Protein AF-A0ABD2GH93-F1 (afdb_monomer)

Radius of gyration: 67.15 Å; Cα contacts (8 Å, |Δi|>4): 1; chains: 1; bounding box: 152×45×199 Å

Secondary structure (DSSP, 8-state):
-HHHHHHHHHHHHHHHHHHHHHHHHHHHHHHHHHHHTSS-S--THHHHHHHHHHHHHHHHHHHHHHHHHHHHHHHHHHHHHHHHHHHHHHHHHHHHHHHHHHHHHHHHHHHHHHHHHHHHHHHHHHHHHHHHHHHHHHHHHHHHHHH----------S---HHHHHHHHHHHHHHHHHHHHHHHHHHHHHHHHHHHHHHHHHHHHHHHHHHHHHHHHHHHHHHHHHHHHHHHHHHHHHHHHHHHHHHHHHHHHHHHHHHHHHHHHHHHHHHHHHHHHHHHHHHHHHHHHHHHHHHHHHHHHHHHHTTT--------------------------------------------------------------SSSHHHHHHHHHHHHHTT--

InterPro domains:
  IPR002957 Keratin, type I [PR01248] (75-88)
  IPR002957 Keratin, type I [PR01248] (96-119)
  IPR002957 Keratin, type I [PR01248] (150-170)
  IPR002957 Keratin, type I [PR01248] (222-237)
  IPR002957 Keratin, type I [PR01248] (248-274)
  IPR002957 Keratin, type I [PTHR23239] (1-346)
  IPR039008 Intermediate filament, rod domain [PF00038] (1-305)
  IPR039008 Intermediate filament, rod domain [PS51842] (1-308)
  IPR039008 Intermediate filament, rod domain [SM01391] (1-307)

Mean predicted aligned error: 22.69 Å

Foldseek 3Di:
DVVVVVVVVVVVVVVVVVVVVVVVVVVVVVVVVVVVVPPPPPPCVVVVVVVVVVVVVVVVVVVVVVVVVVVVVVVVVVVVVVVVVVVVVVVVVVVVVVVVVVVVVVVVVVVVVVVVVVVVVVVVVVVVVVVVVVVVVVVVVVVVVVPDPPPPDPPCDDDDPVVVVVVVVVVVVVVVVVVVVVVVVVVVVVVVVVVVVVVVVVVVVVVVVVVVVVVVVVVVVVVVVVVVVVVVVVVVVVVVVVVVVVVVVVVVVVVVVVVVVVVVVVVVVVVVVVVVVVVVVVVVVVVVVVVVVVVVVVVVVVVVVVVPDDDDDDDDDDDDDDDDDDDDDDDDDDDDDDDDDDDDDDDDPDDDDDDDDDDDDDDDDDDDDDDDPPVVVVVVVVVVVVVVPD

Sequence (390 aa):
MNNLNDRLATYLAKVAALEKANGELELKIRQFVESKVGPSTRDYSLFYVTIAELQGKIQEAILVKATVLLSIDNAQLAQDDFRIKYENELVMRQSVEADIAGLRMVKVELSGAMTDLSMQLDTLKEELVSMKSNHEEDLLAMRGHMSGQVNVEVDAGPQEDLNKALEEMREQYEAITAKTKRDLESWYATKSEAIVKEEETTIMSMQTTSTEVKETKSSLQVQEIELQSQMSMKASLESQLADIQNRYSMQMSQFQSQVSGMEEQLMQLRADLERQGQEYQMLLDIKTRLEMEIAEYRRLLDGEAAGSSALSSSALSSSISSSALSSSSLSSSALSSSALSSSVLSSSISSSALSSSSALSSSLSSSSLDTSNTTTTTVITNVIEETIEN

Organism: Pagothenia borchgrevinki (NCBI:txid8213)

Solvent-accessible surface area (backbone atoms only — not comparable to full-atom values): 23013 Å² total; per-residue (Å²): 121,66,72,62,53,54,51,49,51,52,49,51,53,49,49,55,51,49,52,52,52,48,52,53,48,52,51,50,50,50,53,49,50,52,62,74,60,44,101,60,77,70,78,56,63,66,57,53,53,52,50,52,52,50,51,49,52,50,52,52,50,50,53,52,49,51,54,51,51,51,52,51,51,52,50,49,53,51,48,51,53,49,48,54,51,49,54,52,50,49,52,53,48,51,53,52,51,51,51,51,52,50,54,51,50,53,50,50,52,52,50,50,54,49,50,52,53,48,51,53,51,51,50,53,48,51,51,52,50,50,54,50,52,51,49,50,49,50,51,50,52,50,47,50,64,71,66,50,78,86,73,84,73,85,76,82,67,76,85,68,56,64,69,55,55,51,47,52,50,48,52,50,51,50,50,50,51,53,46,52,50,51,52,48,51,49,51,51,50,55,52,50,53,51,50,51,50,49,49,51,52,50,52,51,52,52,50,51,52,53,49,52,54,49,50,52,51,53,50,51,52,52,52,52,50,51,50,53,51,51,52,52,50,50,53,53,50,53,49,51,50,51,53,50,51,51,50,51,52,50,51,51,51,51,51,51,51,51,52,53,53,51,52,50,52,53,52,50,52,50,54,51,49,52,50,50,51,52,52,51,49,53,50,48,54,52,51,53,50,52,52,50,51,51,51,50,52,49,51,52,53,53,56,55,48,65,75,76,60,86,86,83,82,84,88,84,89,82,91,82,89,90,89,88,85,80,87,78,79,84,83,88,78,82,88,85,89,78,79,93,79,88,80,86,85,84,83,77,87,82,89,75,87,84,89,79,80,88,82,90,79,89,76,92,78,90,83,79,89,78,84,71,66,63,64,58,54,53,54,54,52,52,56,54,59,64,66,72,77,115

Structure (mmCIF, N/CA/C/O backbone):
data_AF-A0ABD2GH93-F1
#
_entry.id   AF-A0ABD2GH93-F1
#
loop_
_atom_site.group_PDB
_atom_site.id
_atom_site.type_symbol
_atom_site.label_atom_id
_atom_site.label_alt_id
_atom_site.label_comp_id
_atom_site.label_asym_id
_atom_site.label_entity_id
_atom_site.label_seq_id
_atom_site.pdbx_PDB_ins_code
_atom_site.Cartn_x
_atom_site.Cartn_y
_atom_site.Cartn_z
_atom_site.occupancy
_atom_site.B_iso_or_equiv
_atom_site.auth_seq_id
_atom_site.auth_comp_id
_atom_site.auth_asym_id
_atom_site.auth_ato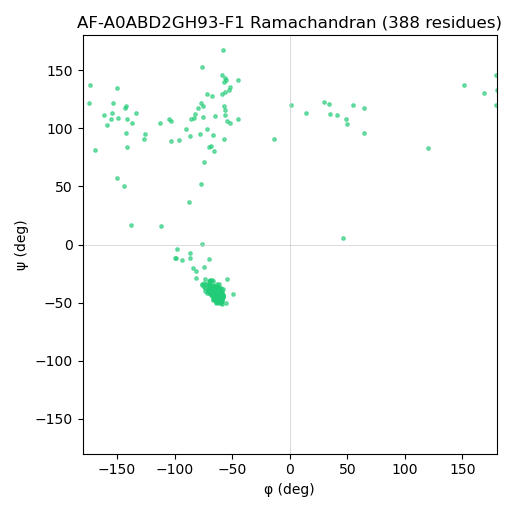m_id
_atom_site.pdbx_PDB_model_num
ATOM 1 N N . MET A 1 1 ? 85.685 8.197 -92.151 1.00 54.34 1 MET A N 1
ATOM 2 C CA . MET A 1 1 ? 85.603 7.407 -90.902 1.00 54.34 1 MET A CA 1
ATOM 3 C C . MET A 1 1 ? 85.823 8.225 -89.622 1.00 54.34 1 MET A C 1
ATOM 5 O O . MET A 1 1 ? 85.275 7.838 -88.602 1.00 54.34 1 MET A O 1
ATOM 9 N N . ASN A 1 2 ? 86.520 9.373 -89.647 1.00 61.12 2 ASN A N 1
ATOM 10 C CA . ASN A 1 2 ? 86.850 10.127 -88.418 1.00 61.12 2 ASN A CA 1
ATOM 11 C C . ASN A 1 2 ? 85.681 10.937 -87.811 1.00 61.12 2 ASN A C 1
ATOM 13 O O . ASN A 1 2 ? 85.553 10.978 -86.596 1.00 61.12 2 ASN A O 1
ATOM 17 N N . ASN A 1 3 ? 84.775 11.502 -88.622 1.00 68.81 3 ASN A N 1
ATOM 18 C CA . ASN A 1 3 ? 83.647 12.319 -88.125 1.00 68.81 3 ASN A CA 1
ATOM 19 C C . ASN A 1 3 ? 82.595 11.535 -87.313 1.00 68.81 3 ASN A C 1
ATOM 21 O O . ASN A 1 3 ? 81.971 12.083 -86.409 1.00 68.81 3 ASN A O 1
ATOM 25 N N . LEU A 1 4 ? 82.374 10.253 -87.628 1.00 70.38 4 LEU A N 1
ATOM 26 C CA . LEU A 1 4 ? 81.421 9.420 -86.884 1.00 70.38 4 LEU A CA 1
ATOM 27 C C . LEU A 1 4 ? 81.994 9.013 -85.523 1.00 70.38 4 LEU A C 1
ATOM 29 O O . LEU A 1 4 ? 81.271 8.979 -84.532 1.00 70.38 4 LEU A O 1
ATOM 33 N N . ASN A 1 5 ? 83.300 8.750 -85.490 1.00 74.94 5 ASN A N 1
ATOM 34 C CA . ASN A 1 5 ? 84.009 8.378 -84.276 1.00 74.94 5 ASN A CA 1
ATOM 35 C C . ASN A 1 5 ? 84.079 9.557 -83.290 1.00 74.94 5 ASN A C 1
ATOM 37 O O . ASN A 1 5 ? 83.849 9.381 -82.101 1.00 74.94 5 ASN A O 1
ATOM 41 N N . ASP A 1 6 ? 84.270 10.777 -83.797 1.00 76.81 6 ASP A N 1
ATOM 42 C CA . ASP A 1 6 ? 84.269 12.001 -82.983 1.00 76.81 6 ASP A CA 1
ATOM 43 C C . ASP A 1 6 ? 82.868 12.325 -82.421 1.00 76.81 6 ASP A C 1
ATOM 45 O O . ASP A 1 6 ? 82.687 12.724 -81.267 1.00 76.81 6 ASP A O 1
ATOM 49 N N . ARG A 1 7 ? 81.820 12.043 -83.207 1.00 77.56 7 ARG A N 1
ATOM 50 C CA . ARG A 1 7 ? 80.432 12.154 -82.746 1.00 77.56 7 ARG A CA 1
ATOM 51 C C . ARG A 1 7 ? 80.082 11.088 -81.699 1.00 77.56 7 ARG A C 1
ATOM 53 O O . ARG A 1 7 ? 79.399 11.392 -80.727 1.00 77.56 7 ARG A O 1
ATOM 60 N N . LEU A 1 8 ? 80.566 9.856 -81.854 1.00 82.38 8 LEU A N 1
ATOM 61 C CA . LEU A 1 8 ? 80.407 8.806 -80.843 1.00 82.38 8 LEU A CA 1
ATOM 62 C C . LEU A 1 8 ? 81.154 9.165 -79.547 1.00 82.38 8 LEU A C 1
ATOM 64 O O . LEU A 1 8 ? 80.590 9.023 -78.466 1.00 82.38 8 LEU A O 1
ATOM 68 N N . ALA A 1 9 ? 82.375 9.694 -79.646 1.00 82.19 9 ALA A N 1
ATOM 69 C CA . ALA A 1 9 ? 83.160 10.139 -78.497 1.00 82.19 9 ALA A CA 1
ATOM 70 C C . ALA A 1 9 ? 82.463 11.274 -77.725 1.00 82.19 9 ALA A C 1
ATOM 72 O O . ALA A 1 9 ? 82.393 11.237 -76.497 1.00 82.19 9 ALA A O 1
ATOM 73 N N . THR A 1 10 ? 81.867 12.242 -78.429 1.00 84.81 10 THR A N 1
ATOM 74 C CA . THR A 1 10 ? 81.073 13.312 -77.797 1.00 84.81 10 THR A CA 1
ATOM 75 C C . THR A 1 10 ? 79.765 12.801 -77.181 1.00 84.81 10 THR A C 1
ATOM 77 O O . THR A 1 10 ? 79.391 13.265 -76.103 1.00 84.81 10 THR A O 1
ATOM 80 N N . TYR A 1 11 ? 79.090 11.814 -77.787 1.00 87.25 11 TYR A N 1
ATOM 81 C CA . TYR A 1 11 ? 77.939 11.150 -77.160 1.00 87.25 11 TYR A CA 1
ATOM 82 C C . TYR A 1 11 ? 78.339 10.381 -75.896 1.00 87.25 11 TYR A C 1
ATOM 84 O O . TYR A 1 11 ? 77.674 10.542 -74.877 1.00 87.25 11 TYR A O 1
ATOM 92 N N . LEU A 1 12 ? 79.434 9.615 -75.919 1.00 87.62 12 LEU A N 1
ATOM 93 C CA . LEU A 1 12 ? 79.936 8.897 -74.742 1.00 87.62 12 LEU A CA 1
ATOM 94 C C . LEU A 1 12 ? 80.345 9.856 -73.618 1.00 87.62 12 LEU A C 1
ATOM 96 O O . LEU A 1 12 ? 79.989 9.630 -72.464 1.00 87.62 12 LEU A O 1
ATOM 100 N N . ALA A 1 13 ? 81.002 10.972 -73.946 1.00 88.38 13 ALA A N 1
ATOM 101 C CA . ALA A 1 13 ? 81.324 12.013 -72.971 1.00 88.38 13 ALA A CA 1
ATOM 102 C C . ALA A 1 13 ? 80.059 12.641 -72.356 1.00 88.38 13 ALA A C 1
ATOM 104 O O . ALA A 1 13 ? 80.017 12.915 -71.156 1.00 88.38 13 ALA A O 1
ATOM 105 N N . LYS A 1 14 ? 79.003 12.835 -73.157 1.00 90.31 14 LYS A N 1
ATOM 106 C CA . LYS A 1 14 ? 77.718 13.363 -72.681 1.00 90.31 14 LYS A CA 1
ATOM 107 C C . LYS A 1 14 ? 76.958 12.356 -71.817 1.00 90.31 14 LYS A C 1
ATOM 109 O O . LYS A 1 14 ? 76.363 12.765 -70.825 1.00 90.31 14 LYS A O 1
ATOM 114 N N . VAL A 1 15 ? 76.996 11.069 -72.160 1.00 91.25 15 VAL A N 1
ATOM 115 C CA . VAL A 1 15 ? 76.418 9.995 -71.338 1.00 91.25 15 VAL A CA 1
ATOM 116 C C . VAL A 1 15 ? 77.141 9.920 -69.996 1.00 91.25 15 VAL A C 1
ATOM 118 O O . VAL A 1 15 ? 76.478 9.999 -68.972 1.00 91.25 15 VAL A O 1
ATOM 121 N N . ALA A 1 16 ? 78.477 9.929 -69.978 1.00 88.81 16 ALA A N 1
ATOM 122 C CA . ALA A 1 16 ? 79.250 9.928 -68.735 1.00 88.81 16 ALA A CA 1
ATOM 123 C C . ALA A 1 16 ? 78.975 11.169 -67.857 1.00 88.81 16 ALA A C 1
ATOM 125 O O . ALA A 1 16 ? 78.884 11.070 -66.632 1.00 88.81 16 ALA A O 1
ATOM 126 N N . ALA A 1 17 ? 78.801 12.350 -68.464 1.00 92.44 17 ALA A N 1
ATOM 127 C CA . ALA A 1 17 ? 78.426 13.565 -67.738 1.00 92.44 17 ALA A CA 1
ATOM 128 C C . ALA A 1 17 ? 77.003 13.487 -67.156 1.00 92.44 17 ALA A C 1
ATOM 130 O O . ALA A 1 17 ? 76.778 13.928 -66.028 1.00 92.44 17 ALA A O 1
ATOM 131 N N . LEU A 1 18 ? 76.053 12.913 -67.903 1.00 91.31 18 LEU A N 1
ATOM 132 C CA . LEU A 1 18 ? 74.684 12.694 -67.435 1.00 91.31 18 LEU A CA 1
ATOM 133 C C . LEU A 1 18 ? 74.626 11.633 -66.338 1.00 91.31 18 LEU A C 1
ATOM 135 O O . LEU A 1 18 ? 73.947 11.861 -65.350 1.00 91.31 18 LEU A O 1
ATOM 139 N N . GLU A 1 19 ? 75.365 10.531 -66.453 1.00 90.88 19 GLU A N 1
ATOM 140 C CA . GLU A 1 19 ? 75.468 9.504 -65.409 1.00 90.88 19 GLU A CA 1
ATOM 141 C C . GLU A 1 19 ? 76.037 10.082 -64.113 1.00 90.88 19 GLU A C 1
ATOM 143 O O . GLU A 1 19 ? 75.490 9.841 -63.037 1.00 90.88 19 GLU A O 1
ATOM 148 N N . LYS A 1 20 ? 77.074 10.926 -64.204 1.00 92.75 20 LYS A N 1
ATOM 149 C CA . LYS A 1 20 ? 77.626 11.626 -63.039 1.00 92.75 20 LYS A CA 1
ATOM 150 C C . LYS A 1 20 ? 76.607 12.582 -62.409 1.00 92.75 20 LYS A C 1
ATOM 152 O O . LYS A 1 20 ? 76.428 12.561 -61.194 1.00 92.75 20 LYS A O 1
ATOM 157 N N . ALA A 1 21 ? 75.917 13.386 -63.219 1.00 91.81 21 ALA A N 1
ATOM 158 C CA . ALA A 1 21 ? 74.880 14.295 -62.732 1.00 91.81 21 ALA A CA 1
ATOM 159 C C . ALA A 1 21 ? 73.693 13.536 -62.114 1.00 91.81 21 ALA A C 1
ATOM 161 O O . ALA A 1 21 ? 73.150 13.967 -61.097 1.00 91.81 21 ALA A O 1
ATOM 162 N N . ASN A 1 22 ? 73.316 12.391 -62.687 1.00 91.06 22 ASN A N 1
ATOM 163 C CA . ASN A 1 22 ? 72.244 11.551 -62.167 1.00 91.06 22 ASN A CA 1
ATOM 164 C C . ASN A 1 22 ? 72.649 10.916 -60.832 1.00 91.06 22 ASN A C 1
ATOM 166 O O . ASN A 1 22 ? 71.879 10.970 -59.881 1.00 91.06 22 ASN A O 1
ATOM 170 N N . GLY A 1 23 ? 73.890 10.432 -60.710 1.00 94.50 23 GLY A N 1
ATOM 171 C CA . GLY A 1 23 ? 74.433 9.942 -59.442 1.00 94.50 23 GLY A CA 1
ATOM 172 C C . GLY A 1 23 ? 74.474 11.020 -58.350 1.00 94.50 23 GLY A C 1
ATOM 173 O O . GLY A 1 23 ? 74.123 10.756 -57.201 1.00 94.50 23 GLY A O 1
ATOM 174 N N . GLU A 1 24 ? 74.831 12.260 -58.696 1.00 94.38 24 GLU A N 1
ATOM 175 C CA . GLU A 1 24 ? 74.784 13.393 -57.760 1.00 94.38 24 GLU A CA 1
ATOM 176 C C . GLU A 1 24 ? 73.348 13.749 -57.335 1.00 94.38 24 GLU A C 1
ATOM 178 O O . GLU A 1 24 ? 73.113 14.084 -56.170 1.00 94.38 24 GLU A O 1
ATOM 183 N N . LEU A 1 25 ? 72.377 13.676 -58.252 1.00 92.69 25 LEU A N 1
ATOM 184 C CA . LEU A 1 25 ? 70.962 13.899 -57.945 1.00 92.69 25 LEU A CA 1
ATOM 185 C C . LEU A 1 25 ? 70.379 12.775 -57.087 1.00 92.69 25 LEU A C 1
ATOM 187 O O . LEU A 1 25 ? 69.678 13.068 -56.123 1.00 92.69 25 LEU A O 1
ATOM 191 N N . GLU A 1 26 ? 70.707 11.515 -57.365 1.00 90.56 26 GLU A N 1
ATOM 192 C CA . GLU A 1 26 ? 70.311 10.37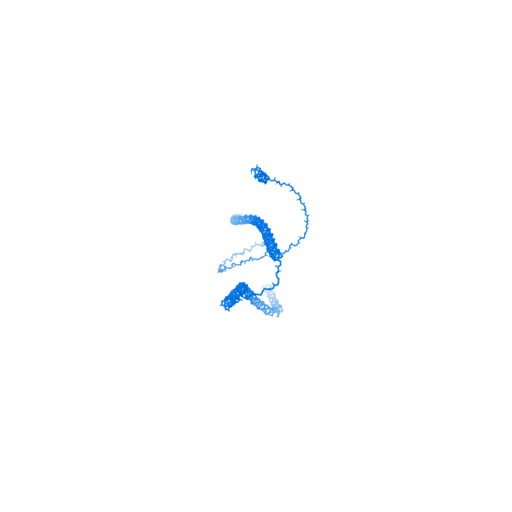5 -56.535 1.00 90.56 26 GLU A CA 1
ATOM 193 C C . GLU A 1 26 ? 70.856 10.499 -55.111 1.00 90.56 26 GLU A C 1
ATOM 195 O O . GLU A 1 26 ? 70.132 10.253 -54.145 1.00 90.56 26 GLU A O 1
ATOM 200 N N . LEU A 1 27 ? 72.108 10.942 -54.959 1.00 92.12 27 LEU A N 1
ATOM 201 C CA . LEU A 1 27 ? 72.712 11.168 -53.648 1.00 92.12 27 LEU A CA 1
ATOM 202 C C . LEU A 1 27 ? 72.003 12.310 -52.905 1.00 92.12 27 LEU A C 1
ATOM 204 O O . LEU A 1 27 ? 71.671 12.158 -51.728 1.00 92.12 27 LEU A O 1
ATOM 208 N N . LYS A 1 28 ? 71.679 13.412 -53.594 1.00 91.50 28 LYS A N 1
ATOM 209 C CA . LYS A 1 28 ? 70.888 14.517 -53.023 1.00 91.50 28 LYS A CA 1
ATOM 210 C C . LYS A 1 28 ? 69.469 14.090 -52.650 1.00 91.50 28 LYS A C 1
ATOM 212 O O . LYS A 1 28 ? 68.985 14.508 -51.604 1.00 91.50 28 LYS A O 1
ATOM 217 N N . ILE A 1 29 ? 68.810 13.251 -53.452 1.00 87.06 29 ILE A N 1
ATOM 218 C CA . ILE A 1 29 ? 67.484 12.698 -53.135 1.00 87.06 29 ILE A CA 1
ATOM 219 C C . ILE A 1 29 ? 67.576 11.807 -51.899 1.00 87.06 29 ILE A C 1
ATOM 221 O O . ILE A 1 29 ? 66.771 11.971 -50.989 1.00 87.06 29 ILE A O 1
ATOM 225 N N . ARG A 1 30 ? 68.575 10.919 -51.813 1.00 85.88 30 ARG A N 1
ATOM 226 C CA . ARG A 1 30 ? 68.789 10.084 -50.622 1.00 85.88 30 ARG A CA 1
ATOM 227 C C . ARG A 1 30 ? 69.046 10.929 -49.379 1.00 85.88 30 ARG A C 1
ATOM 229 O O . ARG A 1 30 ? 68.359 10.733 -48.389 1.00 85.88 30 ARG A O 1
ATOM 236 N N . GLN A 1 31 ? 69.935 11.921 -49.443 1.00 86.69 31 GLN A N 1
ATOM 237 C CA . GLN A 1 31 ? 70.171 12.844 -48.324 1.00 86.69 31 GLN A CA 1
ATOM 238 C C . GLN A 1 31 ? 68.934 13.675 -47.965 1.00 86.69 31 GLN A C 1
ATOM 240 O O . GLN A 1 31 ? 68.700 13.947 -46.791 1.00 86.69 31 GLN A O 1
ATOM 245 N N . PHE A 1 32 ? 68.117 14.075 -48.941 1.00 82.62 32 PHE A N 1
ATOM 246 C CA . PHE A 1 32 ? 66.875 14.799 -48.681 1.00 82.62 32 PHE A CA 1
ATOM 247 C C . PHE A 1 32 ? 65.827 13.898 -48.021 1.00 82.62 32 PHE A C 1
ATOM 249 O O . PHE A 1 32 ? 65.162 14.320 -47.083 1.00 82.62 32 PHE A O 1
ATOM 256 N N . VAL A 1 33 ? 65.707 12.647 -48.464 1.00 80.50 33 VAL A N 1
ATOM 257 C CA . VAL A 1 33 ? 64.838 11.652 -47.829 1.00 80.50 33 VAL A CA 1
ATOM 258 C C . VAL A 1 33 ? 65.330 11.361 -46.415 1.00 80.50 33 VAL A C 1
ATOM 260 O O . VAL A 1 33 ? 64.538 11.463 -45.498 1.00 80.50 33 VAL A O 1
ATOM 263 N N . GLU A 1 34 ? 66.621 11.121 -46.204 1.00 77.81 34 GLU A N 1
ATOM 264 C CA . GLU A 1 34 ? 67.206 10.867 -44.880 1.00 77.81 34 GLU A CA 1
ATOM 265 C C . GLU A 1 34 ? 67.061 12.070 -43.931 1.00 77.81 34 GLU A C 1
ATOM 267 O O . GLU A 1 34 ? 66.709 11.913 -42.769 1.00 77.81 34 GLU A O 1
ATOM 272 N N . SER A 1 35 ? 67.259 13.298 -44.422 1.00 73.62 35 SER A N 1
ATOM 273 C CA . SER A 1 35 ? 67.102 14.516 -43.608 1.00 73.62 35 SER A CA 1
ATOM 274 C C . SER A 1 35 ? 65.639 14.865 -43.316 1.00 73.62 35 SER A C 1
ATOM 276 O O . SER A 1 35 ? 65.340 15.433 -42.265 1.00 73.62 35 SER A O 1
ATOM 278 N N . LYS A 1 36 ? 64.709 14.508 -44.211 1.00 65.69 36 LYS A N 1
ATOM 279 C CA . LYS A 1 36 ? 63.259 14.637 -43.989 1.00 65.69 36 LYS A CA 1
ATOM 280 C C . LYS A 1 36 ? 62.698 13.477 -43.160 1.00 65.69 36 LYS A C 1
ATOM 282 O O . LYS A 1 36 ? 61.698 13.657 -42.471 1.00 65.69 36 LYS A O 1
ATOM 287 N N . VAL A 1 37 ? 63.392 12.341 -43.162 1.00 59.50 37 VAL A N 1
ATOM 288 C CA . VAL A 1 37 ? 63.294 11.228 -42.205 1.00 59.50 37 VAL A CA 1
ATOM 289 C C . VAL A 1 37 ? 64.232 11.508 -41.011 1.00 59.50 37 VAL A C 1
ATOM 291 O O . VAL A 1 37 ? 64.844 10.620 -40.431 1.00 59.50 37 VAL A O 1
ATOM 294 N N . GLY A 1 38 ? 64.342 12.780 -40.600 1.00 59.69 38 GLY A N 1
ATOM 295 C CA . GLY A 1 38 ? 64.819 13.128 -39.261 1.00 59.69 38 GLY A CA 1
ATOM 296 C C . GLY A 1 38 ? 63.936 12.477 -38.178 1.00 59.69 38 GLY A C 1
ATOM 297 O O . GLY A 1 38 ? 62.848 11.990 -38.495 1.00 59.69 38 GLY A O 1
ATOM 298 N N . PRO A 1 39 ? 64.366 12.471 -36.899 1.00 58.81 39 PRO A N 1
ATOM 299 C CA . PRO A 1 39 ? 63.906 11.560 -35.839 1.00 58.81 39 PRO A CA 1
ATOM 300 C C . PRO A 1 39 ? 62.525 11.942 -35.277 1.00 58.81 39 PRO A C 1
ATOM 302 O O . PRO A 1 39 ? 62.342 12.155 -34.084 1.00 58.81 39 PRO A O 1
ATOM 305 N N . SER A 1 40 ? 61.543 12.120 -36.152 1.00 57.75 40 SER A N 1
ATOM 306 C CA . SER A 1 40 ? 60.210 12.586 -35.805 1.00 57.75 40 SER A CA 1
ATOM 307 C C . SER A 1 40 ? 59.147 11.902 -36.660 1.00 57.75 40 SER A C 1
ATOM 309 O O . SER A 1 40 ? 58.203 12.518 -37.149 1.00 57.75 40 SER A O 1
ATOM 311 N N . THR A 1 41 ? 59.203 10.574 -36.724 1.00 60.12 41 THR A N 1
ATOM 312 C CA . THR A 1 41 ? 57.999 9.844 -36.318 1.00 60.12 41 THR A CA 1
ATOM 313 C C . THR A 1 41 ? 57.712 10.290 -34.892 1.00 60.12 41 THR A C 1
ATOM 315 O O . THR A 1 41 ? 58.332 9.812 -33.956 1.00 60.12 41 THR A O 1
ATOM 318 N N . ARG A 1 42 ? 56.904 11.340 -34.744 1.00 63.00 42 ARG A N 1
ATOM 319 C CA . ARG A 1 42 ? 56.527 11.950 -33.467 1.00 63.00 42 ARG A CA 1
ATOM 320 C C . ARG A 1 42 ? 56.168 10.818 -32.500 1.00 63.00 42 ARG A C 1
ATOM 322 O O . ARG A 1 42 ? 55.181 10.135 -32.737 1.00 63.00 42 ARG A O 1
ATOM 329 N N . ASP A 1 43 ? 57.004 10.542 -31.502 1.00 69.62 43 ASP A N 1
ATOM 330 C CA . ASP A 1 43 ? 56.855 9.342 -30.674 1.00 69.62 43 ASP A CA 1
ATOM 331 C C . ASP A 1 43 ? 55.567 9.432 -29.844 1.00 69.62 43 ASP A C 1
ATOM 333 O O . ASP A 1 43 ? 55.528 10.004 -28.756 1.00 69.62 43 ASP A O 1
ATOM 337 N N . TYR A 1 44 ? 54.478 8.863 -30.365 1.00 77.81 44 TYR A N 1
ATOM 338 C CA . TYR A 1 44 ? 53.168 8.851 -29.707 1.00 77.81 44 TYR A CA 1
ATOM 339 C C . TYR A 1 44 ? 53.085 7.842 -28.553 1.00 77.81 44 TYR A C 1
ATOM 341 O O . TYR A 1 44 ? 52.050 7.744 -27.898 1.00 77.81 44 TYR A O 1
ATOM 349 N N . SER A 1 45 ? 54.172 7.115 -28.279 1.00 85.12 45 SER A N 1
ATOM 350 C CA . SER A 1 45 ? 54.274 6.119 -27.207 1.00 85.12 45 SER A CA 1
ATOM 351 C C . SER A 1 45 ? 53.788 6.661 -25.856 1.00 85.12 45 SER A C 1
ATOM 353 O O . SER A 1 45 ? 52.991 6.012 -25.181 1.00 85.12 45 SER A O 1
ATOM 355 N N . LEU A 1 46 ? 54.150 7.904 -25.512 1.00 85.12 46 LEU A N 1
ATOM 356 C CA . LEU A 1 46 ? 53.710 8.544 -24.268 1.00 85.12 46 LEU A CA 1
ATOM 357 C C . LEU A 1 46 ? 52.180 8.707 -24.190 1.00 85.12 46 LEU A C 1
ATOM 359 O O . LEU A 1 46 ? 51.602 8.509 -23.126 1.00 85.12 46 LEU A O 1
ATOM 363 N N . PHE A 1 47 ? 51.516 9.030 -25.306 1.00 87.44 47 PHE A N 1
ATOM 364 C CA . PHE A 1 47 ? 50.055 9.151 -25.343 1.00 87.44 47 PHE A CA 1
ATOM 365 C C . PHE A 1 47 ? 49.365 7.794 -25.209 1.00 87.44 47 PHE A C 1
ATOM 367 O O . PHE A 1 47 ? 48.316 7.706 -24.584 1.00 87.44 47 PHE A O 1
ATOM 374 N N . TYR A 1 48 ? 49.946 6.720 -25.746 1.00 90.38 48 TYR A N 1
ATOM 375 C CA . TYR A 1 48 ? 49.392 5.380 -25.549 1.00 90.38 48 TYR A CA 1
ATOM 376 C C . TYR A 1 48 ? 49.483 4.928 -24.089 1.00 90.38 48 TYR A C 1
ATOM 378 O O . TYR A 1 48 ? 48.533 4.331 -23.588 1.00 90.38 48 TYR A O 1
ATOM 386 N N . VAL A 1 49 ? 50.571 5.268 -23.388 1.00 93.19 49 VAL A N 1
ATOM 387 C CA . VAL A 1 49 ? 50.705 4.997 -21.947 1.00 93.19 49 VAL A CA 1
ATOM 388 C C . VAL A 1 49 ? 49.640 5.752 -21.147 1.00 93.19 49 VAL A C 1
ATOM 390 O O . VAL A 1 49 ? 48.966 5.145 -20.317 1.00 93.19 49 VAL A O 1
ATOM 393 N N . THR A 1 50 ? 49.422 7.043 -21.421 1.00 94.50 50 THR A N 1
ATOM 394 C CA . THR A 1 50 ? 48.394 7.822 -20.708 1.00 94.50 50 THR A CA 1
ATOM 395 C C . THR A 1 50 ? 46.973 7.374 -21.051 1.00 94.50 50 THR A C 1
ATOM 397 O O . THR A 1 50 ? 46.125 7.323 -20.163 1.00 94.50 50 THR A O 1
ATOM 400 N N . ILE A 1 51 ? 46.696 6.995 -22.304 1.00 94.81 51 ILE A N 1
ATOM 401 C CA . ILE A 1 51 ? 45.402 6.421 -22.707 1.00 94.81 51 ILE A CA 1
ATOM 402 C C . ILE A 1 51 ? 45.155 5.095 -21.983 1.00 94.81 51 ILE A C 1
ATOM 404 O O . ILE A 1 51 ? 44.059 4.898 -21.461 1.00 94.81 51 ILE A O 1
ATOM 408 N N . ALA A 1 52 ? 46.154 4.212 -21.908 1.00 96.00 52 ALA A N 1
ATOM 409 C CA . ALA A 1 52 ? 46.038 2.948 -21.186 1.00 96.00 52 ALA A CA 1
ATOM 410 C C . ALA A 1 52 ? 45.796 3.173 -19.684 1.00 96.00 52 ALA A C 1
ATOM 412 O O . ALA A 1 52 ? 44.931 2.526 -19.096 1.00 96.00 52 ALA A O 1
ATOM 413 N N . GLU A 1 53 ? 46.490 4.138 -19.072 1.00 96.88 53 GLU A N 1
ATOM 414 C CA . GLU A 1 53 ? 46.271 4.515 -17.671 1.00 96.88 53 GLU A CA 1
ATOM 415 C C . GLU A 1 53 ? 44.848 5.056 -17.441 1.00 96.88 53 GLU A C 1
ATOM 417 O O . GLU A 1 53 ? 44.178 4.667 -16.484 1.00 96.88 53 GLU A O 1
ATOM 422 N N . LEU A 1 54 ? 44.349 5.921 -18.331 1.00 97.19 54 LEU A N 1
ATOM 423 C CA . LEU A 1 54 ? 42.984 6.451 -18.257 1.00 97.19 54 LEU A CA 1
ATOM 424 C C . LEU A 1 54 ? 41.931 5.356 -18.451 1.00 97.19 54 LEU A C 1
ATOM 426 O O . LEU A 1 54 ? 40.941 5.331 -17.723 1.00 97.19 54 LEU A O 1
ATOM 430 N N . GLN A 1 55 ? 42.144 4.433 -19.389 1.00 97.44 55 GLN A N 1
ATOM 431 C CA . GLN A 1 55 ? 41.271 3.273 -19.577 1.00 97.44 55 GLN A CA 1
ATOM 432 C C . GLN A 1 55 ? 41.247 2.387 -18.327 1.00 97.44 55 GLN A C 1
ATOM 434 O O . GLN A 1 55 ? 40.165 1.978 -17.906 1.00 97.44 55 GLN A O 1
ATOM 439 N N . GLY A 1 56 ? 42.401 2.162 -17.691 1.00 97.94 56 GLY A N 1
ATOM 440 C CA . GLY A 1 56 ? 42.494 1.452 -16.415 1.00 97.94 56 GLY A CA 1
ATOM 441 C C . GLY A 1 56 ? 41.691 2.138 -15.307 1.00 97.94 56 GLY A C 1
ATOM 442 O O . GLY A 1 56 ? 40.864 1.497 -14.664 1.00 97.94 56 GLY A O 1
ATOM 443 N N . LYS A 1 57 ? 41.838 3.461 -15.153 1.00 98.00 57 LYS A N 1
ATOM 444 C CA . LYS A 1 57 ? 41.062 4.252 -14.177 1.00 98.00 57 LYS A CA 1
ATOM 445 C C . LYS A 1 57 ? 39.558 4.196 -14.437 1.00 98.00 57 LYS A C 1
ATOM 447 O O . LYS A 1 57 ? 38.779 4.132 -13.491 1.00 98.00 57 LYS A O 1
ATOM 452 N N . ILE A 1 58 ? 39.132 4.212 -15.702 1.00 97.88 58 ILE A N 1
ATOM 453 C CA . ILE A 1 58 ? 37.714 4.077 -16.064 1.00 97.88 58 ILE A CA 1
ATOM 454 C C . ILE A 1 58 ? 37.194 2.691 -15.672 1.00 97.88 58 ILE A C 1
ATOM 456 O O . ILE A 1 58 ? 36.124 2.594 -15.077 1.00 97.88 58 ILE A O 1
ATOM 460 N N . GLN A 1 59 ? 37.942 1.626 -15.967 1.00 97.88 59 GLN A N 1
ATOM 461 C CA . GLN A 1 59 ? 37.557 0.263 -15.595 1.00 97.88 59 GLN A CA 1
ATOM 462 C C . GLN A 1 59 ? 37.476 0.095 -14.075 1.00 97.88 59 GLN A C 1
ATOM 464 O O . GLN A 1 59 ? 36.485 -0.430 -13.571 1.00 97.88 59 GLN A O 1
ATOM 469 N N . GLU A 1 60 ? 38.462 0.605 -13.339 1.00 98.19 60 GLU A N 1
ATOM 470 C CA . GLU A 1 60 ? 38.456 0.601 -11.876 1.00 98.19 60 GLU A CA 1
ATOM 471 C C . GLU A 1 60 ? 37.255 1.380 -11.320 1.00 98.19 60 GLU A C 1
ATOM 473 O O . GLU A 1 60 ? 36.519 0.865 -10.480 1.00 98.19 60 GLU A O 1
ATOM 478 N N . ALA A 1 61 ? 36.972 2.574 -11.852 1.00 97.75 61 ALA A N 1
ATOM 479 C CA . ALA A 1 61 ? 35.808 3.363 -11.456 1.00 97.75 61 ALA A CA 1
ATOM 480 C C . ALA A 1 61 ? 34.478 2.639 -11.737 1.00 97.75 61 ALA A C 1
ATOM 482 O O . ALA A 1 61 ? 33.549 2.732 -10.934 1.00 97.75 61 ALA A O 1
ATOM 483 N N . ILE A 1 62 ? 34.376 1.891 -12.842 1.00 97.81 62 ILE A N 1
ATOM 484 C CA . ILE A 1 62 ? 33.200 1.064 -13.156 1.00 97.81 62 ILE A CA 1
ATOM 485 C C . ILE A 1 62 ? 33.041 -0.064 -12.129 1.00 97.81 62 ILE A C 1
ATOM 487 O O . ILE A 1 62 ? 31.929 -0.281 -11.645 1.00 97.81 62 ILE A O 1
ATOM 491 N N . LEU A 1 63 ? 34.126 -0.748 -11.755 1.00 98.19 63 LEU A N 1
ATOM 492 C CA . LEU A 1 63 ? 34.092 -1.812 -10.746 1.00 98.19 63 LEU A CA 1
ATOM 493 C C . LEU A 1 63 ? 33.710 -1.277 -9.362 1.00 98.19 63 LEU A C 1
ATOM 495 O O . LEU A 1 63 ? 32.860 -1.862 -8.685 1.00 98.19 63 LEU A O 1
ATOM 499 N N . VAL A 1 64 ? 34.276 -0.137 -8.962 1.00 98.25 64 VAL A N 1
ATOM 500 C CA . VAL A 1 64 ? 33.924 0.533 -7.703 1.00 98.25 64 VAL A CA 1
ATOM 501 C C . VAL A 1 64 ? 32.455 0.947 -7.721 1.00 98.25 64 VAL A C 1
ATOM 503 O O . VAL A 1 64 ? 31.729 0.659 -6.772 1.00 98.25 64 VAL A O 1
ATOM 506 N N . LYS A 1 65 ? 31.971 1.541 -8.819 1.00 97.88 65 LYS A N 1
ATOM 507 C CA . LYS A 1 65 ? 30.554 1.896 -8.977 1.00 97.88 65 LYS A CA 1
ATOM 508 C C . LYS A 1 65 ? 29.645 0.671 -8.859 1.00 97.88 65 LYS A C 1
ATOM 510 O O . LYS A 1 65 ? 28.642 0.744 -8.157 1.00 97.88 65 LYS A O 1
ATOM 515 N N . ALA A 1 66 ? 29.980 -0.439 -9.517 1.00 98.00 66 ALA A N 1
ATOM 516 C CA . ALA A 1 66 ? 29.205 -1.676 -9.434 1.00 98.00 66 ALA A CA 1
ATOM 517 C C . ALA A 1 66 ? 29.165 -2.222 -7.998 1.00 98.00 66 ALA A C 1
ATOM 519 O O . ALA A 1 66 ? 28.101 -2.582 -7.505 1.00 98.00 66 ALA A O 1
ATOM 520 N N . THR A 1 67 ? 30.301 -2.199 -7.300 1.00 98.38 67 THR A N 1
ATOM 521 C CA . THR A 1 67 ? 30.400 -2.621 -5.895 1.00 98.38 67 THR A CA 1
ATOM 522 C C . THR A 1 67 ? 29.525 -1.760 -4.987 1.00 98.38 67 THR A C 1
ATOM 524 O O . THR A 1 67 ? 28.775 -2.285 -4.167 1.00 98.38 67 THR A O 1
ATOM 527 N N . VAL A 1 68 ? 29.570 -0.435 -5.160 1.00 97.81 68 VAL A N 1
ATOM 528 C CA . VAL A 1 68 ? 28.739 0.495 -4.387 1.00 97.81 68 VAL A CA 1
ATOM 529 C C . VAL A 1 68 ? 27.255 0.272 -4.681 1.00 97.81 68 VAL A C 1
ATOM 531 O O . VAL A 1 68 ? 26.466 0.201 -3.745 1.00 97.81 68 VAL A O 1
ATOM 534 N N . LEU A 1 69 ? 26.864 0.089 -5.945 1.00 97.81 69 LEU A N 1
ATOM 535 C CA . LEU A 1 69 ? 25.472 -0.201 -6.303 1.00 97.81 69 LEU A CA 1
ATOM 536 C C . LEU A 1 69 ? 24.965 -1.495 -5.659 1.00 97.81 69 LEU A C 1
ATOM 538 O O . LEU A 1 69 ? 23.877 -1.490 -5.095 1.00 97.81 69 LEU A O 1
ATOM 542 N N . LEU A 1 70 ? 25.767 -2.562 -5.664 1.00 98.12 70 LEU A N 1
ATOM 543 C CA . LEU A 1 70 ? 25.419 -3.805 -4.972 1.00 98.12 70 LEU A CA 1
ATOM 544 C C . LEU A 1 70 ? 25.295 -3.607 -3.457 1.00 98.12 70 LEU A C 1
ATOM 546 O O . LEU A 1 70 ? 24.409 -4.183 -2.835 1.00 98.12 70 LEU A O 1
ATOM 550 N N . SER A 1 71 ? 26.156 -2.784 -2.852 1.00 97.81 71 SER A N 1
ATOM 551 C CA . SER A 1 71 ? 26.051 -2.476 -1.421 1.00 97.81 71 SER A CA 1
ATOM 552 C C . SER A 1 71 ? 24.791 -1.673 -1.082 1.00 97.81 71 SER A C 1
ATOM 554 O O . SER A 1 71 ? 24.192 -1.906 -0.035 1.00 97.81 71 SER A O 1
ATOM 556 N N . ILE A 1 72 ? 24.362 -0.772 -1.975 1.00 98.00 72 ILE A N 1
ATOM 557 C CA . ILE A 1 72 ? 23.116 -0.008 -1.832 1.00 98.00 72 ILE A CA 1
ATOM 558 C C . ILE A 1 72 ? 21.916 -0.946 -1.936 1.00 98.00 72 ILE A C 1
ATOM 560 O O . ILE A 1 72 ? 21.048 -0.896 -1.074 1.00 98.00 72 ILE A O 1
ATOM 564 N N . ASP A 1 73 ? 21.894 -1.817 -2.943 1.00 98.19 73 ASP A N 1
ATOM 565 C CA . ASP A 1 73 ? 20.817 -2.791 -3.143 1.00 98.19 73 ASP A CA 1
ATOM 566 C C . ASP A 1 73 ? 20.706 -3.751 -1.947 1.00 98.19 73 ASP A C 1
ATOM 568 O O . ASP A 1 73 ? 19.634 -3.941 -1.383 1.00 98.19 73 ASP A O 1
ATOM 572 N N . ASN A 1 74 ? 21.838 -4.259 -1.451 1.00 97.44 74 ASN A N 1
ATOM 573 C CA . ASN A 1 74 ? 21.870 -5.086 -0.244 1.00 97.44 74 ASN A CA 1
ATOM 574 C C . ASN A 1 74 ? 21.347 -4.332 0.994 1.00 97.44 74 ASN A C 1
ATOM 576 O O . ASN A 1 74 ? 20.545 -4.873 1.752 1.00 97.44 74 ASN A O 1
ATOM 580 N N . ALA A 1 75 ? 21.752 -3.071 1.183 1.00 96.75 75 ALA A N 1
ATOM 581 C CA . ALA A 1 75 ? 21.260 -2.246 2.283 1.00 96.75 75 ALA A CA 1
ATOM 582 C C . ALA A 1 75 ? 19.751 -1.962 2.176 1.00 96.75 75 ALA A C 1
ATOM 584 O O . ALA A 1 75 ? 19.070 -1.957 3.200 1.00 96.75 75 ALA A O 1
ATOM 585 N N . GLN A 1 76 ? 19.225 -1.765 0.963 1.00 96.81 76 GLN A N 1
ATOM 586 C CA . GLN A 1 76 ? 17.791 -1.590 0.715 1.00 96.81 76 GLN A CA 1
ATOM 587 C C . GLN A 1 76 ? 17.007 -2.871 1.019 1.00 96.81 76 GLN A C 1
ATOM 589 O O . GLN A 1 76 ? 16.039 -2.819 1.773 1.00 96.81 76 GLN A O 1
ATOM 594 N N . LEU A 1 77 ? 17.475 -4.027 0.541 1.00 96.62 77 LEU A N 1
ATOM 595 C CA . LEU A 1 77 ? 16.862 -5.321 0.857 1.00 96.62 77 LEU A CA 1
ATOM 596 C C . LEU A 1 77 ? 16.870 -5.602 2.367 1.00 96.62 77 LEU A C 1
ATOM 598 O O . LEU A 1 77 ? 15.859 -6.016 2.927 1.00 96.62 77 LEU A O 1
ATOM 602 N N . ALA A 1 78 ? 17.980 -5.318 3.054 1.00 96.25 78 ALA A N 1
ATOM 603 C CA . ALA A 1 78 ? 18.062 -5.465 4.505 1.00 96.25 78 ALA A CA 1
ATOM 604 C C . ALA A 1 78 ? 17.111 -4.506 5.242 1.00 96.25 78 ALA A C 1
ATOM 606 O O . ALA A 1 78 ? 16.504 -4.884 6.245 1.00 96.25 78 ALA A O 1
ATOM 607 N N . GLN A 1 79 ? 16.965 -3.269 4.757 1.00 96.12 79 GLN A N 1
ATOM 608 C CA . GLN A 1 79 ? 16.012 -2.306 5.302 1.00 96.12 79 GLN A CA 1
ATOM 609 C C . GLN A 1 79 ? 14.570 -2.810 5.164 1.00 96.12 79 GLN A C 1
ATOM 611 O O . GLN A 1 79 ? 13.821 -2.747 6.141 1.00 96.12 79 GLN A O 1
ATOM 616 N N . ASP A 1 80 ? 14.191 -3.323 3.995 1.00 95.12 80 ASP A N 1
ATOM 617 C CA . ASP A 1 80 ? 12.849 -3.856 3.747 1.00 95.12 80 ASP A CA 1
ATOM 618 C C . ASP A 1 80 ? 12.574 -5.106 4.598 1.00 95.12 80 ASP A C 1
ATOM 620 O O . ASP A 1 80 ? 11.516 -5.210 5.223 1.00 95.12 80 ASP A O 1
ATOM 624 N N . ASP A 1 81 ? 13.561 -5.994 4.747 1.00 97.56 81 ASP A N 1
ATOM 625 C CA . ASP A 1 81 ? 13.485 -7.143 5.655 1.00 97.56 81 ASP A CA 1
ATOM 626 C C . ASP A 1 81 ? 13.238 -6.714 7.109 1.00 97.56 81 ASP A C 1
ATOM 628 O O . ASP A 1 81 ? 12.410 -7.302 7.813 1.00 97.56 81 ASP A O 1
ATOM 632 N N . PHE A 1 82 ? 13.956 -5.695 7.594 1.00 96.00 82 PHE A N 1
ATOM 633 C CA . PHE A 1 82 ? 13.755 -5.179 8.948 1.00 96.00 82 PHE A CA 1
ATOM 634 C C . PHE A 1 82 ? 12.420 -4.463 9.103 1.00 96.00 82 PHE A C 1
ATOM 636 O O . PHE A 1 82 ? 11.793 -4.586 10.155 1.00 96.00 82 PHE A O 1
ATOM 643 N N . ARG A 1 83 ? 11.960 -3.762 8.066 1.00 96.81 83 ARG A N 1
ATOM 644 C CA . ARG A 1 83 ? 10.649 -3.122 8.055 1.00 96.81 83 ARG A CA 1
ATOM 645 C C . ARG A 1 83 ? 9.537 -4.160 8.208 1.00 96.81 83 ARG A C 1
ATOM 647 O O . ARG A 1 83 ? 8.712 -4.011 9.103 1.00 96.81 83 ARG A O 1
ATOM 654 N N . ILE A 1 84 ? 9.549 -5.226 7.407 1.00 93.06 84 ILE A N 1
ATOM 655 C CA . ILE A 1 84 ? 8.541 -6.297 7.480 1.00 93.06 84 ILE A CA 1
ATOM 656 C C . ILE A 1 84 ? 8.586 -6.987 8.849 1.00 93.06 84 ILE A C 1
ATOM 658 O O . ILE A 1 84 ? 7.550 -7.222 9.468 1.00 93.06 84 ILE A O 1
ATOM 662 N N . LYS A 1 85 ? 9.787 -7.285 9.366 1.00 97.56 85 LYS A N 1
ATOM 663 C CA . LYS A 1 85 ? 9.945 -7.867 10.711 1.00 97.56 85 LYS A CA 1
ATOM 664 C C . LYS A 1 85 ? 9.384 -6.954 11.799 1.00 97.56 85 LYS A C 1
ATOM 666 O O . LYS A 1 85 ? 8.724 -7.446 12.708 1.00 97.56 85 LYS A O 1
ATOM 671 N N . TYR A 1 86 ? 9.623 -5.648 11.701 1.00 96.31 86 TYR A N 1
ATOM 672 C CA . TYR A 1 86 ? 9.088 -4.666 12.638 1.00 96.31 86 TYR A CA 1
ATOM 673 C C . TYR A 1 86 ? 7.562 -4.571 12.561 1.00 96.31 86 TYR A C 1
ATOM 675 O O . TYR A 1 86 ? 6.912 -4.583 13.600 1.00 96.31 86 TYR A O 1
ATOM 683 N N . GLU A 1 87 ? 6.986 -4.513 11.358 1.00 93.81 87 GLU A N 1
ATOM 684 C CA . GLU A 1 87 ? 5.532 -4.482 11.165 1.00 93.81 87 GLU A CA 1
ATOM 685 C C . GLU A 1 87 ? 4.871 -5.747 11.745 1.00 93.81 87 GLU A C 1
ATOM 687 O O . GLU A 1 87 ? 3.895 -5.643 12.487 1.00 93.81 87 GLU A O 1
ATOM 692 N N . ASN A 1 88 ? 5.450 -6.930 11.512 1.00 93.31 88 ASN A N 1
ATOM 693 C CA . ASN A 1 88 ? 4.964 -8.187 12.091 1.00 93.31 88 ASN A CA 1
ATOM 694 C C . ASN A 1 88 ? 5.047 -8.201 13.626 1.00 93.31 88 ASN A C 1
ATOM 696 O O . ASN A 1 88 ? 4.078 -8.561 14.295 1.00 93.31 88 ASN A O 1
ATOM 700 N N . GLU A 1 89 ? 6.185 -7.794 14.196 1.00 95.00 89 GLU A N 1
ATOM 701 C CA . GLU A 1 89 ? 6.369 -7.723 15.650 1.00 95.00 89 GLU A CA 1
ATOM 702 C C . GLU A 1 89 ? 5.418 -6.701 16.286 1.00 95.00 89 GLU A C 1
ATOM 704 O O . GLU A 1 89 ? 4.853 -6.954 17.348 1.00 95.00 89 GLU A O 1
ATOM 709 N N . LEU A 1 90 ? 5.189 -5.563 15.624 1.00 94.00 90 LEU A N 1
ATOM 710 C CA . LEU A 1 90 ? 4.248 -4.542 16.074 1.00 94.00 90 LEU A CA 1
ATOM 711 C C . LEU A 1 90 ? 2.820 -5.092 16.137 1.00 94.00 90 LEU A C 1
ATOM 713 O O . LEU A 1 90 ? 2.145 -4.890 17.144 1.00 94.00 90 LEU A O 1
ATOM 717 N N . VAL A 1 91 ? 2.376 -5.811 15.103 1.00 92.56 91 VAL A N 1
ATOM 718 C CA . VAL A 1 91 ? 1.045 -6.438 15.077 1.00 92.56 91 VAL A CA 1
ATOM 719 C C . VAL A 1 91 ? 0.914 -7.486 16.185 1.00 92.56 91 VAL A C 1
ATOM 721 O O . VAL A 1 91 ? -0.071 -7.476 16.925 1.00 92.56 91 VAL A O 1
ATOM 724 N N . MET A 1 92 ? 1.920 -8.352 16.363 1.00 92.56 92 MET A N 1
ATOM 725 C CA . MET A 1 92 ? 1.916 -9.327 17.459 1.00 92.56 92 MET A CA 1
ATOM 726 C C . MET A 1 92 ? 1.867 -8.634 18.822 1.00 92.56 92 MET A C 1
ATOM 728 O O . MET A 1 92 ? 1.041 -8.992 19.663 1.00 92.56 92 MET A O 1
ATOM 732 N N . ARG A 1 93 ? 2.679 -7.592 19.030 1.00 95.94 93 ARG A N 1
ATOM 733 C CA . ARG A 1 93 ? 2.675 -6.801 20.264 1.00 95.94 93 ARG A CA 1
ATOM 734 C C . ARG A 1 93 ? 1.304 -6.182 20.529 1.00 95.94 93 ARG A C 1
ATOM 736 O O . ARG A 1 93 ? 0.820 -6.295 21.649 1.00 95.94 93 ARG A O 1
ATOM 743 N N . GLN A 1 94 ? 0.677 -5.561 19.531 1.00 94.38 94 GLN A N 1
ATOM 744 C CA . GLN A 1 94 ? -0.656 -4.966 19.669 1.00 94.38 94 GLN A CA 1
ATOM 745 C C . GLN A 1 94 ? -1.710 -6.012 20.051 1.00 94.38 94 GLN A C 1
ATOM 747 O O . GLN A 1 94 ? -2.543 -5.738 20.912 1.00 94.38 94 GLN A O 1
ATOM 752 N N . SER A 1 95 ? -1.649 -7.218 19.473 1.00 93.94 95 SER A N 1
ATOM 753 C CA . SER A 1 95 ? -2.555 -8.312 19.855 1.00 93.94 95 SER A CA 1
ATOM 754 C C . SER A 1 95 ? -2.373 -8.723 21.320 1.00 93.94 95 SER A C 1
ATOM 756 O O . SER A 1 95 ? -3.341 -8.783 22.072 1.00 93.94 95 SER A O 1
ATOM 758 N N . VAL A 1 96 ? -1.124 -8.877 21.771 1.00 97.25 96 VAL A N 1
ATOM 759 C CA . VAL A 1 96 ? -0.810 -9.232 23.161 1.00 97.25 96 VAL A CA 1
ATOM 760 C C . VAL A 1 96 ? -1.190 -8.102 24.121 1.00 97.25 96 VAL A C 1
ATOM 762 O O . VAL A 1 96 ? -1.666 -8.357 25.224 1.00 97.25 96 VAL A O 1
ATOM 765 N N . GLU A 1 97 ? -1.006 -6.840 23.733 1.00 96.44 97 GLU A N 1
ATOM 766 C CA . GLU A 1 97 ? -1.446 -5.691 24.528 1.00 96.44 97 GLU A CA 1
ATOM 767 C C . GLU A 1 97 ? -2.971 -5.645 24.676 1.00 96.44 97 GLU A C 1
ATOM 769 O O . GLU A 1 97 ? -3.457 -5.373 25.778 1.00 96.44 97 GLU A O 1
ATOM 774 N N . ALA A 1 98 ? -3.717 -5.957 23.611 1.00 95.25 98 ALA A N 1
ATOM 775 C CA . ALA A 1 98 ? -5.171 -6.083 23.660 1.00 95.25 98 ALA A CA 1
ATOM 776 C C . ALA A 1 98 ? -5.605 -7.228 24.590 1.00 95.25 98 ALA A C 1
ATOM 778 O O . ALA A 1 98 ? -6.458 -7.017 25.454 1.00 95.25 98 ALA A O 1
ATOM 779 N N . ASP A 1 99 ? -4.957 -8.393 24.504 1.00 97.25 99 ASP A N 1
ATOM 780 C CA . ASP A 1 99 ? -5.217 -9.531 25.394 1.00 97.25 99 ASP A CA 1
ATOM 781 C C . ASP A 1 99 ? -4.929 -9.182 26.862 1.00 97.25 99 ASP A C 1
ATOM 783 O O . ASP A 1 99 ? -5.733 -9.467 27.751 1.00 97.25 99 ASP A O 1
ATOM 787 N N . ILE A 1 100 ? -3.809 -8.505 27.144 1.00 97.75 100 ILE A N 1
ATOM 788 C CA . ILE A 1 100 ? -3.462 -8.043 28.496 1.00 97.75 100 ILE A CA 1
ATOM 789 C C . ILE A 1 100 ? -4.501 -7.041 29.011 1.00 97.75 100 ILE A C 1
ATOM 791 O O . ILE A 1 100 ? -4.868 -7.092 30.189 1.00 97.75 100 ILE A O 1
ATOM 795 N N . ALA A 1 101 ? -4.966 -6.116 28.169 1.00 97.19 101 ALA A N 1
ATOM 796 C CA . ALA A 1 101 ? -6.016 -5.174 28.538 1.00 97.19 101 ALA A CA 1
ATOM 797 C C . ALA A 1 101 ? -7.331 -5.906 28.858 1.00 97.19 101 ALA A C 1
ATOM 799 O O . ALA A 1 101 ? -7.928 -5.637 29.903 1.00 97.19 101 ALA A O 1
ATOM 800 N N . GLY A 1 102 ? -7.721 -6.887 28.038 1.00 97.56 102 GLY A N 1
ATOM 801 C CA . GLY A 1 102 ? -8.878 -7.750 28.284 1.00 97.56 102 GLY A CA 1
ATOM 802 C C . GLY A 1 102 ? -8.763 -8.524 29.599 1.00 97.56 102 GLY A C 1
ATOM 803 O O . GLY A 1 102 ? -9.658 -8.458 30.439 1.00 97.56 102 GLY A O 1
ATOM 804 N N . LEU A 1 103 ? -7.621 -9.171 29.856 1.00 97.75 103 LEU A N 1
ATOM 805 C CA . LEU A 1 103 ? -7.367 -9.887 31.113 1.00 97.75 103 LEU A CA 1
ATOM 806 C C . LEU A 1 103 ? -7.403 -8.963 32.338 1.00 97.75 103 LEU A C 1
ATOM 808 O O . LEU A 1 103 ? -7.840 -9.376 33.413 1.00 97.75 103 LEU A O 1
ATOM 812 N N . ARG A 1 104 ? -6.965 -7.705 32.203 1.00 97.88 104 ARG A N 1
ATOM 813 C CA . ARG A 1 104 ? -7.091 -6.708 33.276 1.00 97.88 104 ARG A CA 1
ATOM 814 C C . ARG A 1 104 ? -8.549 -6.356 33.555 1.00 97.88 104 ARG A C 1
ATOM 816 O O . ARG A 1 104 ? -8.887 -6.235 34.728 1.00 97.88 104 ARG A O 1
ATOM 823 N N . MET A 1 105 ? -9.393 -6.226 32.531 1.00 97.81 105 MET A N 1
ATOM 824 C CA . MET A 1 105 ? -10.832 -5.991 32.714 1.00 97.81 105 MET A CA 1
ATOM 825 C C . MET A 1 105 ? -11.502 -7.175 33.407 1.00 97.81 105 MET A C 1
ATOM 827 O O . MET A 1 105 ? -12.109 -6.987 34.456 1.00 97.81 105 MET A O 1
ATOM 831 N N . VAL A 1 106 ? -11.260 -8.401 32.934 1.00 98.25 106 VAL A N 1
ATOM 832 C CA . VAL A 1 106 ? -11.780 -9.623 33.576 1.00 98.25 106 VAL A CA 1
ATOM 833 C C . VAL A 1 106 ? -11.325 -9.730 35.034 1.00 98.25 106 VAL A C 1
ATOM 835 O O . VAL A 1 106 ? -12.093 -10.124 35.907 1.00 98.25 106 VAL A O 1
ATOM 838 N N . LYS A 1 107 ? -10.082 -9.339 35.348 1.00 98.19 107 LYS A N 1
ATOM 839 C CA . LYS A 1 107 ? -9.602 -9.291 36.737 1.00 98.19 107 LYS A CA 1
ATOM 840 C C . LYS A 1 107 ? -10.381 -8.280 37.586 1.00 98.19 107 LYS A C 1
ATOM 842 O O . LYS A 1 107 ? -10.652 -8.569 38.750 1.00 98.19 107 LYS A O 1
ATOM 847 N N . VAL A 1 108 ? -10.696 -7.102 37.045 1.00 98.19 108 VAL A N 1
ATOM 848 C CA . VAL A 1 108 ? -11.501 -6.085 37.743 1.00 98.19 108 VAL A CA 1
ATOM 849 C C . VAL A 1 108 ? -12.919 -6.601 37.973 1.00 98.19 108 VAL A C 1
ATOM 851 O O . VAL A 1 108 ? -13.403 -6.518 39.097 1.00 98.19 108 VAL A O 1
ATOM 854 N N . GLU A 1 109 ? -13.541 -7.209 36.964 1.00 98.12 109 GLU A N 1
ATOM 855 C CA . GLU A 1 109 ? -14.868 -7.829 37.071 1.00 98.12 109 GLU A CA 1
ATOM 856 C C . GLU A 1 109 ? -14.897 -8.939 38.128 1.00 98.12 109 GLU A C 1
ATOM 858 O O . GLU A 1 109 ? -15.761 -8.941 39.002 1.00 98.12 109 GLU A O 1
ATOM 863 N N . LEU A 1 110 ? -13.911 -9.845 38.116 1.00 98.31 110 LEU A N 1
ATOM 864 C CA . LEU A 1 110 ? -13.784 -10.906 39.118 1.00 98.31 110 LEU A CA 1
ATOM 865 C C . LEU A 1 110 ? -13.585 -10.331 40.526 1.00 98.31 110 LEU A C 1
ATOM 867 O O . LEU A 1 110 ? -14.152 -10.840 41.490 1.00 98.31 110 LEU A O 1
ATOM 871 N N . SER A 1 111 ? -12.778 -9.275 40.654 1.00 98.19 111 SER A N 1
ATOM 872 C CA . SER A 1 111 ? -12.583 -8.589 41.931 1.00 98.19 111 SER A CA 1
ATOM 873 C C . SER A 1 111 ? -13.881 -7.953 42.427 1.00 98.19 111 SER A C 1
ATOM 875 O O . SER A 1 111 ? -14.143 -8.028 43.622 1.00 98.19 111 SER A O 1
ATOM 877 N N . GLY A 1 112 ? -14.685 -7.368 41.533 1.00 98.06 112 GLY A N 1
ATOM 878 C CA . GLY A 1 112 ? -16.013 -6.838 41.852 1.00 98.06 112 GLY A CA 1
ATOM 879 C C . GLY A 1 112 ? -16.964 -7.937 42.325 1.00 98.06 112 GLY A C 1
ATOM 880 O O . GLY A 1 112 ? -17.530 -7.846 43.409 1.00 98.06 112 GLY A O 1
ATOM 881 N N . ALA A 1 113 ? -17.039 -9.049 41.591 1.00 98.06 113 ALA A N 1
ATOM 882 C CA . ALA A 1 113 ? -17.844 -10.201 41.993 1.00 98.06 113 ALA A CA 1
ATOM 883 C C . ALA A 1 113 ? -17.400 -10.785 43.349 1.00 98.06 113 ALA A C 1
ATOM 885 O O . ALA A 1 113 ? -18.231 -11.193 44.158 1.00 98.06 113 ALA A O 1
ATOM 886 N N . MET A 1 114 ? -16.091 -10.806 43.630 1.00 98.31 114 MET A N 1
ATOM 887 C CA . MET A 1 114 ? -15.562 -11.236 44.926 1.00 98.31 114 MET A CA 1
ATOM 888 C C . MET A 1 114 ? -15.990 -10.292 46.056 1.00 98.31 114 MET A C 1
ATOM 890 O O . MET A 1 114 ? -16.378 -10.772 47.123 1.00 98.31 114 MET A O 1
ATOM 894 N N . THR A 1 115 ? -15.922 -8.971 45.850 1.00 98.12 115 THR A N 1
ATOM 895 C CA . THR A 1 115 ? -16.371 -8.000 46.858 1.00 98.12 115 THR A CA 1
ATOM 896 C C . THR A 1 115 ? -17.872 -8.086 47.092 1.00 98.12 115 THR A C 1
ATOM 898 O O . THR A 1 115 ? -18.287 -8.104 48.248 1.00 98.12 115 THR A O 1
ATOM 901 N N . ASP A 1 116 ? -18.668 -8.245 46.035 1.00 98.12 116 ASP A N 1
ATOM 902 C CA . ASP A 1 116 ? -20.122 -8.396 46.132 1.00 98.12 116 ASP A CA 1
ATOM 903 C C . ASP A 1 116 ? -20.492 -9.648 46.932 1.00 98.12 116 ASP A C 1
ATOM 905 O O . ASP A 1 116 ? -21.305 -9.594 47.857 1.00 98.12 116 ASP A O 1
ATOM 909 N N . LEU A 1 117 ? -19.837 -10.777 46.639 1.00 98.06 117 LEU A N 1
ATOM 910 C CA . LEU A 1 117 ? -20.056 -12.026 47.365 1.00 98.06 117 LEU A CA 1
ATOM 911 C C . LEU A 1 117 ? -19.600 -11.923 48.830 1.00 98.06 117 LEU A C 1
ATOM 913 O O . LEU A 1 117 ? -20.251 -12.476 49.715 1.00 98.06 117 LEU A O 1
ATOM 917 N N . SER A 1 118 ? -18.515 -11.192 49.108 1.00 97.81 118 SER A N 1
ATOM 918 C CA . SER A 1 118 ? -18.077 -10.911 50.481 1.00 97.81 118 SER A CA 1
ATOM 919 C C . SER A 1 118 ? -19.105 -10.066 51.233 1.00 97.81 118 SER A C 1
ATOM 921 O O . SER A 1 118 ? -19.422 -10.389 52.374 1.00 97.81 118 SER A O 1
ATOM 923 N N . MET A 1 119 ? -19.673 -9.034 50.599 1.00 97.62 119 MET A N 1
ATOM 924 C CA . MET A 1 119 ? -20.726 -8.210 51.201 1.00 97.62 119 MET A CA 1
ATOM 925 C C . MET A 1 119 ? -21.990 -9.026 51.488 1.00 97.62 119 MET A C 1
ATOM 927 O O . MET A 1 119 ? -22.561 -8.900 52.571 1.00 97.62 119 MET A O 1
ATOM 931 N N . GLN A 1 120 ? -22.412 -9.897 50.565 1.00 98.19 120 GLN A N 1
ATOM 932 C CA . GLN A 1 120 ? -23.540 -10.811 50.793 1.00 98.19 120 GLN A CA 1
ATOM 933 C C . GLN A 1 120 ? -23.272 -11.760 51.964 1.00 98.19 120 GLN A C 1
ATOM 935 O O . GLN A 1 120 ? -24.145 -11.983 52.800 1.00 98.19 120 GLN A O 1
ATOM 940 N N . LEU A 1 121 ? -22.055 -12.295 52.049 1.00 98.12 121 LEU A N 1
ATOM 941 C CA . LEU A 1 121 ? -21.642 -13.186 53.126 1.00 98.12 121 LEU A CA 1
ATOM 942 C C . LEU A 1 121 ? -21.636 -12.467 54.481 1.00 98.12 121 LEU A C 1
ATOM 944 O O . LEU A 1 121 ? -22.114 -13.029 55.466 1.00 98.12 121 LEU A O 1
ATOM 948 N N . ASP A 1 122 ? -21.130 -11.236 54.540 1.00 98.06 122 ASP A N 1
ATOM 949 C CA . ASP A 1 122 ? -21.133 -10.435 55.765 1.00 98.06 122 ASP A CA 1
ATOM 950 C C . ASP A 1 122 ? -22.556 -10.014 56.165 1.00 98.06 122 ASP A 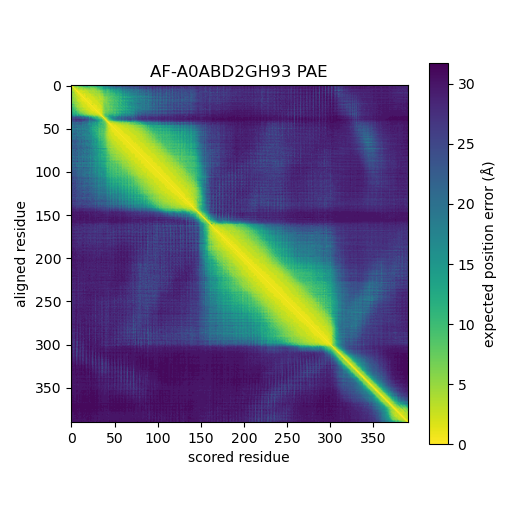C 1
ATOM 952 O O . ASP A 1 122 ? -22.904 -10.111 57.339 1.00 98.06 122 ASP A O 1
ATOM 956 N N . THR A 1 123 ? -23.419 -9.684 55.198 1.00 98.12 123 THR A N 1
ATOM 957 C CA . THR A 1 123 ? -24.852 -9.418 55.440 1.00 98.12 123 THR A CA 1
ATOM 958 C C . THR A 1 123 ? -25.550 -10.639 56.042 1.00 98.12 123 THR A C 1
ATOM 960 O O . THR A 1 123 ? -26.195 -10.534 57.081 1.00 98.12 123 THR A O 1
ATOM 963 N N . LEU A 1 124 ? -25.361 -11.826 55.454 1.00 97.56 124 LEU A N 1
ATOM 964 C CA . LEU A 1 124 ? -25.936 -13.077 55.967 1.00 97.56 124 LEU A CA 1
ATOM 965 C C . LEU A 1 124 ? -25.403 -13.444 57.361 1.00 97.56 124 LEU A C 1
ATOM 967 O O . LEU A 1 124 ? -26.127 -14.016 58.176 1.00 97.56 124 LEU A O 1
ATOM 971 N N . LYS A 1 125 ? -24.136 -13.132 57.661 1.00 97.56 125 LYS A N 1
ATOM 972 C CA . LYS A 1 125 ? -23.584 -13.306 59.012 1.00 97.56 125 LYS A CA 1
ATOM 973 C C . LYS A 1 125 ? -24.234 -12.358 60.015 1.00 97.56 125 LYS A C 1
ATOM 975 O O . LYS A 1 125 ? -24.551 -12.804 61.115 1.00 97.56 125 LYS A O 1
ATOM 980 N N . GLU A 1 126 ? -24.424 -11.092 59.651 1.00 97.44 126 GLU A N 1
ATOM 981 C CA . GLU A 1 126 ? -25.100 -10.097 60.490 1.00 97.44 126 GLU A CA 1
ATOM 982 C C . GLU A 1 126 ? -26.546 -10.531 60.781 1.00 97.44 126 GLU A C 1
ATOM 984 O O . GLU A 1 126 ? -26.970 -10.529 61.934 1.00 97.44 126 GLU A O 1
ATOM 989 N N . GLU A 1 127 ? -27.273 -11.013 59.765 1.00 97.19 127 GLU A N 1
ATOM 990 C CA . GLU A 1 127 ? -28.617 -11.590 59.915 1.00 97.19 127 GLU A CA 1
ATOM 991 C C . GLU A 1 127 ? -28.634 -12.813 60.844 1.00 97.19 127 GLU A C 1
ATOM 993 O O . GLU A 1 127 ? -29.523 -12.964 61.681 1.00 97.19 127 GLU A O 1
ATOM 998 N N . LEU A 1 128 ? -27.636 -13.695 60.747 1.00 96.62 128 LEU A N 1
ATOM 999 C CA . LEU A 1 128 ? -27.534 -14.855 61.632 1.00 96.62 128 LEU A CA 1
ATOM 1000 C C . LEU A 1 128 ? -27.279 -14.438 63.087 1.00 96.62 128 LEU A C 1
ATOM 1002 O O . LEU A 1 128 ? -27.858 -15.018 64.011 1.00 96.62 128 LEU A O 1
ATOM 1006 N N . VAL A 1 129 ? -26.416 -13.442 63.305 1.00 97.12 129 VAL A N 1
ATOM 1007 C CA . VAL A 1 129 ? -26.130 -12.898 64.639 1.00 97.12 129 VAL A CA 1
ATOM 1008 C C . VAL A 1 129 ? -27.359 -12.197 65.211 1.00 97.12 129 VAL A C 1
ATOM 1010 O O . VAL A 1 129 ? -27.698 -12.446 66.369 1.00 97.12 129 VAL A O 1
ATOM 1013 N N . SER A 1 130 ? -28.059 -11.386 64.415 1.00 96.38 130 SER A N 1
ATOM 1014 C CA . SER A 1 130 ? -29.267 -10.682 64.852 1.00 96.38 130 SER A CA 1
ATOM 1015 C C . SER A 1 130 ? -30.383 -11.660 65.216 1.00 96.38 130 SER A C 1
ATOM 1017 O O . SER A 1 130 ? -30.945 -11.550 66.302 1.00 96.38 130 SER A O 1
ATOM 1019 N N . MET A 1 131 ? -30.621 -12.697 64.405 1.00 95.75 131 MET A N 1
ATOM 1020 C CA . MET A 1 131 ? -31.587 -13.757 64.714 1.00 95.75 131 MET A CA 1
ATOM 1021 C C . MET A 1 131 ? -31.236 -14.513 65.999 1.00 95.75 131 MET A C 1
ATOM 1023 O O . MET A 1 131 ? -32.120 -14.833 66.793 1.00 95.75 131 MET A O 1
ATOM 1027 N N . LYS A 1 132 ? -29.947 -14.788 66.236 1.00 95.88 132 LYS A N 1
ATOM 1028 C CA . LYS A 1 132 ? -29.495 -15.450 67.466 1.00 95.88 132 LYS A CA 1
ATOM 1029 C C . LYS A 1 132 ? -29.694 -14.563 68.697 1.00 95.88 132 LYS A C 1
ATOM 1031 O O . LYS A 1 132 ? -30.176 -15.059 69.711 1.00 95.88 132 LYS A O 1
ATOM 1036 N N . SER A 1 133 ? -29.348 -13.279 68.600 1.00 96.00 133 SER A N 1
ATOM 1037 C CA . SER A 1 133 ? -29.560 -12.295 69.669 1.00 96.00 133 SER A CA 1
ATOM 1038 C C . SER A 1 133 ? -31.045 -12.124 69.977 1.00 96.00 133 SER A C 1
ATOM 1040 O O . SER A 1 133 ? -31.434 -12.166 71.138 1.00 96.00 133 SER A O 1
ATOM 1042 N N . ASN A 1 134 ? -31.882 -12.002 68.943 1.00 94.94 134 ASN A N 1
ATOM 1043 C CA . ASN A 1 134 ? -33.326 -11.858 69.094 1.00 94.94 134 ASN A CA 1
ATOM 1044 C C . ASN A 1 134 ? -33.940 -13.101 69.750 1.00 94.94 134 ASN A C 1
ATOM 1046 O O . ASN A 1 134 ? -34.760 -12.988 70.651 1.00 94.94 134 ASN A O 1
ATOM 1050 N N . HIS A 1 135 ? -33.487 -14.301 69.370 1.00 94.69 135 HIS A N 1
ATOM 1051 C CA . HIS A 1 135 ? -33.918 -15.535 70.024 1.00 94.69 135 HIS A CA 1
ATOM 1052 C C . HIS A 1 135 ? -33.491 -15.610 71.498 1.00 94.69 135 HIS A C 1
ATOM 1054 O O . HIS A 1 135 ? -34.253 -16.082 72.339 1.00 94.69 135 HIS A O 1
ATOM 1060 N N . GLU A 1 136 ? -32.279 -15.160 71.828 1.00 94.25 136 GLU A N 1
ATOM 1061 C CA . GLU A 1 136 ? -31.807 -15.095 73.213 1.00 94.25 136 GLU A CA 1
ATOM 1062 C C . GLU A 1 136 ? -32.633 -14.103 74.046 1.00 94.25 136 GLU A C 1
ATOM 1064 O O . GLU A 1 136 ? -33.024 -14.425 75.170 1.00 94.25 136 GLU A O 1
ATOM 1069 N N . GLU A 1 137 ? -32.964 -12.942 73.478 1.00 91.62 137 GLU A N 1
ATOM 1070 C CA . GLU A 1 137 ? -33.844 -11.945 74.090 1.00 91.62 137 GLU A CA 1
ATOM 1071 C C . GLU A 1 137 ? -35.273 -12.478 74.278 1.00 91.62 137 GLU A C 1
ATOM 1073 O O . GLU A 1 137 ? -35.818 -12.374 75.376 1.00 91.62 137 GLU A O 1
ATOM 1078 N N . ASP A 1 138 ? -35.846 -13.148 73.275 1.00 89.94 138 ASP A N 1
ATOM 1079 C CA . ASP A 1 138 ? -37.163 -13.791 73.364 1.00 89.94 138 ASP A CA 1
ATOM 1080 C C . ASP A 1 138 ? -37.188 -14.887 74.440 1.00 89.94 138 ASP A C 1
ATOM 1082 O O . ASP A 1 138 ? -38.143 -14.995 75.213 1.00 89.94 138 ASP A O 1
ATOM 1086 N N . LEU A 1 139 ? -36.129 -15.699 74.542 1.00 88.56 139 LEU A N 1
ATOM 1087 C CA . LEU A 1 139 ? -35.997 -16.705 75.598 1.00 88.56 139 LEU A CA 1
ATOM 1088 C C . LEU A 1 139 ? -35.857 -16.064 76.982 1.00 88.56 139 LEU A C 1
ATOM 1090 O O . LEU A 1 139 ? -36.430 -16.578 77.946 1.00 88.56 139 LEU A O 1
ATOM 1094 N N . LEU A 1 140 ? -35.124 -14.954 77.103 1.00 87.50 140 LEU A N 1
ATOM 1095 C CA . LEU A 1 140 ? -35.028 -14.172 78.337 1.00 87.50 140 LEU A CA 1
ATOM 1096 C C . LEU A 1 140 ? -36.380 -13.558 78.713 1.00 87.50 140 LEU A C 1
ATOM 1098 O O . LEU A 1 140 ? -36.772 -13.643 79.876 1.00 87.50 140 LEU A O 1
ATOM 1102 N N . ALA A 1 141 ? -37.122 -13.014 77.748 1.00 84.38 141 ALA A N 1
ATOM 1103 C CA . ALA A 1 141 ? -38.458 -12.465 77.943 1.00 84.38 141 ALA A CA 1
ATOM 1104 C C . ALA A 1 141 ? -39.460 -13.555 78.358 1.00 84.38 141 ALA A C 1
ATOM 1106 O O . ALA A 1 141 ? -40.185 -13.377 79.339 1.00 84.38 141 ALA A O 1
ATOM 1107 N N . MET A 1 142 ? -39.452 -14.714 77.691 1.00 79.75 142 MET A N 1
ATOM 1108 C CA . MET A 1 142 ? -40.253 -15.888 78.059 1.00 79.75 142 MET A CA 1
ATOM 1109 C C . MET A 1 142 ? -39.878 -16.426 79.441 1.00 79.75 142 MET A C 1
ATOM 1111 O O . MET A 1 142 ? -40.753 -16.750 80.240 1.00 79.75 142 MET A O 1
ATOM 1115 N N . ARG A 1 143 ? -38.583 -16.477 79.776 1.00 76.44 143 ARG A N 1
ATOM 1116 C CA . ARG A 1 143 ? -38.112 -16.857 81.114 1.00 76.44 143 ARG A CA 1
ATOM 1117 C C . ARG A 1 143 ? -38.521 -15.831 82.170 1.00 76.44 143 ARG A C 1
ATOM 1119 O O . ARG A 1 143 ? -38.854 -16.233 83.279 1.00 76.44 143 ARG A O 1
ATOM 1126 N N . GLY A 1 144 ? -38.539 -14.543 81.836 1.00 69.62 144 GLY A N 1
ATOM 1127 C CA . GLY A 1 144 ? -39.080 -13.477 82.679 1.00 69.62 144 GLY A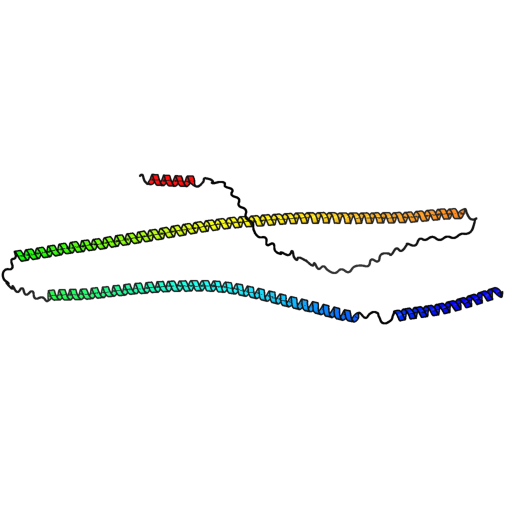 CA 1
ATOM 1128 C C . GLY A 1 144 ? -40.580 -13.648 82.925 1.00 69.62 144 GLY A C 1
ATOM 1129 O O . GLY A 1 144 ? -41.023 -13.557 84.066 1.00 69.62 144 GLY A O 1
ATOM 1130 N N . HIS A 1 145 ? -41.339 -14.019 81.892 1.00 62.53 145 HIS A N 1
ATOM 1131 C CA . HIS A 1 145 ? -42.765 -14.343 82.008 1.00 62.53 145 HIS A CA 1
ATOM 1132 C C . HIS A 1 145 ? -43.018 -15.648 82.784 1.00 62.53 145 HIS A C 1
ATOM 1134 O O . HIS A 1 145 ? -44.010 -15.750 83.497 1.00 62.53 145 HIS A O 1
ATOM 1140 N N . MET A 1 146 ? -42.113 -16.629 82.713 1.00 55.44 146 MET A N 1
ATOM 1141 C CA . MET A 1 146 ? -42.193 -17.888 83.472 1.00 55.44 146 MET A CA 1
ATOM 1142 C C . MET A 1 146 ? -41.638 -17.790 84.906 1.00 55.44 146 MET A C 1
ATOM 1144 O O . MET A 1 146 ? -41.973 -18.628 85.739 1.00 55.44 146 MET A O 1
ATOM 1148 N N . SER A 1 147 ? -40.802 -16.789 85.211 1.00 45.44 147 SER A N 1
ATOM 1149 C CA . SER A 1 147 ? -40.234 -16.520 86.546 1.00 45.44 147 SER A CA 1
ATOM 1150 C C . SER A 1 147 ? -40.997 -15.438 87.318 1.00 45.44 147 SER A C 1
ATOM 1152 O O . SER A 1 147 ? -40.676 -15.170 88.479 1.00 45.44 147 SER A O 1
ATOM 1154 N N . GLY A 1 148 ? -42.005 -14.824 86.702 1.00 48.38 148 GLY A N 1
ATOM 1155 C CA . GLY A 1 148 ? -42.965 -13.982 87.390 1.00 48.38 148 GLY A CA 1
ATOM 1156 C C . GLY A 1 148 ? -43.885 -14.850 88.235 1.00 48.38 148 GLY A C 1
ATOM 1157 O O . GLY A 1 148 ? -44.857 -15.415 87.742 1.00 48.38 148 GLY A O 1
ATOM 1158 N N . GLN A 1 149 ? -43.599 -14.938 89.531 1.00 42.69 149 GLN A N 1
ATOM 1159 C CA . GLN A 1 149 ? -44.640 -15.205 90.509 1.00 42.69 149 GLN A CA 1
ATOM 1160 C C . GLN A 1 149 ? -45.705 -14.123 90.285 1.00 42.69 149 GLN A C 1
ATOM 1162 O O . GLN A 1 149 ? -45.458 -12.950 90.559 1.00 42.69 149 GLN A O 1
ATOM 1167 N N . VAL A 1 150 ? -46.844 -14.506 89.696 1.00 43.31 150 VAL A N 1
ATOM 1168 C CA . VAL A 1 150 ? -48.027 -13.652 89.539 1.00 43.31 150 VAL A CA 1
ATOM 1169 C C . VAL A 1 150 ? -48.549 -13.373 90.945 1.00 43.31 150 VAL A C 1
ATOM 1171 O O . VAL A 1 150 ? -49.431 -14.056 91.459 1.00 43.31 150 VAL A O 1
ATOM 1174 N N . ASN A 1 151 ? -47.917 -12.415 91.612 1.00 34.59 151 ASN A N 1
ATOM 1175 C CA . ASN A 1 151 ? -48.381 -11.856 92.858 1.00 34.59 151 ASN A CA 1
ATOM 1176 C C . ASN A 1 151 ? -49.343 -10.736 92.476 1.00 34.59 151 ASN A C 1
ATOM 1178 O O . ASN A 1 151 ? -48.946 -9.614 92.168 1.00 34.59 151 ASN A O 1
ATOM 1182 N N . VAL A 1 152 ? -50.621 -11.104 92.415 1.00 45.66 152 VAL A N 1
ATOM 1183 C CA . VAL A 1 152 ? -51.738 -10.165 92.378 1.00 45.66 152 VAL A CA 1
ATOM 1184 C C . VAL A 1 152 ? -51.812 -9.530 93.763 1.00 45.66 152 VAL A C 1
ATOM 1186 O O . VAL A 1 152 ? -52.538 -10.001 94.635 1.00 45.66 152 VAL A O 1
ATOM 1189 N N . GLU A 1 153 ? -51.016 -8.491 93.998 1.00 38.34 153 GLU A N 1
ATOM 1190 C CA . GLU A 1 153 ? -51.268 -7.587 95.112 1.00 38.34 153 GLU A CA 1
ATOM 1191 C C . GLU A 1 153 ? -52.300 -6.564 94.662 1.00 38.34 153 GLU A C 1
ATOM 1193 O O . GLU A 1 153 ? -52.075 -5.718 93.799 1.00 38.34 153 GLU A O 1
ATOM 1198 N N . VAL A 1 154 ? -53.487 -6.738 95.232 1.00 42.97 154 VAL A N 1
ATOM 1199 C CA . VAL A 1 154 ? -54.614 -5.823 95.154 1.00 42.97 154 VAL A CA 1
ATOM 1200 C C . VAL A 1 154 ? -54.228 -4.572 95.943 1.00 42.97 154 VAL A C 1
ATOM 1202 O O . VAL A 1 154 ? -54.535 -4.465 97.129 1.00 42.97 154 VAL A O 1
ATOM 1205 N N . ASP A 1 155 ? -53.522 -3.641 95.303 1.00 38.44 155 ASP A N 1
ATOM 1206 C CA . ASP A 1 155 ? -53.434 -2.272 95.801 1.00 38.44 155 ASP A CA 1
ATOM 1207 C C . ASP A 1 155 ? -54.736 -1.561 95.423 1.00 38.44 155 ASP A C 1
ATOM 1209 O O . ASP A 1 155 ? -54.942 -1.114 94.294 1.00 38.44 155 ASP A O 1
ATOM 1213 N N . ALA A 1 156 ? -55.675 -1.546 96.369 1.00 41.84 156 ALA A N 1
ATOM 1214 C CA . ALA A 1 156 ? -56.890 -0.754 96.285 1.00 41.84 156 ALA A CA 1
ATOM 1215 C C . ALA A 1 156 ? -56.540 0.723 96.530 1.00 41.84 156 ALA A C 1
ATOM 1217 O O . ALA A 1 156 ? -56.880 1.301 97.565 1.00 41.84 156 ALA A O 1
ATOM 1218 N N . GLY A 1 157 ? -55.858 1.323 95.552 1.00 51.44 157 GLY A N 1
ATOM 1219 C CA . GLY A 1 157 ? -55.836 2.766 95.368 1.00 51.44 157 GLY A CA 1
ATOM 1220 C C . GLY A 1 157 ? -57.268 3.283 95.153 1.00 51.44 157 GLY A C 1
ATOM 1221 O O . GLY A 1 157 ? -58.118 2.564 94.622 1.00 51.44 157 GLY A O 1
ATOM 1222 N N . PRO A 1 158 ? -57.584 4.496 95.629 1.00 51.53 158 PRO A N 1
ATOM 1223 C CA . PRO A 1 158 ? -58.951 5.006 95.725 1.00 51.53 158 PRO A CA 1
ATOM 1224 C C . PRO A 1 158 ? -59.621 5.020 94.350 1.00 51.53 158 PRO A C 1
ATOM 1226 O O . PRO A 1 158 ? -59.017 5.544 93.424 1.00 51.53 158 PRO A O 1
ATOM 1229 N N . GLN A 1 159 ? -60.840 4.456 94.254 1.00 51.72 159 GLN A N 1
ATOM 1230 C CA . GLN A 1 159 ? -61.722 4.416 93.071 1.00 51.72 159 GLN A CA 1
ATOM 1231 C C . GLN A 1 159 ? -61.282 5.380 91.957 1.00 51.72 159 GLN A C 1
ATOM 1233 O O . GLN A 1 159 ? -61.701 6.537 91.928 1.00 51.72 159 GLN A O 1
ATOM 1238 N N . GLU A 1 160 ? -60.441 4.901 91.040 1.00 61.78 160 GLU A N 1
ATOM 1239 C CA . GLU A 1 160 ? -60.262 5.584 89.768 1.00 61.78 160 GLU A CA 1
ATOM 1240 C C . GLU A 1 160 ? -61.579 5.452 89.017 1.00 61.78 160 GLU A C 1
ATOM 1242 O O . GLU A 1 160 ? -62.142 4.358 88.907 1.00 61.78 160 GLU A O 1
ATOM 1247 N N . ASP A 1 161 ? -62.109 6.587 88.565 1.00 61.34 161 ASP A N 1
ATOM 1248 C CA . ASP A 1 161 ? -63.322 6.639 87.764 1.00 61.34 161 ASP A CA 1
ATOM 1249 C C . ASP A 1 161 ? -63.166 5.671 86.591 1.00 61.34 161 ASP A C 1
ATOM 1251 O O . ASP A 1 161 ? -62.460 5.949 85.624 1.00 61.34 161 ASP A O 1
ATOM 1255 N N . LEU A 1 162 ? -63.840 4.520 86.668 1.00 70.06 162 LEU A N 1
ATOM 1256 C CA . LEU A 1 162 ? -63.767 3.467 85.652 1.00 70.06 162 LEU A CA 1
ATOM 1257 C C . LEU A 1 162 ? -64.110 4.018 84.261 1.00 70.06 162 LEU A C 1
ATOM 1259 O O . LEU A 1 162 ? -63.606 3.549 83.248 1.00 70.06 162 LEU A O 1
ATOM 1263 N N . ASN A 1 163 ? -64.954 5.052 84.239 1.00 75.94 163 ASN A N 1
ATOM 1264 C CA . ASN A 1 163 ? -65.328 5.791 83.046 1.00 75.94 163 ASN A CA 1
ATOM 1265 C C . ASN A 1 163 ? -64.145 6.577 82.454 1.00 75.94 163 ASN A C 1
ATOM 1267 O O . ASN A 1 163 ? -63.987 6.604 81.243 1.00 75.94 163 ASN A O 1
ATOM 1271 N N . LYS A 1 164 ? -63.279 7.159 83.294 1.00 78.88 164 LYS A N 1
ATOM 1272 C CA . LYS A 1 164 ? -62.053 7.846 82.871 1.00 78.88 164 LYS A CA 1
ATOM 1273 C C . LYS A 1 164 ? -60.995 6.856 82.370 1.00 78.88 164 LYS A C 1
ATOM 1275 O O . LYS A 1 164 ? -60.394 7.112 81.340 1.00 78.88 164 LYS A O 1
ATOM 1280 N N . ALA A 1 165 ? -60.833 5.702 83.020 1.00 80.00 165 ALA A N 1
ATOM 1281 C CA . ALA A 1 165 ? -59.918 4.650 82.557 1.00 80.00 165 ALA A CA 1
ATOM 1282 C C . ALA A 1 165 ? -60.388 3.975 81.248 1.00 80.00 165 ALA A C 1
ATOM 1284 O O . ALA A 1 165 ? -59.576 3.659 80.380 1.00 80.00 165 ALA A O 1
ATOM 1285 N N . LEU A 1 166 ? -61.702 3.773 81.076 1.00 82.19 166 LEU A N 1
ATOM 1286 C CA . LEU A 1 166 ? -62.292 3.309 79.812 1.00 82.19 166 LEU A CA 1
ATOM 1287 C C . LEU A 1 166 ? -62.145 4.349 78.695 1.00 82.19 166 LEU A C 1
ATOM 1289 O O . LEU A 1 166 ? -61.877 3.965 77.558 1.00 82.19 166 LEU A O 1
ATOM 1293 N N . GLU A 1 167 ? -62.290 5.637 79.014 1.00 85.31 167 GLU A N 1
ATOM 1294 C CA . GLU A 1 167 ? -62.070 6.731 78.064 1.00 85.31 167 GLU A CA 1
ATOM 1295 C C . GLU A 1 167 ? -60.589 6.848 77.677 1.00 85.31 167 GLU A C 1
ATOM 1297 O O . GLU A 1 167 ? -60.286 6.914 76.493 1.00 85.31 167 GLU A O 1
ATOM 1302 N N . GLU A 1 168 ? -59.655 6.754 78.630 1.00 86.44 168 GLU A N 1
ATOM 1303 C CA . GLU A 1 168 ? -58.208 6.737 78.358 1.00 86.44 168 GLU A CA 1
ATOM 1304 C C . GLU A 1 168 ? -57.797 5.511 77.527 1.00 86.44 168 GLU A C 1
ATOM 1306 O O . GLU A 1 168 ? -57.021 5.635 76.582 1.00 86.44 168 GLU A O 1
ATOM 1311 N N . MET A 1 169 ? -58.351 4.326 77.807 1.00 85.88 169 MET A N 1
ATOM 1312 C CA . MET A 1 169 ? -58.156 3.140 76.964 1.00 85.88 169 MET A CA 1
ATOM 1313 C C . MET A 1 169 ? -58.689 3.367 75.548 1.00 85.88 169 MET A C 1
ATOM 1315 O O . MET A 1 169 ? -58.026 3.017 74.572 1.00 85.88 169 MET A O 1
ATOM 1319 N N . ARG A 1 170 ? -59.881 3.960 75.414 1.00 88.81 170 ARG A N 1
ATOM 1320 C CA . ARG A 1 170 ? -60.473 4.278 74.111 1.00 88.81 170 ARG A CA 1
ATOM 1321 C C . ARG A 1 170 ? -59.613 5.280 73.346 1.00 88.81 170 ARG A C 1
ATOM 1323 O O . ARG A 1 170 ? -59.329 5.036 72.177 1.00 88.81 170 ARG A O 1
ATOM 1330 N N . GLU A 1 171 ? -59.158 6.341 74.004 1.00 90.06 171 GLU A N 1
ATOM 1331 C CA . GLU A 1 171 ? -58.269 7.355 73.438 1.00 90.06 171 GLU A CA 1
ATOM 1332 C C . GLU A 1 171 ? -56.928 6.742 73.011 1.00 90.06 171 GLU A C 1
ATOM 1334 O O . GLU A 1 171 ? -56.443 7.029 71.920 1.00 90.06 171 GLU A O 1
ATOM 1339 N N . GLN A 1 172 ? -56.360 5.817 73.794 1.00 89.31 172 GLN A N 1
ATOM 1340 C CA . GLN A 1 172 ? -55.152 5.077 73.417 1.00 89.31 172 GLN A CA 1
ATOM 1341 C C . GLN A 1 172 ? -55.373 4.183 72.193 1.00 89.31 172 GLN A C 1
ATOM 1343 O O . GLN A 1 172 ? -54.555 4.200 71.272 1.00 89.31 172 GLN A O 1
ATOM 1348 N N . TYR A 1 173 ? -56.471 3.425 72.133 1.00 91.69 173 TYR A N 1
ATOM 1349 C CA . TYR A 1 173 ? -56.784 2.602 70.961 1.00 91.69 173 TYR A CA 1
ATOM 1350 C C . TYR A 1 173 ? -57.063 3.452 69.721 1.00 91.69 173 TYR A C 1
ATOM 1352 O O . TYR A 1 173 ? -56.618 3.102 68.626 1.00 91.69 173 TYR A O 1
ATOM 1360 N N . GLU A 1 174 ? -57.758 4.577 69.872 1.00 91.25 174 GLU A N 1
ATOM 1361 C CA . GLU A 1 174 ? -58.007 5.522 68.788 1.00 91.25 174 GLU A CA 1
ATOM 1362 C C . GLU A 1 174 ? -56.701 6.168 68.311 1.00 91.25 174 GLU A C 1
ATOM 1364 O O . GLU A 1 174 ? -56.446 6.201 67.108 1.00 91.25 174 GLU A O 1
ATOM 1369 N N . ALA A 1 175 ? -55.812 6.560 69.227 1.00 92.69 175 ALA A N 1
ATOM 1370 C CA . ALA A 1 175 ? -54.490 7.089 68.908 1.00 92.69 175 ALA A CA 1
ATOM 1371 C C . ALA A 1 175 ? -53.597 6.051 68.209 1.00 92.69 175 ALA A C 1
ATOM 1373 O O . ALA A 1 175 ? -52.939 6.378 67.222 1.00 92.69 175 ALA A O 1
ATOM 1374 N N . ILE A 1 176 ? -53.594 4.791 68.659 1.00 92.56 176 ILE A N 1
ATOM 1375 C CA . ILE A 1 176 ? -52.847 3.697 68.016 1.00 92.56 176 ILE A CA 1
ATOM 1376 C C . ILE A 1 176 ? -53.426 3.399 66.630 1.00 92.56 176 ILE A C 1
ATOM 1378 O O . ILE A 1 176 ? -52.673 3.237 65.671 1.00 92.56 176 ILE A O 1
ATOM 1382 N N . THR A 1 177 ? -54.750 3.373 66.481 1.00 91.69 177 THR A N 1
ATOM 1383 C CA . THR A 1 177 ? -55.407 3.129 65.185 1.00 91.69 177 THR A CA 1
ATOM 1384 C C . THR A 1 177 ? -55.156 4.284 64.212 1.00 91.69 177 THR A C 1
ATOM 1386 O O . THR A 1 177 ? -54.846 4.066 63.043 1.00 91.69 177 THR A O 1
ATOM 1389 N N . ALA A 1 178 ? -55.217 5.528 64.688 1.00 93.69 178 ALA A N 1
ATOM 1390 C CA . ALA A 1 178 ? -54.896 6.708 63.893 1.00 93.69 178 ALA A CA 1
ATOM 1391 C C . ALA A 1 178 ? -53.414 6.735 63.493 1.00 93.69 178 ALA A C 1
ATOM 1393 O O . ALA A 1 178 ? -53.095 7.032 62.341 1.00 93.69 178 ALA A O 1
ATOM 1394 N N . LYS A 1 179 ? -52.510 6.380 64.416 1.00 94.31 179 LYS A N 1
ATOM 1395 C CA . LYS A 1 179 ? -51.072 6.284 64.154 1.00 94.31 179 LYS A CA 1
ATOM 1396 C C . LYS A 1 179 ? -50.764 5.186 63.139 1.00 94.31 179 LYS A C 1
ATOM 1398 O O . LYS A 1 179 ? -50.134 5.472 62.134 1.00 94.31 179 LYS A O 1
ATOM 1403 N N . THR A 1 180 ? -51.275 3.972 63.334 1.00 92.88 180 THR A N 1
ATOM 1404 C CA . THR A 1 180 ? -51.079 2.852 62.394 1.00 92.88 180 THR A CA 1
ATOM 1405 C C . THR A 1 180 ? -51.652 3.149 61.013 1.00 92.88 180 THR A C 1
ATOM 1407 O O . THR A 1 180 ? -51.006 2.844 60.015 1.00 92.88 180 THR A O 1
ATOM 1410 N N . LYS A 1 181 ? -52.815 3.808 60.926 1.00 95.00 181 LYS A N 1
ATOM 1411 C CA . LYS A 1 181 ? -53.367 4.276 59.649 1.00 95.00 181 LYS A CA 1
ATOM 1412 C C . LYS A 1 181 ? -52.443 5.289 58.968 1.00 95.00 181 LYS A C 1
ATOM 1414 O O . LYS A 1 181 ? -52.176 5.148 57.780 1.00 95.00 181 LYS A O 1
ATOM 1419 N N . ARG A 1 182 ? -51.933 6.278 59.707 1.00 95.12 182 ARG A N 1
ATOM 1420 C CA . ARG A 1 182 ? -51.005 7.288 59.175 1.00 95.12 182 ARG A CA 1
ATOM 1421 C C . ARG A 1 182 ? -49.675 6.669 58.738 1.00 95.12 182 ARG A C 1
ATOM 1423 O O . ARG A 1 182 ? -49.159 7.020 57.681 1.00 95.12 182 ARG A O 1
ATOM 1430 N N . ASP A 1 183 ? -49.153 5.731 59.521 1.00 94.31 183 ASP A N 1
ATOM 1431 C CA . ASP A 1 183 ? -47.919 5.006 59.227 1.00 94.31 183 ASP A CA 1
ATOM 1432 C C . ASP A 1 183 ? -48.101 4.140 57.969 1.00 94.31 183 ASP A C 1
ATOM 1434 O O . ASP A 1 183 ? -47.266 4.202 57.070 1.00 94.31 183 ASP A O 1
ATOM 1438 N N . LEU A 1 184 ? -49.233 3.438 57.825 1.00 94.19 184 LEU A N 1
ATOM 1439 C CA . LEU A 1 184 ? -49.584 2.698 56.606 1.00 94.19 184 LEU A CA 1
ATOM 1440 C C . LEU A 1 184 ? -49.725 3.619 55.393 1.00 94.19 184 LEU A C 1
ATOM 1442 O O . LEU A 1 184 ? -49.136 3.338 54.355 1.00 94.19 184 LEU A O 1
ATOM 1446 N N . GLU A 1 185 ? -50.473 4.719 55.504 1.00 95.00 185 GLU A N 1
ATOM 1447 C CA . GLU A 1 185 ? -50.635 5.693 54.417 1.00 95.00 185 GLU A CA 1
ATOM 1448 C C . GLU A 1 185 ? -49.286 6.278 53.986 1.00 95.00 185 GLU A C 1
ATOM 1450 O O . GLU A 1 185 ? -49.010 6.351 52.790 1.00 95.00 185 GLU A O 1
ATOM 1455 N N . SER A 1 186 ? -48.418 6.635 54.938 1.00 93.81 186 SER A N 1
ATOM 1456 C CA . SER A 1 186 ? -47.070 7.120 54.627 1.00 93.81 186 SER A CA 1
ATOM 1457 C C . SER A 1 186 ? -46.202 6.041 53.978 1.00 93.81 186 SER A C 1
ATOM 1459 O O . SER A 1 186 ? -45.535 6.322 52.987 1.00 93.81 186 SER A O 1
ATOM 1461 N N . TRP A 1 187 ? -46.271 4.793 54.453 1.00 95.56 187 TRP A N 1
ATOM 1462 C CA . TRP A 1 187 ? -45.545 3.666 53.873 1.00 95.56 187 TRP A CA 1
ATOM 1463 C C . TRP A 1 187 ? -46.005 3.365 52.441 1.00 95.56 187 TRP A C 1
ATOM 1465 O O . TRP A 1 187 ? -45.172 3.225 51.544 1.00 95.56 187 TRP A O 1
ATOM 1475 N N . TYR A 1 188 ? -47.320 3.337 52.198 1.00 96.44 188 TYR A N 1
ATOM 1476 C CA . TYR A 1 188 ? -47.889 3.182 50.859 1.00 96.44 188 TYR A CA 1
ATOM 1477 C C . TYR A 1 188 ? -47.496 4.343 49.948 1.00 96.44 188 TYR A C 1
ATOM 1479 O O . TYR A 1 188 ? -47.084 4.101 48.814 1.00 96.44 188 TYR A O 1
ATOM 1487 N N . ALA A 1 189 ? -47.562 5.585 50.437 1.00 96.19 189 ALA A N 1
ATOM 1488 C CA . ALA A 1 189 ? -47.145 6.758 49.680 1.00 96.19 189 ALA A CA 1
ATOM 1489 C C . ALA A 1 189 ? -45.668 6.652 49.277 1.00 96.19 189 ALA A C 1
ATOM 1491 O O . ALA A 1 189 ? -45.365 6.714 48.087 1.00 96.19 189 ALA A O 1
ATOM 1492 N N . THR A 1 190 ? -44.766 6.368 50.222 1.00 95.75 190 THR A N 1
ATOM 1493 C CA . THR A 1 190 ? -43.334 6.180 49.941 1.00 95.75 190 THR A CA 1
ATOM 1494 C C . THR A 1 190 ? -43.088 5.036 48.960 1.00 95.75 190 THR A C 1
ATOM 1496 O O . THR A 1 190 ? -42.277 5.180 48.045 1.00 95.75 190 THR A O 1
ATOM 1499 N N . LYS A 1 191 ? -43.789 3.903 49.099 1.00 96.38 191 LYS A N 1
ATOM 1500 C CA . LYS A 1 191 ? -43.606 2.768 48.187 1.00 96.38 191 LYS A CA 1
ATOM 1501 C C . LYS A 1 191 ? -44.123 3.072 46.780 1.00 96.38 191 LYS A C 1
ATOM 1503 O O . LYS A 1 191 ? -43.458 2.708 45.815 1.00 96.38 191 LYS A O 1
ATOM 1508 N N . SER A 1 192 ? -45.261 3.755 46.661 1.00 94.44 192 SER A N 1
ATOM 1509 C CA . SER A 1 192 ? -45.811 4.181 45.369 1.00 94.44 192 SER A CA 1
ATOM 1510 C C . SER A 1 192 ? -44.914 5.210 44.680 1.00 94.44 192 SER A C 1
ATOM 1512 O O . SER A 1 192 ? -44.625 5.063 43.499 1.00 94.44 192 SER A O 1
ATOM 1514 N N . GLU A 1 193 ? -44.380 6.182 45.423 1.00 96.06 193 GLU A N 1
ATOM 1515 C CA . GLU A 1 193 ? -43.440 7.174 44.902 1.00 96.06 193 GLU A CA 1
ATOM 1516 C C . GLU A 1 193 ? -42.127 6.521 44.448 1.00 96.06 193 GLU A C 1
ATOM 1518 O O . GLU A 1 193 ? -41.579 6.894 43.414 1.00 96.06 193 GLU A O 1
ATOM 1523 N N . ALA A 1 194 ? -41.630 5.519 45.182 1.00 95.00 194 ALA A N 1
ATOM 1524 C CA . ALA A 1 194 ? -40.450 4.759 44.780 1.00 95.00 194 ALA A CA 1
ATOM 1525 C C . ALA A 1 194 ? -40.674 3.994 43.464 1.00 95.00 194 ALA A C 1
ATOM 1527 O O . ALA A 1 194 ? -39.801 4.027 42.602 1.00 95.00 194 ALA A O 1
ATOM 1528 N N . ILE A 1 195 ? -41.841 3.360 43.290 1.00 95.50 195 ILE A N 1
ATOM 1529 C CA . ILE A 1 195 ? -42.196 2.657 42.045 1.00 95.50 195 ILE A CA 1
ATOM 1530 C C . ILE A 1 195 ? -42.323 3.646 40.883 1.00 95.50 195 ILE A C 1
ATOM 1532 O O . ILE A 1 195 ? -41.780 3.383 39.819 1.00 95.50 195 ILE A O 1
ATOM 1536 N N . VAL A 1 196 ? -42.974 4.797 41.087 1.00 96.69 196 VAL A N 1
ATOM 1537 C CA . VAL A 1 196 ? -43.100 5.834 40.046 1.00 96.69 196 VAL A CA 1
ATOM 1538 C C . VAL A 1 196 ? -41.726 6.360 39.628 1.00 96.69 196 VAL A C 1
ATOM 1540 O O . VAL A 1 196 ? -41.456 6.477 38.439 1.00 96.69 196 VAL A O 1
ATOM 1543 N N . LYS A 1 197 ? -40.817 6.612 40.580 1.00 95.88 197 LYS A N 1
ATOM 1544 C CA . LYS A 1 197 ? -39.438 7.022 40.263 1.00 95.88 197 LYS A CA 1
ATOM 1545 C C . LYS A 1 197 ? -38.682 5.940 39.494 1.00 95.88 197 LYS A C 1
ATOM 1547 O O . LYS A 1 197 ? -37.976 6.252 38.539 1.00 95.88 197 LYS A O 1
ATOM 1552 N N . GLU A 1 198 ? -38.815 4.676 39.889 1.00 95.75 198 GLU A N 1
ATOM 1553 C CA . GLU A 1 198 ? -38.203 3.552 39.173 1.00 95.75 198 GLU A CA 1
ATOM 1554 C C . GLU A 1 198 ? -38.761 3.438 37.744 1.00 95.75 198 GLU A C 1
ATOM 1556 O O . GLU A 1 198 ? -37.993 3.344 36.786 1.00 95.75 198 GLU A O 1
ATOM 1561 N N . GLU A 1 199 ? -40.076 3.561 37.568 1.00 96.31 199 GLU A N 1
ATOM 1562 C CA . GLU A 1 199 ? -40.732 3.588 36.258 1.00 96.31 199 GLU A CA 1
ATOM 1563 C C . GLU A 1 199 ? -40.231 4.758 35.394 1.00 96.31 199 GLU A C 1
ATOM 1565 O O . GLU A 1 199 ? -39.842 4.559 34.247 1.00 96.31 199 GLU A O 1
ATOM 1570 N N . GLU A 1 200 ? -40.121 5.965 35.948 1.00 96.50 200 GLU A N 1
ATOM 1571 C CA . GLU A 1 200 ? -39.562 7.118 35.234 1.00 96.50 200 GLU A CA 1
ATOM 1572 C C . GLU A 1 200 ? -38.107 6.874 34.806 1.00 96.50 200 GLU A C 1
ATOM 1574 O O . GLU A 1 200 ? -37.752 7.105 33.648 1.00 96.50 200 GLU A O 1
ATOM 1579 N N . THR A 1 201 ? -37.257 6.349 35.696 1.00 95.44 201 THR A N 1
ATOM 1580 C CA . THR A 1 201 ? -35.857 6.041 35.348 1.00 95.44 201 THR A CA 1
ATOM 1581 C C . THR A 1 201 ? -35.726 4.933 34.300 1.00 95.44 201 THR A C 1
ATOM 1583 O O . THR A 1 201 ? -34.884 5.022 33.399 1.00 95.44 201 THR A O 1
ATOM 1586 N N . THR A 1 202 ? -36.575 3.905 34.360 1.00 95.50 202 THR A N 1
ATOM 1587 C CA . THR A 1 202 ? -36.594 2.825 33.364 1.00 95.50 202 THR A CA 1
ATOM 1588 C C . THR A 1 202 ? -37.101 3.330 32.013 1.00 95.50 202 THR A C 1
ATOM 1590 O O . THR A 1 202 ? -36.480 3.038 30.992 1.00 95.50 202 THR A O 1
ATOM 1593 N N . ILE A 1 203 ? -38.130 4.183 31.980 1.00 97.19 203 ILE A N 1
ATOM 1594 C CA . ILE A 1 203 ? -38.588 4.846 30.751 1.00 97.19 203 ILE A CA 1
ATOM 1595 C C . ILE A 1 203 ? -37.481 5.729 30.167 1.00 97.19 203 ILE A C 1
ATOM 1597 O O . ILE A 1 203 ? -37.203 5.637 28.971 1.00 97.19 203 ILE A O 1
ATOM 1601 N N . MET A 1 204 ? -36.812 6.549 30.984 1.00 96.62 204 MET A N 1
ATOM 1602 C CA . MET A 1 204 ? -35.723 7.413 30.516 1.00 96.62 204 MET A CA 1
ATOM 1603 C C . MET A 1 204 ? -34.547 6.606 29.955 1.00 96.62 204 MET A C 1
ATOM 1605 O O . MET A 1 204 ? -34.042 6.923 28.880 1.00 96.62 204 MET A O 1
ATOM 1609 N N . SER A 1 205 ? -34.118 5.541 30.635 1.00 95.19 205 SER A N 1
ATOM 1610 C CA . SER A 1 205 ? -33.044 4.667 30.134 1.00 95.19 205 SER A CA 1
ATOM 1611 C C . SER A 1 205 ? -33.446 3.922 28.854 1.00 95.19 205 SER A C 1
ATOM 1613 O O . SER A 1 205 ? -32.650 3.832 27.915 1.00 95.19 205 SER A O 1
ATOM 1615 N N . MET A 1 206 ? -34.698 3.469 28.746 1.00 96.19 206 MET A N 1
ATOM 1616 C CA . MET A 1 206 ? -35.235 2.867 27.523 1.00 96.19 206 MET A CA 1
ATOM 1617 C C . MET A 1 206 ? -35.292 3.875 26.363 1.00 96.19 206 MET A C 1
ATOM 1619 O O . MET A 1 206 ? -34.976 3.534 25.223 1.00 96.19 206 MET A O 1
ATOM 1623 N N . GLN A 1 207 ? -35.655 5.130 26.631 1.00 97.38 207 GLN A N 1
ATOM 1624 C CA . GLN A 1 207 ? -35.646 6.189 25.621 1.00 97.38 207 G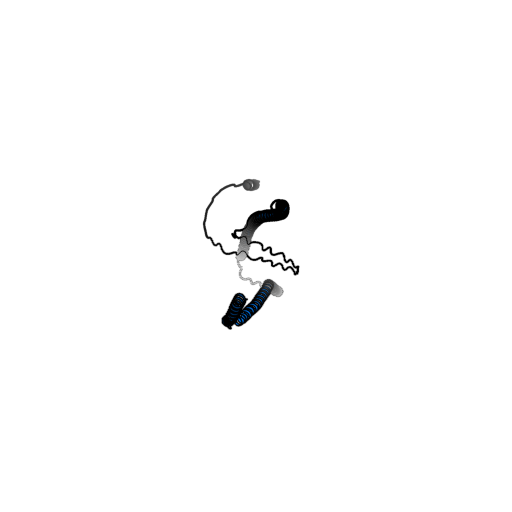LN A CA 1
ATOM 1625 C C . GLN A 1 207 ? -34.224 6.503 25.146 1.00 97.38 207 GLN A C 1
ATOM 1627 O O . GLN A 1 207 ? -33.994 6.528 23.937 1.00 97.38 207 GLN A O 1
ATOM 1632 N N . THR A 1 208 ? -33.269 6.661 26.067 1.00 96.69 208 THR A N 1
ATOM 1633 C CA . THR A 1 208 ? -31.856 6.921 25.743 1.00 96.69 208 THR A CA 1
ATOM 1634 C C . THR A 1 208 ? -31.264 5.797 24.894 1.00 96.69 208 THR A C 1
ATOM 1636 O O . THR A 1 208 ? -30.741 6.045 23.807 1.00 96.69 208 THR A O 1
ATOM 1639 N N . THR A 1 209 ? -31.440 4.541 25.311 1.00 95.69 209 THR A N 1
ATOM 1640 C CA . THR A 1 209 ? -30.975 3.382 24.530 1.00 95.69 209 THR A CA 1
ATOM 1641 C C . THR A 1 209 ? -31.673 3.297 23.170 1.00 95.69 209 THR A C 1
ATOM 1643 O O . THR A 1 209 ? -31.028 3.023 22.158 1.00 95.69 209 THR A O 1
ATOM 1646 N N . SER A 1 210 ? -32.971 3.614 23.084 1.00 97.69 210 SER A N 1
ATOM 1647 C CA . SER A 1 210 ? -33.664 3.689 21.794 1.00 97.69 210 SER A CA 1
ATOM 1648 C C . SER A 1 210 ? -33.092 4.776 20.879 1.00 97.69 210 SER A C 1
ATOM 1650 O O . SER A 1 210 ? -33.076 4.566 19.662 1.00 97.69 210 SER A O 1
ATOM 1652 N N . THR A 1 211 ? -32.667 5.926 21.409 1.00 97.50 211 THR A N 1
ATOM 1653 C CA . THR A 1 211 ? -32.040 6.986 20.607 1.00 97.50 211 THR A CA 1
ATOM 1654 C C . THR A 1 211 ? -30.639 6.601 20.145 1.00 97.50 211 THR A C 1
ATOM 1656 O O . THR A 1 211 ? -30.351 6.755 18.961 1.00 97.50 211 THR A O 1
ATOM 1659 N N . GLU A 1 212 ? -29.826 5.987 21.007 1.00 96.00 212 GLU A N 1
ATOM 1660 C CA . GLU A 1 212 ? -28.493 5.479 20.651 1.00 96.00 212 GLU A CA 1
ATOM 1661 C C . GLU A 1 212 ? -28.576 4.401 19.560 1.00 96.00 212 GLU A C 1
ATOM 1663 O O . GLU A 1 212 ? -27.825 4.415 18.582 1.00 96.00 212 GLU A O 1
ATOM 1668 N N . VAL A 1 213 ? -29.553 3.491 19.648 1.00 97.12 213 VAL A N 1
ATOM 1669 C CA . VAL A 1 213 ? -29.797 2.483 18.603 1.00 97.12 213 VAL A CA 1
ATOM 1670 C C . VAL A 1 213 ? -30.203 3.132 17.275 1.00 97.12 213 VAL A C 1
ATOM 1672 O O . VAL A 1 213 ? -29.814 2.654 16.209 1.00 97.12 213 VAL A O 1
ATOM 1675 N N . LYS A 1 214 ? -30.990 4.213 17.294 1.00 97.69 214 LYS A N 1
ATOM 1676 C CA . LYS A 1 214 ? -31.357 4.938 16.064 1.00 97.69 214 LYS A CA 1
ATOM 1677 C C . LYS A 1 214 ? -30.159 5.671 15.464 1.00 97.69 214 LYS A C 1
ATOM 1679 O O . LYS A 1 214 ? -29.969 5.608 14.252 1.00 97.69 214 LYS A O 1
ATOM 1684 N N . GLU A 1 215 ? -29.347 6.321 16.290 1.00 97.06 215 GLU A N 1
ATOM 1685 C CA . GLU A 1 215 ? -28.148 7.040 15.854 1.00 97.06 215 GLU A CA 1
ATOM 1686 C C . GLU A 1 215 ? -27.107 6.087 15.255 1.00 97.06 215 GLU A C 1
ATOM 1688 O O . GLU A 1 215 ? -26.635 6.310 14.140 1.00 97.06 215 GLU A O 1
ATOM 1693 N N . THR A 1 216 ? -26.825 4.967 15.925 1.00 95.00 216 THR A N 1
ATOM 1694 C CA . THR A 1 216 ? -25.913 3.934 15.405 1.00 95.00 216 THR A CA 1
ATOM 1695 C C . THR A 1 216 ? -26.414 3.322 14.097 1.00 95.00 216 THR A C 1
ATOM 1697 O O . THR A 1 216 ? -25.628 3.163 13.164 1.00 95.00 216 THR A O 1
ATOM 1700 N N . LYS A 1 217 ? -27.720 3.048 13.967 1.00 97.00 217 LYS A N 1
ATOM 1701 C CA . LYS A 1 217 ? -28.317 2.592 12.699 1.00 97.00 217 LYS A CA 1
ATOM 1702 C C . LYS A 1 217 ? -28.193 3.631 11.586 1.00 97.00 217 LYS A C 1
ATOM 1704 O O . LYS A 1 217 ? -27.864 3.267 10.460 1.00 97.00 217 LYS A O 1
ATOM 1709 N N . SER A 1 218 ? -28.430 4.908 11.888 1.00 96.19 218 SER A N 1
ATOM 1710 C CA . SER A 1 218 ? -28.265 5.992 10.913 1.00 96.19 218 SER A CA 1
ATOM 1711 C C . SER A 1 218 ? -26.805 6.134 10.478 1.00 96.19 218 SER A C 1
ATOM 1713 O O . SER A 1 218 ? -26.541 6.306 9.292 1.00 96.19 218 SER A O 1
ATOM 1715 N N . SER A 1 219 ? -25.858 6.031 11.413 1.00 95.12 219 SER A N 1
ATOM 1716 C CA . SER A 1 219 ? -24.420 6.064 11.124 1.00 95.12 219 SER A CA 1
ATOM 1717 C C . SER A 1 219 ? -23.998 4.895 10.227 1.00 95.12 219 SER A C 1
ATOM 1719 O O . SER A 1 219 ? -23.353 5.108 9.201 1.00 95.12 219 SER A O 1
ATOM 1721 N N . LEU A 1 220 ? -24.459 3.676 10.537 1.00 96.56 220 LEU A N 1
ATOM 1722 C CA . LEU A 1 220 ? -24.219 2.489 9.712 1.00 96.56 220 LEU A CA 1
ATOM 1723 C C . LEU A 1 220 ? -24.753 2.681 8.289 1.00 96.56 220 LEU A C 1
ATOM 1725 O O . LEU A 1 220 ? -24.051 2.390 7.326 1.00 96.56 220 LEU A O 1
ATOM 1729 N N . GLN A 1 221 ? -25.967 3.216 8.139 1.00 96.38 221 GLN A N 1
ATOM 1730 C CA . GLN A 1 221 ? -26.544 3.474 6.820 1.00 96.38 221 GLN A CA 1
ATOM 1731 C C . GLN A 1 221 ? -25.723 4.492 6.014 1.00 96.38 221 GLN A C 1
ATOM 1733 O O . GLN A 1 221 ? -25.531 4.305 4.814 1.00 96.38 221 GLN A O 1
ATOM 1738 N N . VAL A 1 222 ? -25.223 5.556 6.650 1.00 96.06 222 VAL A N 1
ATOM 1739 C CA . VAL A 1 222 ? -24.356 6.545 5.988 1.00 96.06 222 VAL A CA 1
ATOM 1740 C C . VAL A 1 222 ? -23.043 5.901 5.538 1.00 96.06 222 VAL A C 1
ATOM 1742 O O . VAL A 1 222 ? -22.641 6.106 4.394 1.00 96.06 222 VAL A O 1
ATOM 1745 N N . GLN A 1 223 ? -22.417 5.080 6.387 1.00 91.94 223 GLN A N 1
ATOM 1746 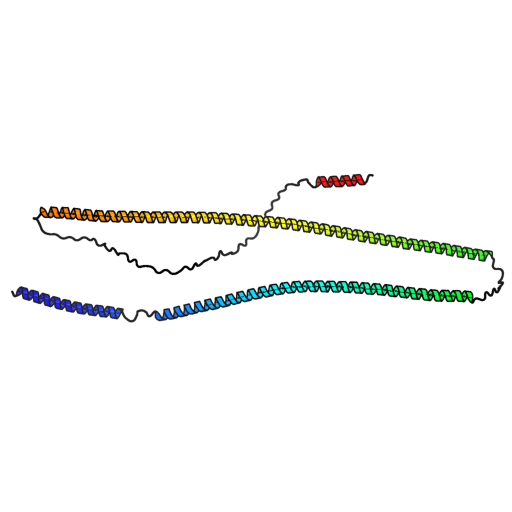C CA . GLN A 1 223 ? -21.193 4.353 6.035 1.00 91.94 223 GLN A CA 1
ATOM 1747 C C . GLN A 1 223 ? -21.413 3.351 4.894 1.00 91.94 223 GLN A C 1
ATOM 1749 O O . GLN A 1 223 ? -20.569 3.242 4.009 1.00 91.94 223 GLN A O 1
ATOM 1754 N N . GLU A 1 224 ? -22.553 2.658 4.863 1.00 94.50 224 GLU A N 1
ATOM 1755 C CA . GLU A 1 224 ? -22.910 1.741 3.772 1.00 94.50 224 GLU A CA 1
ATOM 1756 C C . GLU A 1 224 ? -23.084 2.493 2.441 1.00 94.50 224 GLU A C 1
ATOM 1758 O O . GLU A 1 224 ? -22.600 2.049 1.399 1.00 94.50 224 GLU A O 1
ATOM 1763 N N . ILE A 1 225 ? -23.726 3.667 2.465 1.00 95.62 225 ILE A N 1
ATOM 1764 C CA . ILE A 1 225 ? -23.867 4.527 1.280 1.00 95.62 225 ILE A CA 1
ATOM 1765 C C . ILE A 1 225 ? -22.500 5.047 0.825 1.00 95.62 225 ILE A C 1
ATOM 1767 O O . ILE A 1 225 ? -22.212 5.048 -0.373 1.00 95.62 225 ILE A O 1
ATOM 1771 N N . GLU A 1 226 ? -21.642 5.464 1.758 1.00 95.62 226 GLU A N 1
ATOM 1772 C CA . GLU A 1 226 ? -20.280 5.888 1.438 1.00 95.62 226 GLU A CA 1
ATOM 1773 C C . GLU A 1 226 ? -19.494 4.740 0.795 1.00 95.62 226 GLU A C 1
ATOM 1775 O O . GLU A 1 226 ? -18.916 4.927 -0.276 1.00 95.62 226 GLU A O 1
ATOM 1780 N N . LEU A 1 227 ? -19.564 3.530 1.354 1.00 94.19 227 LEU A N 1
ATOM 1781 C CA . LEU A 1 227 ? -18.939 2.333 0.792 1.00 94.19 227 LEU A CA 1
ATOM 1782 C C . LEU A 1 227 ? -19.449 2.035 -0.625 1.00 94.19 227 LEU A C 1
ATOM 1784 O O . LEU A 1 227 ? -18.644 1.838 -1.536 1.00 94.19 227 LEU A O 1
ATOM 1788 N N . GLN A 1 228 ? -20.766 2.055 -0.841 1.00 94.56 228 GLN A N 1
ATOM 1789 C CA . GLN A 1 228 ? -21.379 1.882 -2.164 1.00 94.56 228 GLN A CA 1
ATOM 1790 C C . GLN A 1 228 ? -20.885 2.946 -3.158 1.00 94.56 228 GLN A C 1
ATOM 1792 O O . GLN A 1 228 ? -20.526 2.628 -4.295 1.00 94.56 228 GLN A O 1
ATOM 1797 N N . SER A 1 229 ? -20.803 4.206 -2.726 1.00 92.75 229 SER A N 1
ATOM 1798 C CA . SER A 1 229 ? -20.316 5.307 -3.560 1.00 92.75 229 SER A CA 1
ATOM 1799 C C . SER A 1 229 ? -18.843 5.126 -3.944 1.00 92.75 229 SER A C 1
ATOM 1801 O O . SER A 1 229 ? -18.501 5.253 -5.121 1.00 92.75 229 SER A O 1
ATOM 1803 N N . GLN A 1 230 ? -17.987 4.716 -3.002 1.00 91.56 230 GLN A N 1
ATOM 1804 C CA . GLN A 1 230 ? -16.569 4.440 -3.244 1.00 91.56 230 GLN A CA 1
ATOM 1805 C C . GLN A 1 230 ? -16.386 3.246 -4.183 1.00 91.56 230 GLN A C 1
ATOM 1807 O O . GLN A 1 230 ? -15.560 3.295 -5.095 1.00 91.56 230 GLN A O 1
ATOM 1812 N N . MET A 1 231 ? -17.198 2.198 -4.029 1.00 90.44 231 MET A N 1
ATOM 1813 C CA . MET A 1 231 ? -17.211 1.059 -4.949 1.00 90.44 231 MET A CA 1
ATOM 1814 C C . MET A 1 231 ? -17.599 1.482 -6.370 1.00 90.44 231 MET A C 1
ATOM 1816 O O . MET A 1 231 ? -16.940 1.079 -7.329 1.00 90.44 231 MET A O 1
ATOM 1820 N N . SER A 1 232 ? -18.612 2.343 -6.518 1.00 93.50 232 SER A N 1
ATOM 1821 C CA . SER A 1 232 ? -19.004 2.884 -7.826 1.00 93.50 232 SER A CA 1
ATOM 1822 C C . SER A 1 232 ? -17.907 3.760 -8.448 1.00 93.50 232 SER A C 1
ATOM 1824 O O . SER A 1 232 ? -17.610 3.637 -9.639 1.00 93.50 232 SER A O 1
ATOM 1826 N N . MET A 1 233 ? -17.231 4.580 -7.635 1.00 91.75 233 MET A N 1
ATOM 1827 C CA . MET A 1 233 ? -16.119 5.421 -8.070 1.00 91.75 233 MET A CA 1
ATOM 1828 C C . MET A 1 233 ? -14.940 4.565 -8.532 1.00 91.75 233 MET A C 1
ATOM 1830 O O . MET A 1 233 ? -14.427 4.781 -9.631 1.00 91.75 233 MET A O 1
ATOM 1834 N N . LYS A 1 234 ? -14.560 3.551 -7.749 1.00 93.00 234 LYS A N 1
ATOM 1835 C CA . LYS A 1 234 ? -13.518 2.584 -8.108 1.00 93.00 234 LYS A CA 1
ATOM 1836 C C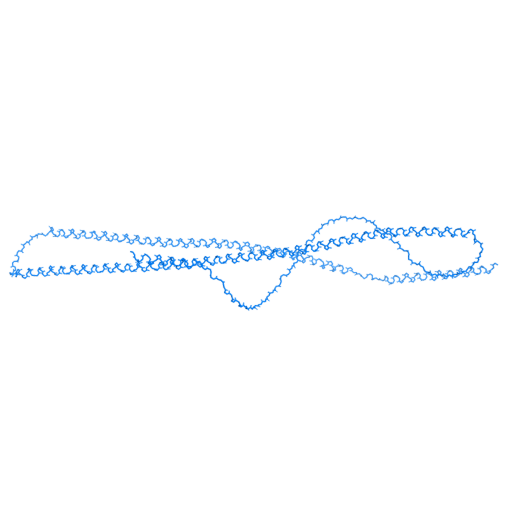 . LYS A 1 234 ? -13.827 1.907 -9.443 1.00 93.00 234 LYS A C 1
ATOM 1838 O O . LYS A 1 234 ? -12.980 1.934 -10.330 1.00 93.00 234 LYS A O 1
ATOM 1843 N N . ALA A 1 235 ? -15.037 1.372 -9.613 1.00 91.44 235 ALA A N 1
ATOM 1844 C CA . ALA A 1 235 ? -15.441 0.724 -10.860 1.00 91.44 235 ALA A CA 1
ATOM 1845 C C . ALA A 1 235 ? -15.357 1.684 -12.063 1.00 91.44 235 ALA A C 1
ATOM 1847 O O . ALA A 1 235 ? -14.890 1.304 -13.136 1.00 91.44 235 ALA A O 1
ATOM 1848 N N . SER A 1 236 ? -15.745 2.954 -11.881 1.00 94.19 236 SER A N 1
ATOM 1849 C CA . SER A 1 236 ? -15.634 3.968 -12.937 1.00 94.19 236 SER A CA 1
ATOM 1850 C C . SER A 1 236 ? -14.178 4.273 -13.317 1.00 94.19 236 SER A C 1
ATOM 1852 O O . SER A 1 236 ? -13.873 4.416 -14.500 1.00 94.19 236 SER A O 1
ATOM 1854 N N . LEU A 1 237 ? -13.268 4.326 -12.337 1.00 91.44 237 LEU A N 1
ATOM 1855 C CA . LEU A 1 237 ? -11.842 4.566 -12.568 1.00 91.44 237 LEU A CA 1
ATOM 1856 C C . LEU A 1 237 ? -11.168 3.363 -13.234 1.00 91.44 237 LEU A C 1
ATOM 1858 O O . LEU A 1 237 ? -10.367 3.545 -14.147 1.00 91.44 237 LEU A O 1
ATOM 1862 N N . GLU A 1 238 ? -11.515 2.143 -12.825 1.00 92.31 238 GLU A N 1
ATOM 1863 C CA . GLU A 1 238 ? -11.043 0.912 -13.466 1.00 92.31 23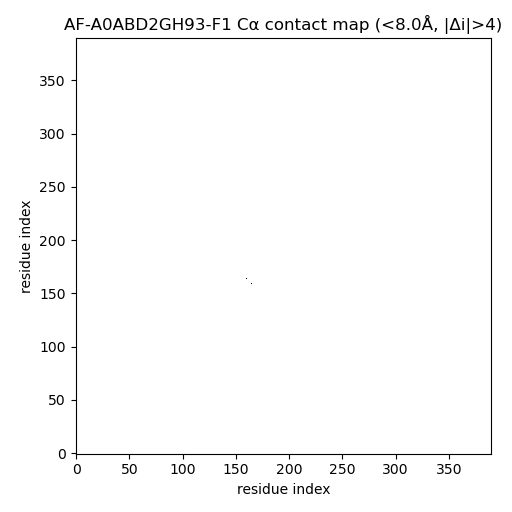8 GLU A CA 1
ATOM 1864 C C . GLU A 1 238 ? -11.508 0.832 -14.927 1.00 92.31 238 GLU A C 1
ATOM 1866 O O . GLU A 1 238 ? -10.705 0.518 -15.805 1.00 92.31 238 GLU A O 1
ATOM 1871 N N . SER A 1 239 ? -12.764 1.203 -15.211 1.00 93.31 239 SER A N 1
ATOM 1872 C CA . SER A 1 239 ? -13.278 1.298 -16.584 1.00 93.31 239 SER A CA 1
ATOM 1873 C C . SER A 1 239 ? -12.510 2.332 -17.409 1.00 93.31 239 SER A C 1
ATOM 1875 O O . SER A 1 239 ? -12.074 2.026 -18.516 1.00 93.31 239 SER A O 1
ATOM 1877 N N . GLN A 1 240 ? -12.282 3.536 -16.870 1.00 94.44 240 GLN A N 1
ATOM 1878 C CA . GLN A 1 240 ? -11.513 4.575 -17.566 1.00 94.44 240 GLN A CA 1
ATOM 1879 C C . GLN A 1 240 ? -10.071 4.136 -17.836 1.00 94.44 240 GLN A C 1
ATOM 1881 O O . GLN A 1 240 ? -9.534 4.390 -18.914 1.00 94.44 240 GLN A O 1
ATOM 1886 N N . LEU A 1 241 ? -9.436 3.459 -16.878 1.00 92.50 241 LEU A N 1
ATOM 1887 C CA . LEU A 1 241 ? -8.089 2.925 -17.041 1.00 92.50 241 LEU A CA 1
ATOM 1888 C C . LEU A 1 241 ? -8.046 1.866 -18.149 1.00 92.50 241 LEU A C 1
ATOM 1890 O O . LEU A 1 241 ? -7.161 1.930 -19.004 1.00 92.50 241 LEU A O 1
ATOM 1894 N N . ALA A 1 242 ? -9.016 0.949 -18.182 1.00 92.44 242 ALA A N 1
ATOM 1895 C CA . ALA A 1 242 ? -9.136 -0.051 -19.239 1.00 92.44 242 ALA A CA 1
ATOM 1896 C C . ALA A 1 242 ? -9.363 0.595 -20.619 1.00 92.44 242 ALA A C 1
ATOM 1898 O O . ALA A 1 242 ? -8.701 0.222 -21.589 1.00 92.44 242 ALA A O 1
ATOM 1899 N N . ASP A 1 243 ? -10.226 1.610 -20.715 1.00 96.06 243 ASP A N 1
ATOM 1900 C CA . ASP A 1 243 ? -10.480 2.348 -21.959 1.00 96.06 243 ASP A CA 1
ATOM 1901 C C . ASP A 1 243 ? -9.222 3.055 -22.475 1.00 96.06 243 ASP A C 1
ATOM 1903 O O . ASP A 1 243 ? -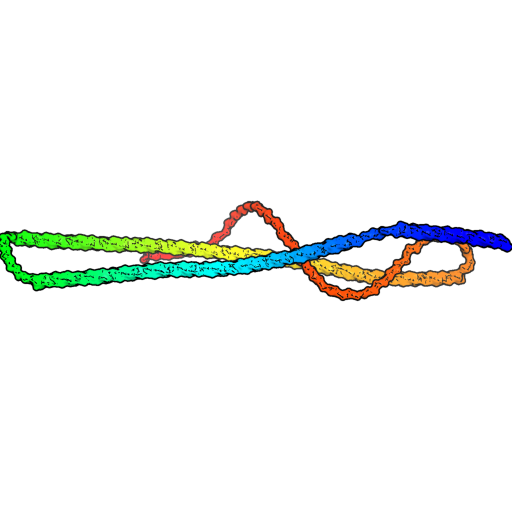8.900 2.996 -23.666 1.00 96.06 243 ASP A O 1
ATOM 1907 N N . ILE A 1 244 ? -8.468 3.692 -21.574 1.00 93.62 244 ILE A N 1
ATOM 1908 C CA . ILE A 1 244 ? -7.205 4.354 -21.903 1.00 93.62 244 ILE A CA 1
ATOM 1909 C C . ILE A 1 244 ? -6.174 3.326 -22.382 1.00 93.62 244 ILE A C 1
ATOM 1911 O O . ILE A 1 244 ? -5.550 3.527 -23.427 1.00 93.62 244 ILE A O 1
ATOM 1915 N N . GLN A 1 245 ? -6.010 2.211 -21.666 1.00 94.12 245 GLN A N 1
ATOM 1916 C CA . GLN A 1 245 ? -5.102 1.133 -22.061 1.00 94.12 245 GLN A CA 1
ATOM 1917 C C . GLN A 1 245 ? -5.463 0.558 -23.434 1.00 94.12 245 GLN A C 1
ATOM 1919 O O . GLN A 1 245 ? -4.585 0.416 -24.287 1.00 94.12 245 GLN A O 1
ATOM 1924 N N . ASN A 1 246 ? -6.747 0.301 -23.688 1.00 94.88 246 ASN A N 1
ATOM 1925 C CA . ASN A 1 246 ? -7.235 -0.184 -24.978 1.00 94.88 246 ASN A CA 1
ATOM 1926 C C . ASN A 1 246 ? -6.965 0.822 -26.101 1.00 94.88 246 ASN A C 1
ATOM 1928 O O . ASN A 1 246 ? -6.491 0.444 -27.175 1.00 94.88 246 ASN A O 1
ATOM 1932 N N . ARG A 1 247 ? -7.193 2.116 -25.853 1.00 97.31 247 ARG A N 1
ATOM 1933 C CA . ARG A 1 247 ? -6.899 3.179 -26.820 1.00 97.31 247 ARG A CA 1
ATOM 1934 C C . ARG A 1 247 ? -5.411 3.235 -27.165 1.00 97.31 247 ARG A C 1
ATOM 1936 O O . ARG A 1 247 ? -5.076 3.312 -28.346 1.00 97.31 247 ARG A O 1
ATOM 1943 N N . TYR A 1 248 ? -4.526 3.183 -26.170 1.00 94.81 248 TYR A N 1
ATOM 1944 C CA . TYR A 1 248 ? -3.081 3.184 -26.410 1.00 94.81 248 TYR A CA 1
ATOM 1945 C C . TYR A 1 248 ? -2.607 1.903 -27.098 1.00 94.81 248 TYR A C 1
ATOM 1947 O O . TYR A 1 248 ? -1.796 1.980 -28.016 1.00 94.81 248 TYR A O 1
ATOM 1955 N N . SER A 1 249 ? -3.153 0.743 -26.727 1.00 95.44 249 SER A N 1
ATOM 1956 C CA . SER A 1 249 ? -2.886 -0.530 -27.407 1.00 95.44 249 SER A CA 1
ATOM 1957 C C . SER A 1 249 ? -3.265 -0.461 -28.891 1.00 95.44 249 SER A C 1
ATOM 1959 O O . SER A 1 249 ? -2.471 -0.818 -29.762 1.00 95.44 249 SER A O 1
ATOM 1961 N N . MET A 1 250 ? -4.434 0.109 -29.203 1.00 96.25 250 MET A N 1
ATOM 1962 C CA . MET A 1 250 ? -4.872 0.320 -30.582 1.00 96.25 250 MET A CA 1
ATOM 1963 C C . MET A 1 250 ? -3.955 1.290 -31.339 1.00 96.25 250 MET A C 1
ATOM 1965 O O . MET A 1 250 ? -3.577 1.001 -32.471 1.00 96.25 250 MET A O 1
ATOM 1969 N N . GLN A 1 251 ? -3.556 2.411 -30.728 1.00 97.25 251 GLN A N 1
ATOM 1970 C CA . GLN A 1 251 ? -2.605 3.347 -31.344 1.00 97.25 251 GLN A CA 1
ATOM 1971 C C . GLN A 1 251 ? -1.248 2.687 -31.613 1.00 97.25 251 GLN A C 1
ATOM 1973 O O . GLN A 1 251 ? -0.680 2.856 -32.689 1.00 97.25 251 GLN A O 1
ATOM 1978 N N . MET A 1 252 ? -0.751 1.887 -30.670 1.00 95.50 252 MET A N 1
ATOM 1979 C CA . MET A 1 252 ? 0.498 1.148 -30.831 1.00 95.50 252 MET A CA 1
ATOM 1980 C C . MET A 1 252 ? 0.402 0.131 -31.972 1.00 95.50 252 MET A C 1
ATOM 1982 O O . MET A 1 252 ? 1.301 0.051 -32.803 1.00 95.50 252 MET A O 1
ATOM 1986 N N . SER A 1 253 ? -0.714 -0.597 -32.066 1.00 96.88 253 SER A N 1
ATOM 1987 C CA . SER A 1 253 ? -0.979 -1.519 -33.174 1.00 96.88 253 SER A CA 1
ATOM 1988 C C . SER A 1 253 ? -1.049 -0.796 -34.526 1.00 96.88 253 SER A C 1
ATOM 1990 O O . SER A 1 253 ? -0.488 -1.285 -35.507 1.00 96.88 253 SER A O 1
ATOM 1992 N N . GLN A 1 254 ? -1.659 0.393 -34.580 1.00 98.19 254 GLN A N 1
ATOM 1993 C CA . GLN A 1 254 ? -1.685 1.224 -35.787 1.00 98.19 254 GLN A CA 1
ATOM 1994 C C . GLN A 1 254 ? -0.277 1.659 -36.211 1.00 98.19 254 GLN A C 1
ATOM 1996 O O . GLN A 1 254 ? 0.075 1.507 -37.381 1.00 98.19 254 GLN A O 1
ATOM 2001 N N . PHE A 1 255 ? 0.549 2.143 -35.278 1.00 96.81 255 PHE A N 1
ATOM 2002 C CA . PHE A 1 255 ? 1.938 2.496 -35.579 1.00 96.81 255 PHE A CA 1
ATOM 2003 C C . PHE A 1 255 ? 2.755 1.280 -36.013 1.00 96.81 255 PHE A C 1
ATOM 2005 O O . PHE A 1 255 ? 3.486 1.369 -36.995 1.00 96.81 255 PHE A O 1
ATOM 2012 N N . GLN A 1 256 ? 2.583 0.132 -35.356 1.00 96.81 256 GLN A N 1
ATOM 2013 C CA . GLN A 1 256 ? 3.237 -1.112 -35.754 1.00 96.81 256 GLN A CA 1
ATOM 2014 C C . GLN A 1 256 ? 2.848 -1.514 -37.183 1.00 96.81 256 GLN A C 1
ATOM 2016 O O . GLN A 1 256 ? 3.718 -1.854 -37.979 1.00 96.81 256 GLN A O 1
ATOM 2021 N N . SER A 1 257 ? 1.564 -1.411 -37.541 1.00 97.75 257 SER A N 1
ATOM 2022 C CA . SER A 1 257 ? 1.094 -1.676 -38.904 1.00 97.75 257 SER A CA 1
ATOM 2023 C C . SER A 1 257 ? 1.695 -0.705 -39.922 1.00 97.75 257 SER A C 1
ATOM 2025 O O . SER A 1 257 ? 2.024 -1.123 -41.032 1.00 97.75 257 SER A O 1
ATOM 2027 N N . GLN A 1 258 ? 1.846 0.575 -39.570 1.00 98.06 258 GLN A N 1
ATOM 2028 C CA . GLN A 1 258 ? 2.478 1.565 -40.441 1.00 98.06 258 GLN A CA 1
ATOM 2029 C C . GLN A 1 258 ? 3.966 1.261 -40.645 1.00 98.06 258 GLN A C 1
ATOM 2031 O O . GLN A 1 258 ? 4.445 1.312 -41.776 1.00 98.06 258 GLN A O 1
ATOM 2036 N N . VAL A 1 259 ? 4.687 0.922 -39.573 1.00 97.62 259 VAL A N 1
ATOM 2037 C CA . VAL A 1 259 ? 6.102 0.532 -39.638 1.00 97.62 259 VAL A CA 1
ATOM 2038 C C . VAL A 1 259 ? 6.267 -0.696 -40.525 1.00 97.62 259 VAL A C 1
ATOM 2040 O O . VAL A 1 259 ? 7.046 -0.643 -41.470 1.00 97.62 259 VAL A O 1
ATOM 2043 N N . SER A 1 260 ? 5.478 -1.750 -40.304 1.00 98.00 260 SER A N 1
ATOM 2044 C CA . SER A 1 260 ? 5.541 -2.963 -41.123 1.00 98.00 260 SER A CA 1
ATOM 2045 C C . SER A 1 260 ? 5.221 -2.698 -42.599 1.00 98.00 260 SER A C 1
ATOM 2047 O O . SER A 1 260 ? 5.910 -3.221 -43.469 1.00 98.00 260 SER A O 1
ATOM 2049 N N . GLY A 1 261 ? 4.251 -1.828 -42.905 1.00 98.25 261 GLY A N 1
ATOM 2050 C CA . GLY A 1 261 ? 3.972 -1.428 -44.290 1.00 98.25 261 GLY A CA 1
ATOM 2051 C C . GLY A 1 261 ? 5.133 -0.671 -44.950 1.00 98.25 261 GLY A C 1
ATOM 2052 O O . GLY A 1 261 ? 5.440 -0.897 -46.118 1.00 98.25 261 GLY A O 1
ATOM 2053 N N . MET A 1 262 ? 5.823 0.200 -44.207 1.00 97.69 262 MET A N 1
ATOM 2054 C CA . MET A 1 262 ? 7.011 0.909 -44.705 1.00 97.69 262 MET A CA 1
ATOM 2055 C C . MET A 1 262 ? 8.213 -0.032 -44.882 1.00 97.69 262 MET A C 1
ATOM 2057 O O . MET A 1 262 ? 8.963 0.102 -45.848 1.00 97.69 262 MET A O 1
ATOM 2061 N N . GLU A 1 263 ? 8.402 -0.992 -43.974 1.00 96.94 263 GLU A N 1
ATOM 2062 C CA . GLU A 1 263 ? 9.433 -2.031 -44.084 1.00 96.94 263 GLU A CA 1
ATOM 2063 C C . GLU A 1 263 ? 9.217 -2.907 -45.323 1.00 96.94 263 GLU A C 1
ATOM 2065 O O . GLU A 1 263 ? 10.171 -3.176 -46.056 1.00 96.94 263 GLU A O 1
ATOM 2070 N N . GLU A 1 264 ? 7.969 -3.287 -45.602 1.00 97.94 264 GLU A N 1
ATOM 2071 C CA . GLU A 1 264 ? 7.600 -4.038 -46.803 1.00 97.94 264 GLU A CA 1
ATOM 2072 C C . GLU A 1 264 ? 7.881 -3.233 -48.080 1.00 97.94 264 GLU A C 1
ATOM 2074 O O . GLU A 1 264 ? 8.524 -3.740 -49.000 1.00 97.94 264 GLU A O 1
ATOM 2079 N N . GLN A 1 265 ? 7.508 -1.949 -48.117 1.00 98.19 265 GLN A N 1
ATOM 2080 C CA . GLN A 1 265 ? 7.829 -1.064 -49.244 1.00 98.19 265 GLN A CA 1
ATOM 2081 C C . GLN A 1 265 ? 9.343 -0.919 -49.463 1.00 98.19 265 GLN A C 1
ATOM 2083 O O . GLN A 1 265 ? 9.813 -0.953 -50.602 1.00 98.19 265 GLN A O 1
ATOM 2088 N N . LEU A 1 266 ? 10.129 -0.783 -48.389 1.00 97.69 266 LEU A N 1
ATOM 2089 C CA . LEU A 1 266 ? 11.592 -0.738 -48.475 1.00 97.69 266 LEU A CA 1
ATOM 2090 C C . LEU A 1 266 ? 12.174 -2.056 -48.990 1.00 97.69 266 LEU A C 1
ATOM 2092 O O . LEU A 1 266 ? 13.121 -2.038 -49.780 1.00 97.69 266 LEU A O 1
ATOM 2096 N N . MET A 1 267 ? 11.627 -3.192 -48.556 1.00 97.62 267 MET A N 1
ATOM 2097 C CA . MET A 1 267 ? 12.032 -4.509 -49.041 1.00 97.62 267 MET A CA 1
ATOM 2098 C C . MET A 1 267 ? 11.727 -4.661 -50.534 1.00 97.62 267 MET A C 1
ATOM 2100 O O . MET A 1 267 ? 12.598 -5.097 -51.287 1.00 97.62 267 MET A O 1
ATOM 2104 N N . GLN A 1 268 ? 10.542 -4.235 -50.975 1.00 97.94 268 GLN A N 1
ATOM 2105 C CA . GLN A 1 268 ? 10.151 -4.261 -52.381 1.00 97.94 268 GLN A CA 1
ATOM 2106 C C . GLN A 1 268 ? 11.065 -3.380 -53.242 1.00 97.94 268 GLN A C 1
ATOM 2108 O O . GLN A 1 268 ? 11.596 -3.852 -54.244 1.00 97.94 268 GLN A O 1
ATOM 2113 N N . LEU A 1 269 ? 11.338 -2.139 -52.822 1.00 97.69 269 LEU A N 1
ATOM 2114 C CA . LEU A 1 269 ? 12.252 -1.241 -53.540 1.00 97.69 269 LEU A CA 1
ATOM 2115 C C . LEU A 1 269 ? 13.678 -1.795 -53.626 1.00 97.69 269 LEU A C 1
ATOM 2117 O O . LEU A 1 269 ? 14.335 -1.639 -54.653 1.00 97.69 269 LEU A O 1
ATOM 2121 N N . ARG A 1 270 ? 14.172 -2.451 -52.567 1.00 97.75 270 ARG A N 1
ATOM 2122 C CA . ARG A 1 270 ? 15.481 -3.122 -52.598 1.00 97.75 270 ARG A CA 1
ATOM 2123 C C . ARG A 1 270 ? 15.504 -4.260 -53.612 1.00 97.75 270 ARG A C 1
ATOM 2125 O O . ARG A 1 270 ? 16.455 -4.335 -54.384 1.00 97.75 270 ARG A O 1
ATOM 2132 N N . ALA A 1 271 ? 14.467 -5.096 -53.634 1.00 97.88 271 ALA A N 1
ATOM 2133 C CA . ALA A 1 271 ? 14.347 -6.178 -54.607 1.00 97.88 271 ALA A CA 1
ATOM 2134 C C . ALA A 1 271 ? 14.263 -5.642 -56.048 1.00 97.88 271 ALA A C 1
ATOM 2136 O O . ALA A 1 271 ? 14.923 -6.169 -56.942 1.00 97.88 271 ALA A O 1
ATOM 2137 N N . ASP A 1 272 ? 13.519 -4.556 -56.273 1.00 98.06 272 ASP A N 1
ATOM 2138 C CA . ASP A 1 272 ? 13.427 -3.904 -57.582 1.00 98.06 272 ASP A CA 1
ATOM 2139 C C . ASP A 1 272 ? 14.763 -3.297 -58.029 1.00 98.06 272 ASP A C 1
ATOM 2141 O O . ASP A 1 272 ? 15.144 -3.451 -59.190 1.00 98.06 272 ASP A O 1
ATOM 2145 N N . LEU A 1 273 ? 15.501 -2.646 -57.125 1.00 97.44 273 LEU A N 1
ATOM 2146 C CA . LEU A 1 273 ? 16.840 -2.122 -57.413 1.00 97.44 273 LEU A CA 1
ATOM 2147 C C . LEU A 1 273 ? 17.837 -3.239 -57.721 1.00 97.44 273 LEU A C 1
ATOM 2149 O O . LEU A 1 273 ? 18.639 -3.101 -58.642 1.00 97.44 273 LEU A O 1
ATOM 2153 N N . GLU A 1 274 ? 17.787 -4.343 -56.978 1.00 97.44 274 GLU A N 1
ATOM 2154 C CA . GLU A 1 274 ? 18.628 -5.509 -57.240 1.00 97.44 274 GLU A CA 1
ATOM 2155 C C . GLU A 1 274 ? 18.313 -6.113 -58.614 1.00 97.44 274 GLU A C 1
ATOM 2157 O O . GLU A 1 274 ? 19.229 -6.354 -59.403 1.00 97.44 274 GLU A O 1
ATOM 2162 N N . ARG A 1 275 ? 17.024 -6.259 -58.953 1.00 97.88 275 ARG A N 1
ATOM 2163 C CA . ARG A 1 275 ? 16.583 -6.716 -60.277 1.00 97.88 275 ARG A CA 1
ATOM 2164 C C . ARG A 1 275 ? 17.060 -5.782 -61.388 1.00 97.88 275 ARG A C 1
ATOM 2166 O O . ARG A 1 275 ? 17.637 -6.252 -62.366 1.00 97.88 275 ARG A O 1
ATOM 2173 N N . GLN A 1 276 ? 16.870 -4.470 -61.240 1.00 97.81 276 GLN A N 1
ATOM 2174 C CA . GLN A 1 276 ? 17.365 -3.489 -62.210 1.00 97.81 276 GLN A CA 1
ATOM 2175 C C . GLN A 1 276 ? 18.888 -3.559 -62.343 1.00 97.81 276 GLN A C 1
ATOM 2177 O O . GLN A 1 276 ? 19.403 -3.515 -63.456 1.00 97.81 276 GLN A O 1
ATOM 2182 N N . GLY A 1 277 ? 19.620 -3.712 -61.237 1.00 97.44 277 GLY A N 1
ATOM 2183 C CA . GLY A 1 277 ? 21.071 -3.888 -61.247 1.00 97.44 277 GLY A CA 1
ATOM 2184 C C . GLY A 1 277 ? 21.509 -5.109 -62.059 1.00 97.44 277 GLY A C 1
ATOM 2185 O O . GLY A 1 277 ? 22.426 -5.006 -62.874 1.00 97.44 277 GLY A O 1
ATOM 2186 N N . GLN A 1 278 ? 20.816 -6.240 -61.902 1.00 97.44 278 GLN A N 1
ATOM 2187 C CA . GLN A 1 278 ? 21.057 -7.445 -62.702 1.00 97.44 278 GLN A CA 1
ATOM 2188 C C . GLN A 1 278 ? 20.751 -7.214 -64.191 1.00 97.44 278 GLN A C 1
ATOM 2190 O O . GLN A 1 278 ? 21.549 -7.592 -65.047 1.00 97.44 278 GLN A O 1
ATOM 2195 N N . GLU A 1 279 ? 19.642 -6.545 -64.517 1.00 97.44 279 GLU A N 1
ATOM 2196 C CA . GLU A 1 279 ? 19.282 -6.190 -65.898 1.00 97.44 279 GLU A CA 1
ATOM 2197 C C . GLU A 1 279 ? 20.312 -5.257 -66.550 1.00 97.44 279 GLU A C 1
ATOM 2199 O O . GLU A 1 279 ? 20.720 -5.487 -67.691 1.00 97.44 279 GLU A O 1
ATOM 2204 N N . TYR A 1 280 ? 20.796 -4.248 -65.819 1.00 97.88 280 TYR A N 1
ATOM 2205 C CA . TYR A 1 280 ? 21.862 -3.361 -66.283 1.00 97.88 280 TYR A CA 1
ATOM 2206 C C . TYR A 1 280 ? 23.170 -4.111 -66.527 1.00 97.88 280 TYR A C 1
ATOM 2208 O O . TYR A 1 280 ? 23.830 -3.852 -67.534 1.00 97.88 280 TYR A O 1
ATOM 2216 N N . GLN A 1 281 ? 23.536 -5.051 -65.653 1.00 97.19 281 GLN A N 1
ATOM 2217 C CA . GLN A 1 281 ? 24.735 -5.863 -65.843 1.00 97.19 281 GLN A CA 1
ATOM 2218 C C . GLN A 1 281 ? 24.626 -6.734 -67.101 1.00 97.19 281 GLN A C 1
ATOM 2220 O O . GLN A 1 281 ? 25.545 -6.748 -67.915 1.00 97.19 281 GLN A O 1
ATOM 2225 N N . MET A 1 282 ? 23.482 -7.390 -67.317 1.00 97.12 282 MET A N 1
ATOM 2226 C CA . MET A 1 282 ? 23.245 -8.164 -68.542 1.00 97.12 282 MET A CA 1
ATOM 2227 C C . MET A 1 282 ? 23.326 -7.288 -69.798 1.00 97.12 282 MET A C 1
ATOM 2229 O O . MET A 1 282 ? 23.910 -7.689 -70.805 1.00 97.12 282 MET A O 1
ATOM 2233 N N . LEU A 1 283 ? 22.767 -6.075 -69.751 1.00 97.56 283 LEU A N 1
ATOM 2234 C CA . LEU A 1 283 ? 22.828 -5.141 -70.874 1.00 97.56 283 LEU A CA 1
ATOM 2235 C C . LEU A 1 283 ? 24.260 -4.661 -71.144 1.00 97.56 283 LEU A C 1
ATOM 2237 O O . LEU A 1 283 ? 24.653 -4.539 -72.304 1.00 97.56 283 LEU A O 1
ATOM 2241 N N . LEU A 1 284 ? 25.050 -4.418 -70.094 1.00 97.25 284 LEU A N 1
ATOM 2242 C CA . LEU A 1 284 ? 26.471 -4.090 -70.204 1.00 97.25 284 LEU A CA 1
ATOM 2243 C C . LEU A 1 284 ? 27.250 -5.238 -70.864 1.00 97.25 284 LEU A C 1
ATOM 2245 O O . LEU A 1 284 ? 28.041 -4.992 -71.774 1.00 97.25 284 LEU A O 1
ATOM 2249 N N . ASP A 1 285 ? 26.999 -6.483 -70.462 1.00 97.56 285 ASP A N 1
ATOM 2250 C CA . ASP A 1 285 ? 27.641 -7.668 -71.039 1.00 97.56 285 ASP A CA 1
ATOM 2251 C C . ASP A 1 285 ? 27.294 -7.823 -72.533 1.00 97.56 285 ASP A C 1
ATOM 2253 O O . ASP A 1 285 ? 28.171 -8.057 -73.366 1.00 97.56 285 ASP A O 1
ATOM 2257 N N . ILE A 1 286 ? 26.032 -7.602 -72.920 1.00 97.50 286 ILE A N 1
ATOM 2258 C CA . ILE A 1 286 ? 25.622 -7.588 -74.335 1.00 97.50 286 ILE A CA 1
ATOM 2259 C C . ILE A 1 286 ? 26.306 -6.443 -75.091 1.00 97.50 286 ILE A C 1
ATOM 2261 O O . ILE A 1 286 ? 26.820 -6.643 -76.191 1.00 97.50 286 ILE A O 1
ATOM 2265 N N . LYS A 1 287 ? 26.338 -5.239 -74.512 1.00 97.31 287 LYS A N 1
ATOM 2266 C CA . LYS A 1 287 ? 26.959 -4.057 -75.120 1.00 97.31 287 LYS A CA 1
ATOM 2267 C C . LYS A 1 287 ? 28.455 -4.267 -75.345 1.00 97.31 287 LYS A C 1
ATOM 2269 O O . LYS A 1 287 ? 28.938 -3.994 -76.438 1.00 97.31 287 LYS A O 1
ATOM 2274 N N . THR A 1 288 ? 29.176 -4.793 -74.356 1.00 96.50 288 THR A N 1
ATOM 2275 C CA . THR A 1 288 ? 30.607 -5.116 -74.495 1.00 96.50 288 THR A CA 1
ATOM 2276 C C . THR A 1 288 ? 30.844 -6.198 -75.547 1.00 96.50 288 THR A C 1
ATOM 2278 O O . THR A 1 288 ? 31.761 -6.064 -76.355 1.00 96.50 288 THR A O 1
ATOM 2281 N N . ARG A 1 289 ? 29.981 -7.221 -75.627 1.00 97.38 289 ARG A N 1
ATOM 2282 C CA . ARG A 1 289 ? 30.027 -8.224 -76.701 1.00 97.38 289 ARG A CA 1
ATOM 2283 C C . ARG A 1 289 ? 29.839 -7.610 -78.088 1.00 97.38 289 ARG A C 1
ATOM 2285 O O . ARG A 1 289 ? 30.638 -7.887 -78.978 1.00 97.38 289 ARG A O 1
ATOM 2292 N N . LEU A 1 290 ? 28.832 -6.760 -78.268 1.00 97.06 290 LEU A N 1
ATOM 2293 C CA . LEU A 1 290 ? 28.593 -6.072 -79.540 1.00 97.06 290 LEU A CA 1
ATOM 2294 C C . LEU A 1 290 ? 29.754 -5.140 -79.914 1.00 97.06 290 LEU A C 1
ATOM 2296 O O . LEU A 1 290 ? 30.124 -5.061 -81.082 1.00 97.06 290 LEU A O 1
ATOM 2300 N N . GLU A 1 291 ? 30.365 -4.456 -78.945 1.00 95.94 291 GLU A N 1
ATOM 2301 C CA . GLU A 1 291 ? 31.558 -3.636 -79.185 1.00 95.94 291 GLU A CA 1
ATOM 2302 C C . GLU A 1 291 ? 32.747 -4.469 -79.682 1.00 95.94 291 GLU A C 1
ATOM 2304 O O . GLU A 1 291 ? 33.452 -4.027 -80.592 1.00 95.94 291 GLU A O 1
ATOM 2309 N N . MET A 1 292 ? 32.943 -5.683 -79.149 1.00 94.38 292 MET A N 1
ATOM 2310 C CA . MET A 1 292 ? 33.946 -6.621 -79.668 1.00 94.38 292 MET A CA 1
ATOM 2311 C C . MET A 1 292 ? 33.623 -7.060 -81.100 1.00 94.38 292 MET A C 1
ATOM 2313 O O . MET A 1 292 ? 34.502 -7.011 -81.957 1.00 94.38 292 MET A O 1
ATOM 2317 N N . GLU A 1 293 ? 32.371 -7.431 -81.384 1.00 96.31 293 GLU A N 1
ATOM 2318 C CA . GLU A 1 293 ? 31.939 -7.823 -82.733 1.00 96.31 293 GLU A CA 1
ATOM 2319 C C . GLU A 1 293 ? 32.159 -6.677 -83.739 1.00 96.31 293 GLU A C 1
ATOM 2321 O O . GLU A 1 293 ? 32.723 -6.892 -84.808 1.00 96.31 293 GLU A O 1
ATOM 2326 N N . ILE A 1 294 ? 31.819 -5.429 -83.386 1.00 93.69 294 ILE A N 1
ATOM 2327 C CA . ILE A 1 294 ? 32.088 -4.240 -84.219 1.00 93.69 294 ILE A CA 1
ATOM 2328 C C . ILE A 1 294 ? 33.591 -4.034 -84.442 1.00 93.69 294 ILE A C 1
ATOM 2330 O O . ILE A 1 294 ? 34.000 -3.684 -85.551 1.00 93.69 294 ILE A O 1
ATOM 2334 N N . ALA A 1 295 ? 34.422 -4.226 -83.415 1.00 93.31 295 ALA A N 1
ATOM 2335 C CA . ALA A 1 295 ? 35.872 -4.121 -83.550 1.00 93.31 295 ALA A CA 1
ATOM 2336 C C . ALA A 1 295 ? 36.433 -5.192 -84.500 1.00 93.31 295 ALA A C 1
ATOM 2338 O O . ALA A 1 295 ? 37.288 -4.886 -85.335 1.00 93.31 295 ALA A O 1
ATOM 2339 N N . GLU A 1 296 ? 35.916 -6.422 -84.436 1.00 91.56 296 GLU A N 1
ATOM 2340 C CA . GLU A 1 296 ? 36.262 -7.475 -85.389 1.00 91.56 296 GLU A CA 1
ATOM 2341 C C . GLU A 1 296 ? 35.782 -7.155 -86.807 1.00 91.56 296 GLU A C 1
ATOM 2343 O O . GLU A 1 296 ? 36.569 -7.284 -87.746 1.00 91.56 296 GLU A O 1
ATOM 2348 N N . TYR A 1 297 ? 34.546 -6.671 -86.978 1.00 94.56 297 TYR A N 1
ATOM 2349 C CA . TYR A 1 297 ? 34.040 -6.239 -88.283 1.00 94.56 297 TYR A CA 1
ATOM 2350 C C . TYR A 1 297 ? 34.899 -5.118 -88.882 1.00 94.56 297 TYR A C 1
ATOM 2352 O O . TYR A 1 297 ? 35.233 -5.181 -90.063 1.00 94.56 297 TYR A O 1
ATOM 2360 N N . ARG A 1 298 ? 35.332 -4.131 -88.082 1.00 91.12 298 ARG A N 1
ATOM 2361 C CA . ARG A 1 298 ? 36.276 -3.087 -88.524 1.00 91.12 298 ARG A CA 1
ATOM 2362 C C . ARG A 1 298 ? 37.623 -3.672 -88.938 1.00 91.12 298 ARG A C 1
ATOM 2364 O O . ARG A 1 298 ? 38.128 -3.311 -89.990 1.00 91.12 298 ARG A O 1
ATOM 2371 N N . ARG A 1 299 ? 38.172 -4.618 -88.168 1.00 90.44 299 ARG A N 1
ATOM 2372 C CA . ARG A 1 299 ? 39.431 -5.306 -88.502 1.00 90.44 299 ARG A CA 1
ATOM 2373 C C . ARG A 1 299 ? 39.334 -6.086 -89.814 1.00 90.44 299 ARG A C 1
ATOM 2375 O O . ARG A 1 299 ? 40.300 -6.104 -90.570 1.00 90.44 299 ARG A O 1
ATOM 2382 N N . LEU A 1 300 ? 38.209 -6.755 -90.071 1.00 88.94 300 LEU A N 1
ATOM 2383 C CA . LEU A 1 300 ? 37.975 -7.471 -91.328 1.00 88.94 300 LEU A CA 1
ATOM 2384 C C . LEU A 1 300 ? 37.853 -6.497 -92.507 1.00 88.94 300 LEU A C 1
ATOM 2386 O O . LEU A 1 300 ? 38.494 -6.730 -93.526 1.00 88.94 300 LEU A O 1
ATOM 2390 N N . LEU A 1 301 ? 37.127 -5.384 -92.344 1.00 84.75 301 LEU A N 1
ATOM 2391 C CA . LEU A 1 301 ? 37.048 -4.323 -93.356 1.00 84.75 301 LEU A CA 1
ATOM 2392 C C . LEU A 1 301 ? 38.416 -3.677 -93.638 1.00 84.75 301 LEU A C 1
ATOM 2394 O O . LEU A 1 301 ? 38.776 -3.492 -94.796 1.00 84.75 301 LEU A O 1
ATOM 2398 N N . ASP A 1 302 ? 39.202 -3.375 -92.602 1.00 75.88 302 ASP A N 1
ATOM 2399 C CA . ASP A 1 302 ? 40.554 -2.816 -92.745 1.00 75.88 302 ASP A CA 1
ATOM 2400 C C . ASP A 1 302 ? 41.541 -3.848 -93.328 1.00 75.88 302 ASP A C 1
ATOM 2402 O O . ASP A 1 302 ? 42.459 -3.496 -94.069 1.00 75.88 302 ASP A O 1
ATOM 2406 N N . GLY A 1 303 ? 41.345 -5.138 -93.037 1.00 61.78 303 GLY A N 1
ATOM 2407 C CA . GLY A 1 303 ? 42.098 -6.245 -93.631 1.00 61.78 303 GLY A CA 1
ATOM 2408 C C . GLY A 1 303 ? 41.766 -6.484 -95.108 1.00 61.78 303 GLY A C 1
ATOM 2409 O O . GLY A 1 303 ? 42.651 -6.855 -95.877 1.00 61.78 303 GLY A O 1
ATOM 2410 N N . GLU A 1 304 ? 40.527 -6.219 -95.524 1.00 53.09 304 GLU A N 1
ATOM 2411 C CA . GLU A 1 304 ? 40.112 -6.222 -96.930 1.00 53.09 304 GLU A CA 1
ATOM 2412 C C . GLU A 1 304 ? 40.588 -4.950 -97.659 1.00 53.09 304 GLU A C 1
ATOM 2414 O O . GLU A 1 304 ? 41.046 -5.028 -98.800 1.00 53.09 304 GLU A O 1
ATOM 2419 N N . ALA A 1 305 ? 40.636 -3.799 -96.977 1.00 48.91 305 ALA A N 1
ATOM 2420 C CA . ALA A 1 305 ? 41.243 -2.570 -97.500 1.00 48.91 305 ALA A CA 1
ATOM 2421 C C . ALA A 1 305 ? 42.775 -2.682 -97.671 1.00 48.91 305 ALA A C 1
ATOM 2423 O O . ALA A 1 305 ? 43.347 -2.109 -98.601 1.00 48.91 305 ALA A O 1
ATOM 2424 N N . ALA A 1 306 ? 43.455 -3.486 -96.847 1.00 48.91 306 ALA A N 1
ATOM 2425 C CA . ALA A 1 306 ? 44.886 -3.770 -96.996 1.00 48.91 306 ALA A CA 1
ATOM 2426 C C . ALA A 1 306 ? 45.225 -4.651 -98.222 1.00 48.91 306 ALA A C 1
ATOM 2428 O O . ALA A 1 306 ? 46.392 -4.733 -98.608 1.00 48.91 306 ALA A O 1
ATOM 2429 N N . GLY A 1 307 ? 44.225 -5.265 -98.870 1.00 48.62 307 GLY A N 1
ATOM 2430 C CA . GLY A 1 307 ? 44.375 -5.992 -100.135 1.00 48.62 307 GLY A CA 1
ATOM 2431 C C . GLY A 1 307 ? 44.263 -5.124 -101.397 1.00 48.62 307 GLY A C 1
ATOM 2432 O O . GLY A 1 307 ? 44.612 -5.594 -102.479 1.00 48.62 307 GLY A O 1
ATOM 2433 N N . SER A 1 308 ? 43.817 -3.864 -101.291 1.00 47.38 308 SER A N 1
ATOM 2434 C CA . SER A 1 308 ? 43.558 -3.002 -102.459 1.00 47.38 308 SER A CA 1
ATOM 2435 C C . SER A 1 308 ? 44.032 -1.550 -102.330 1.00 47.38 308 SER A C 1
ATOM 2437 O O . SER A 1 308 ? 43.610 -0.703 -103.116 1.00 47.38 308 SER A O 1
ATOM 2439 N N . SER A 1 309 ? 44.915 -1.228 -101.385 1.00 42.47 309 SER A N 1
ATOM 2440 C CA . SER A 1 309 ? 45.540 0.102 -101.329 1.00 42.47 309 SER A CA 1
ATOM 2441 C C . SER A 1 309 ? 46.949 0.069 -100.737 1.00 42.47 309 SER A C 1
ATOM 2443 O O . SER A 1 309 ? 47.265 0.763 -99.772 1.00 42.47 309 SER A O 1
ATOM 2445 N N . ALA A 1 310 ? 47.838 -0.717 -101.345 1.00 45.09 310 ALA A N 1
ATOM 2446 C CA . ALA A 1 310 ? 49.241 -0.330 -101.367 1.00 45.09 310 ALA A CA 1
ATOM 2447 C C . ALA A 1 310 ? 49.385 0.764 -102.432 1.00 45.09 310 ALA A C 1
ATOM 2449 O O . ALA A 1 310 ? 49.048 0.510 -103.585 1.00 45.09 310 ALA A O 1
ATOM 2450 N N . LEU A 1 311 ? 49.881 1.936 -102.011 1.00 46.84 311 LEU A N 1
ATOM 2451 C CA . LEU A 1 311 ? 50.329 3.122 -102.769 1.00 46.84 311 LEU A CA 1
ATOM 2452 C C . LEU A 1 311 ? 49.531 4.385 -102.394 1.00 46.84 311 LEU A C 1
ATOM 2454 O O . LEU A 1 311 ? 48.627 4.786 -103.122 1.00 46.84 311 LEU A O 1
ATOM 2458 N N . SER A 1 312 ? 49.912 5.059 -101.300 1.00 36.12 312 SER A N 1
ATOM 2459 C CA . SER A 1 312 ? 50.351 6.473 -101.327 1.00 36.12 312 SER A CA 1
ATOM 2460 C C . SER A 1 312 ? 50.475 7.104 -99.928 1.00 36.12 312 SER A C 1
ATOM 2462 O O . SER A 1 312 ? 49.551 7.081 -99.126 1.00 36.12 312 SER A O 1
ATOM 2464 N N . SER A 1 313 ? 51.638 7.734 -99.721 1.00 37.34 313 SER A N 1
ATOM 2465 C CA . SER A 1 313 ? 51.921 8.919 -98.885 1.00 37.34 313 SER A CA 1
ATOM 2466 C C . SER A 1 313 ? 51.751 8.880 -97.354 1.00 37.34 313 SER A C 1
ATOM 2468 O O . SER A 1 313 ? 50.704 9.188 -96.804 1.00 37.34 313 SER A O 1
ATOM 2470 N N . SER A 1 314 ? 52.884 8.636 -96.683 1.00 38.94 314 SER A N 1
ATOM 2471 C CA . SER A 1 314 ? 53.616 9.581 -95.812 1.00 38.94 314 SER A CA 1
ATOM 2472 C C . SER A 1 314 ? 52.852 10.683 -95.050 1.00 38.94 314 SER A C 1
ATOM 2474 O O . SER A 1 314 ? 52.386 11.642 -95.652 1.00 38.94 314 SER A O 1
ATOM 2476 N N . ALA A 1 315 ? 53.032 10.626 -93.722 1.00 38.62 315 ALA A N 1
ATOM 2477 C CA . ALA A 1 315 ? 53.163 11.717 -92.745 1.00 38.62 315 ALA A CA 1
ATOM 2478 C C . ALA A 1 315 ? 51.965 12.660 -92.517 1.00 38.62 315 ALA A C 1
ATOM 2480 O O . ALA A 1 315 ? 51.643 13.490 -93.356 1.00 38.62 315 ALA A O 1
ATOM 2481 N N . LEU A 1 316 ? 51.436 12.664 -91.286 1.00 42.19 316 LEU A N 1
ATOM 2482 C CA . LEU A 1 316 ? 51.699 13.712 -90.285 1.00 42.19 316 LEU A CA 1
ATOM 2483 C C . LEU A 1 316 ? 50.932 13.438 -88.977 1.00 42.19 316 LEU A C 1
ATOM 2485 O O . LEU A 1 316 ? 49.836 12.893 -88.942 1.00 42.19 316 LEU A O 1
ATOM 2489 N N . SER A 1 317 ? 51.600 13.824 -87.903 1.00 39.62 317 SER A N 1
ATOM 2490 C CA . SER A 1 317 ? 51.273 13.806 -86.482 1.00 39.62 317 SER A CA 1
ATOM 2491 C C . SER A 1 317 ? 49.984 14.548 -86.106 1.00 39.62 317 SER A C 1
ATOM 2493 O O . SER A 1 317 ? 49.805 15.678 -86.542 1.00 39.62 317 SER A O 1
ATOM 2495 N N . SER A 1 318 ? 49.228 14.016 -85.137 1.00 35.09 318 SER A N 1
ATOM 2496 C CA . SER A 1 318 ? 48.765 14.786 -83.965 1.00 35.09 318 SER A CA 1
ATOM 2497 C C . SER A 1 318 ? 48.037 13.906 -82.943 1.00 35.09 318 SER A C 1
ATOM 2499 O O . SER A 1 318 ? 47.019 13.284 -83.228 1.00 35.09 318 SER A O 1
ATOM 2501 N N . SER A 1 319 ? 48.586 13.918 -81.733 1.00 38.59 319 SER A N 1
ATOM 2502 C CA . SER A 1 319 ? 47.992 13.561 -80.444 1.00 38.59 319 SER A CA 1
ATOM 2503 C C . SER A 1 319 ? 46.592 14.138 -80.211 1.00 38.59 319 SER A C 1
ATOM 2505 O O . SER A 1 319 ? 46.426 15.322 -80.477 1.00 38.59 319 SER A O 1
ATOM 2507 N N . ILE A 1 320 ? 45.687 13.367 -79.586 1.00 41.38 320 ILE A N 1
ATOM 2508 C CA . ILE A 1 320 ? 44.802 13.773 -78.468 1.00 41.38 320 ILE A CA 1
ATOM 2509 C C . ILE A 1 320 ? 44.287 12.499 -77.747 1.00 41.38 320 ILE A C 1
ATOM 2511 O O . ILE A 1 320 ? 43.549 11.693 -78.301 1.00 41.38 320 ILE A O 1
ATOM 2515 N N . SER A 1 321 ? 44.761 12.334 -76.511 1.00 40.34 321 SER A N 1
ATOM 2516 C CA . SER A 1 321 ? 44.069 11.933 -75.273 1.00 40.34 321 SER A CA 1
ATOM 2517 C C . SER A 1 321 ? 42.905 10.923 -75.294 1.00 40.34 321 SER A C 1
ATOM 2519 O O . SER A 1 321 ? 41.775 11.273 -75.618 1.00 40.34 321 SER A O 1
ATOM 2521 N N . SER A 1 322 ? 43.124 9.736 -74.715 1.00 34.69 322 SER A N 1
ATOM 2522 C CA . SER A 1 322 ? 42.118 9.062 -73.869 1.00 34.69 322 SER A CA 1
ATOM 2523 C C . SER A 1 322 ? 42.774 8.041 -72.930 1.00 34.69 322 SER A C 1
ATOM 2525 O O . SER A 1 322 ? 43.171 6.947 -73.315 1.00 34.69 322 SER A O 1
ATOM 2527 N N . SER A 1 323 ? 42.905 8.428 -71.664 1.00 37.00 323 SER A N 1
ATOM 2528 C CA . SER A 1 323 ? 43.309 7.570 -70.552 1.00 37.00 323 SER A CA 1
ATOM 2529 C C . SER A 1 323 ? 42.123 7.411 -69.605 1.00 37.00 323 SER A C 1
ATOM 2531 O O . SER A 1 323 ? 41.818 8.348 -68.871 1.00 37.00 323 SER A O 1
ATOM 2533 N N . ALA A 1 324 ? 41.465 6.251 -69.626 1.00 35.81 324 ALA A N 1
ATOM 2534 C CA . ALA A 1 324 ? 40.670 5.729 -68.510 1.00 35.81 324 ALA A CA 1
ATOM 2535 C C . ALA A 1 324 ? 40.278 4.264 -68.777 1.00 35.81 324 ALA A C 1
ATOM 2537 O O . ALA A 1 324 ? 39.166 3.973 -69.204 1.00 35.81 324 ALA A O 1
ATOM 2538 N N . LEU A 1 325 ? 41.201 3.340 -68.508 1.00 37.12 325 LEU A N 1
ATOM 2539 C CA . LEU A 1 325 ? 40.882 1.947 -68.205 1.00 37.12 325 LEU A CA 1
ATOM 2540 C C . LEU A 1 325 ? 41.761 1.521 -67.031 1.00 37.12 325 LEU A C 1
ATOM 2542 O O . LEU A 1 325 ? 42.948 1.275 -67.208 1.00 37.12 325 LEU A O 1
ATOM 2546 N N . SER A 1 326 ? 41.152 1.441 -65.850 1.00 34.59 326 SER A N 1
ATOM 2547 C CA . SER A 1 326 ? 41.625 0.597 -64.753 1.00 34.59 326 SER A CA 1
ATOM 2548 C C . SER A 1 326 ? 40.409 -0.008 -64.070 1.00 34.59 326 SER A C 1
ATOM 2550 O O . SER A 1 326 ? 39.889 0.494 -63.079 1.00 34.59 326 SER A O 1
ATOM 2552 N N . SER A 1 327 ? 39.953 -1.102 -64.666 1.00 31.78 327 SER A N 1
ATOM 2553 C CA . SER A 1 327 ? 39.285 -2.202 -63.990 1.00 31.78 327 SER A CA 1
ATOM 2554 C C . SER A 1 327 ? 40.186 -2.736 -62.871 1.00 31.78 327 SER A C 1
ATOM 2556 O O . SER A 1 327 ? 41.252 -3.284 -63.152 1.00 31.78 327 SER A O 1
ATOM 2558 N N . SER A 1 328 ? 39.762 -2.611 -61.616 1.00 35.97 328 SER A N 1
ATOM 2559 C CA . SER A 1 328 ? 40.288 -3.418 -60.513 1.00 35.97 328 SER A CA 1
ATOM 2560 C C . SER A 1 328 ? 39.256 -4.476 -60.144 1.00 35.97 328 SER A C 1
ATOM 2562 O O . SER A 1 328 ? 38.195 -4.187 -59.594 1.00 35.97 328 SER A O 1
ATOM 2564 N N . SER A 1 329 ? 39.603 -5.703 -60.500 1.00 32.94 329 SER A N 1
ATOM 2565 C CA . SER A 1 329 ? 38.988 -6.958 -60.105 1.00 32.94 329 SER A CA 1
ATOM 2566 C C . SER A 1 329 ? 38.864 -7.120 -58.588 1.00 32.94 329 SER A C 1
ATOM 2568 O O . SER A 1 329 ? 39.830 -6.941 -57.849 1.00 32.94 329 SER A O 1
ATOM 2570 N N . LEU A 1 330 ? 37.663 -7.526 -58.185 1.00 34.81 330 LEU A N 1
ATOM 2571 C CA . LEU A 1 330 ? 37.316 -8.531 -57.177 1.00 34.81 330 LEU A CA 1
ATOM 2572 C C . LEU A 1 330 ? 38.499 -9.217 -56.458 1.00 34.81 330 LEU A C 1
ATOM 2574 O O . LEU A 1 330 ? 39.249 -9.981 -57.064 1.00 34.81 330 LEU A O 1
ATOM 2578 N N . SER A 1 331 ? 38.549 -9.068 -55.134 1.00 32.34 331 SER A N 1
ATOM 2579 C CA . SER A 1 331 ? 39.116 -10.069 -54.227 1.00 32.34 331 SER A CA 1
ATOM 2580 C C . SER A 1 331 ? 38.093 -10.408 -53.144 1.00 32.34 331 SER A C 1
ATOM 2582 O O . SER A 1 331 ? 37.984 -9.791 -52.089 1.00 32.34 331 SER A O 1
ATOM 2584 N N . SER A 1 332 ? 37.300 -11.428 -53.446 1.00 33.41 332 SER A N 1
ATOM 2585 C CA . SER A 1 332 ? 36.547 -12.207 -52.476 1.00 33.41 332 SER A CA 1
ATOM 2586 C C . SER A 1 332 ? 37.482 -13.218 -51.807 1.00 33.41 332 SER A C 1
ATOM 2588 O O . SER A 1 332 ? 37.974 -14.131 -52.470 1.00 33.41 332 SER A O 1
ATOM 2590 N N . SER A 1 333 ? 37.672 -13.110 -50.493 1.00 34.28 333 SER A N 1
ATOM 2591 C CA . SER A 1 333 ? 38.149 -14.215 -49.656 1.00 34.28 333 SER A CA 1
ATOM 2592 C C . SER A 1 333 ? 37.442 -14.198 -48.297 1.00 34.28 333 SER A C 1
ATOM 2594 O O . SER A 1 333 ? 37.794 -13.439 -47.402 1.00 34.28 333 SER A O 1
ATOM 2596 N N . ALA A 1 334 ? 36.392 -15.019 -48.245 1.00 32.66 334 ALA A N 1
ATOM 2597 C CA . ALA A 1 334 ? 35.896 -15.874 -47.165 1.00 32.66 334 ALA A CA 1
ATOM 2598 C C . ALA A 1 334 ? 36.012 -15.456 -45.677 1.00 32.66 334 ALA A C 1
ATOM 2600 O O . ALA A 1 334 ? 37.089 -15.388 -45.100 1.00 32.66 334 ALA A O 1
ATOM 2601 N N . LEU A 1 335 ? 34.826 -15.378 -45.056 1.00 32.53 335 LEU A N 1
ATOM 2602 C CA . LEU A 1 335 ? 34.379 -16.163 -43.892 1.00 32.53 335 LEU A CA 1
ATOM 2603 C C . LEU A 1 335 ? 35.319 -16.266 -42.673 1.00 32.53 335 LEU A C 1
ATOM 2605 O O . LEU A 1 335 ? 36.210 -17.108 -42.624 1.00 32.53 335 LEU A O 1
ATOM 2609 N N . SER A 1 336 ? 34.938 -15.580 -41.593 1.00 32.16 336 SER A N 1
ATOM 2610 C CA . SER A 1 336 ? 34.892 -16.237 -40.286 1.00 32.16 336 SER A CA 1
ATOM 2611 C C . SER A 1 336 ? 33.700 -15.736 -39.476 1.00 32.16 336 SER A C 1
ATOM 2613 O O . SER A 1 336 ? 33.545 -14.554 -39.180 1.00 32.16 336 SER A O 1
ATOM 2615 N N . SER A 1 337 ? 32.821 -16.683 -39.193 1.00 36.00 337 SER A N 1
ATOM 2616 C CA . SER A 1 337 ? 31.666 -16.620 -38.316 1.00 36.00 337 SER A CA 1
ATOM 2617 C C . SER A 1 337 ? 32.087 -16.572 -36.846 1.00 36.00 337 SER A C 1
ATOM 2619 O O . SER A 1 337 ? 32.773 -17.485 -36.390 1.00 36.00 337 SER A O 1
ATOM 2621 N N . SER A 1 338 ? 31.564 -15.620 -36.069 1.00 34.25 338 SER A N 1
ATOM 2622 C CA . SER A 1 338 ? 31.316 -15.845 -34.640 1.00 34.25 338 SER A CA 1
ATOM 2623 C C . SER A 1 338 ? 30.205 -14.941 -34.095 1.00 34.25 338 SER A C 1
ATOM 2625 O O . SER A 1 338 ? 30.364 -13.729 -34.010 1.00 34.25 338 SER A O 1
ATOM 2627 N N . ALA A 1 339 ? 29.102 -15.595 -33.724 1.00 32.97 339 ALA A N 1
ATOM 2628 C CA . ALA A 1 339 ? 28.244 -15.343 -32.566 1.00 32.97 339 ALA A CA 1
ATOM 2629 C C . ALA A 1 339 ? 27.730 -13.914 -32.280 1.00 32.97 339 ALA A C 1
ATOM 2631 O O . ALA A 1 339 ? 28.390 -13.081 -31.672 1.00 32.97 339 ALA A O 1
ATOM 2632 N N . LEU A 1 340 ? 26.452 -13.722 -32.620 1.00 36.91 340 LEU A N 1
ATOM 2633 C CA . LEU A 1 340 ? 25.359 -13.364 -31.703 1.00 36.91 340 LEU A CA 1
ATOM 2634 C C . LEU A 1 340 ? 25.774 -12.868 -30.301 1.00 36.91 340 LEU A C 1
ATOM 2636 O O . LEU A 1 340 ? 26.170 -13.651 -29.439 1.00 36.91 340 LEU A O 1
ATOM 2640 N N . SER A 1 341 ? 25.506 -11.594 -30.027 1.00 31.62 341 SER A N 1
ATOM 2641 C CA . SER A 1 341 ? 24.962 -11.171 -28.734 1.00 31.62 341 SER A CA 1
ATOM 2642 C C . SER A 1 341 ? 24.085 -9.942 -28.930 1.00 31.62 341 SER A C 1
ATOM 2644 O O . SER A 1 341 ? 24.538 -8.848 -29.250 1.00 31.62 341 SER A O 1
ATOM 2646 N N . SER A 1 342 ? 22.793 -10.194 -28.776 1.00 33.00 342 SER A N 1
ATOM 2647 C CA . SER A 1 342 ? 21.698 -9.248 -28.650 1.00 33.00 342 SER A CA 1
ATOM 2648 C C . SER A 1 342 ? 21.932 -8.288 -27.482 1.00 33.00 342 SER A C 1
ATOM 2650 O O . SER A 1 342 ? 21.838 -8.691 -26.323 1.00 33.00 342 SER A O 1
ATOM 2652 N N . SER A 1 343 ? 22.180 -7.014 -27.772 1.00 31.66 343 SER A N 1
ATOM 2653 C CA . SER A 1 343 ? 22.004 -5.929 -26.810 1.00 31.66 343 SER A CA 1
ATOM 2654 C C . SER A 1 343 ? 20.580 -5.389 -26.929 1.00 31.66 343 SER A C 1
ATOM 2656 O O . SER A 1 343 ? 20.240 -4.604 -27.812 1.00 31.66 343 SER A O 1
ATOM 2658 N N . VAL A 1 344 ? 19.729 -5.836 -26.011 1.00 37.44 344 VAL A N 1
ATOM 2659 C CA . VAL A 1 344 ? 18.481 -5.155 -25.675 1.00 37.44 344 VAL A CA 1
ATOM 2660 C C . VAL A 1 344 ? 18.826 -3.796 -25.060 1.00 37.44 344 VAL A C 1
ATOM 2662 O O . VAL A 1 344 ? 19.358 -3.718 -23.957 1.00 37.44 344 VAL A O 1
ATOM 2665 N N . LEU A 1 345 ? 18.539 -2.711 -25.775 1.00 31.89 345 LEU A N 1
ATOM 2666 C CA . LEU A 1 345 ? 18.465 -1.370 -25.198 1.00 31.89 345 LEU A CA 1
ATOM 2667 C C . LEU A 1 345 ? 16.989 -1.013 -25.048 1.00 31.89 345 LEU A C 1
ATOM 2669 O O . LEU A 1 345 ? 16.357 -0.467 -25.946 1.00 31.89 345 LEU A O 1
ATOM 2673 N N . SER A 1 346 ? 16.448 -1.378 -23.888 1.00 34.38 346 SER A N 1
ATOM 2674 C CA . SER A 1 346 ? 15.245 -0.779 -23.319 1.00 34.38 346 SER A CA 1
ATOM 2675 C C . SER A 1 346 ? 15.678 0.168 -22.207 1.00 34.38 346 SER A C 1
ATOM 2677 O O . SER A 1 346 ? 16.102 -0.276 -21.147 1.00 34.38 346 SER A O 1
ATOM 2679 N N . SER A 1 347 ? 15.595 1.465 -22.474 1.00 33.75 347 SER A N 1
ATOM 2680 C CA . SER A 1 347 ? 15.573 2.571 -21.505 1.00 33.75 347 SER A CA 1
ATOM 2681 C C . SER A 1 347 ? 15.468 3.843 -22.347 1.00 33.75 347 SER A C 1
ATOM 2683 O O . SER A 1 347 ? 16.208 3.981 -23.313 1.00 33.75 347 SER A O 1
ATOM 2685 N N . SER A 1 348 ? 14.627 4.832 -22.103 1.00 32.72 348 SER A N 1
ATOM 2686 C CA . SER A 1 348 ? 13.813 5.180 -20.946 1.00 32.72 348 SER A CA 1
ATOM 2687 C C . SER A 1 348 ? 13.113 6.468 -21.380 1.00 32.72 348 SER A C 1
ATOM 2689 O O . SER A 1 348 ? 13.800 7.434 -21.718 1.00 32.72 348 SER A O 1
ATOM 2691 N N . ILE A 1 349 ? 11.781 6.496 -21.423 1.00 33.31 349 ILE A N 1
ATOM 2692 C CA . ILE A 1 349 ? 11.056 7.755 -21.611 1.00 33.31 349 ILE A CA 1
ATOM 2693 C C . ILE A 1 349 ? 10.977 8.416 -20.240 1.00 33.31 349 ILE A C 1
ATOM 2695 O O . ILE A 1 349 ? 10.344 7.910 -19.318 1.00 33.31 349 ILE A O 1
ATOM 2699 N N . SER A 1 350 ? 11.691 9.529 -20.125 1.00 33.00 350 SER A N 1
ATOM 2700 C CA . SER A 1 350 ? 11.707 10.417 -18.975 1.00 33.00 350 SER A CA 1
ATOM 2701 C C . SER A 1 350 ? 10.303 10.929 -18.657 1.00 33.00 350 SER A C 1
ATOM 2703 O O . SER A 1 350 ? 9.690 11.641 -19.448 1.00 33.00 350 SER A O 1
ATOM 2705 N N . SER A 1 351 ? 9.821 10.611 -17.462 1.00 32.28 351 SER A N 1
ATOM 2706 C CA . SER A 1 351 ? 8.716 11.300 -16.810 1.00 32.28 351 SER A CA 1
ATOM 2707 C C . SER A 1 351 ? 9.262 12.516 -16.060 1.00 32.28 351 SER A C 1
ATOM 2709 O O . SER A 1 351 ? 9.905 12.373 -15.020 1.00 32.28 351 SER A O 1
ATOM 2711 N N . SER A 1 352 ? 8.992 13.716 -16.570 1.00 33.59 352 SER A N 1
ATOM 2712 C CA . SER A 1 352 ? 9.186 14.964 -15.832 1.00 33.59 352 SER A CA 1
ATOM 2713 C C . SER A 1 352 ? 7.958 15.861 -15.972 1.00 33.59 352 SER A C 1
ATOM 2715 O O . SER A 1 352 ? 7.666 16.351 -17.058 1.00 33.59 352 SER A O 1
ATOM 2717 N N . ALA A 1 353 ? 7.284 16.035 -14.833 1.00 31.55 353 ALA A N 1
ATOM 2718 C CA . ALA A 1 353 ? 6.562 17.211 -14.354 1.00 31.55 353 ALA A CA 1
ATOM 2719 C C . ALA A 1 353 ? 5.709 18.026 -15.347 1.00 31.55 353 ALA A C 1
ATOM 2721 O O . ALA A 1 353 ? 6.220 18.834 -16.116 1.00 31.55 353 ALA A O 1
ATOM 2722 N N . LEU A 1 354 ? 4.389 17.966 -15.153 1.00 29.88 354 LEU A N 1
ATOM 2723 C CA . LEU A 1 354 ? 3.483 19.074 -15.452 1.00 29.88 354 LEU A CA 1
ATOM 2724 C C . LEU A 1 354 ? 2.660 19.382 -14.199 1.00 29.88 354 LEU A C 1
ATOM 2726 O O . LEU A 1 354 ? 1.634 18.766 -13.927 1.00 29.88 354 LEU A O 1
ATOM 2730 N N . SER A 1 355 ? 3.156 20.353 -13.433 1.00 31.62 355 SER A N 1
ATOM 2731 C CA . SER A 1 355 ? 2.326 21.187 -12.571 1.00 31.62 355 SER A CA 1
ATOM 2732 C C . SER A 1 355 ? 1.597 22.195 -13.451 1.00 31.62 355 SER A C 1
ATOM 2734 O O . SER A 1 355 ? 2.234 23.043 -14.074 1.00 31.62 355 SER A O 1
ATOM 2736 N N . SER A 1 356 ? 0.270 22.163 -13.445 1.00 32.50 356 SER A N 1
ATOM 2737 C CA . SER A 1 356 ? -0.545 23.315 -13.828 1.00 32.50 356 SER A CA 1
ATOM 2738 C C . SER A 1 356 ? -1.767 23.390 -12.925 1.00 32.50 356 SER A C 1
ATOM 2740 O O . SER A 1 356 ? -2.567 22.462 -12.838 1.00 32.50 356 SER A O 1
ATOM 2742 N N . SER A 1 357 ? -1.832 24.515 -12.224 1.00 33.19 357 SER A N 1
ATOM 2743 C CA . SER A 1 357 ? -2.857 24.916 -11.273 1.00 33.19 357 SER A CA 1
ATOM 2744 C C . SER A 1 357 ? -4.139 25.379 -11.977 1.00 33.19 357 SER A C 1
ATOM 2746 O O . SER A 1 357 ? -4.073 25.939 -13.067 1.00 33.19 357 SER A O 1
ATOM 2748 N N . SER A 1 358 ? -5.261 25.227 -11.264 1.00 32.91 358 SER A N 1
ATOM 2749 C CA . SER A 1 358 ? -6.462 26.086 -11.242 1.00 32.91 358 SER A CA 1
ATOM 2750 C C . SER A 1 358 ? -7.212 26.415 -12.546 1.00 32.91 358 SER A C 1
ATOM 2752 O O . SER A 1 358 ? -6.719 27.185 -13.362 1.00 32.91 358 SER A O 1
ATOM 2754 N N . ALA A 1 359 ? -8.496 26.036 -12.617 1.00 30.20 359 ALA A N 1
ATOM 2755 C CA . ALA A 1 359 ? -9.607 27.001 -12.672 1.00 30.20 359 ALA A CA 1
ATOM 2756 C C . ALA A 1 359 ? -10.982 26.312 -12.592 1.00 30.20 359 ALA A C 1
ATOM 2758 O O . ALA A 1 359 ? -11.250 25.303 -13.237 1.00 30.20 359 ALA A O 1
ATOM 2759 N N . LEU A 1 360 ? -11.847 26.928 -11.790 1.00 34.09 360 LEU A N 1
ATOM 2760 C CA . LEU A 1 360 ? -13.276 26.683 -11.642 1.00 34.09 360 LEU A CA 1
ATOM 2761 C C . LEU A 1 360 ? -14.029 26.778 -12.977 1.00 34.09 360 LEU A C 1
ATOM 2763 O O . LEU A 1 360 ? -13.826 27.727 -13.730 1.00 34.09 360 LEU A O 1
ATOM 2767 N N . SER A 1 361 ? -15.019 25.909 -13.185 1.00 29.31 361 SER A N 1
ATOM 2768 C CA . SER A 1 361 ? -16.288 26.346 -13.778 1.00 29.31 361 SER A CA 1
ATOM 2769 C C . SER A 1 361 ? -17.448 25.449 -13.347 1.00 29.31 361 SER A C 1
ATOM 2771 O O . SER A 1 361 ? -17.471 24.236 -13.523 1.00 29.31 361 SER A O 1
ATOM 2773 N N . SER A 1 362 ? -18.408 26.121 -12.730 1.00 36.12 362 SER A N 1
ATOM 2774 C CA . SER A 1 362 ? -19.780 25.720 -12.480 1.00 36.12 362 SER A CA 1
ATOM 2775 C C . SER A 1 362 ? -20.491 25.243 -13.746 1.00 36.12 362 SER A C 1
ATOM 2777 O O . SER A 1 362 ? -20.503 25.958 -14.748 1.00 36.12 362 SER A O 1
ATOM 2779 N N . SER A 1 363 ? -21.224 24.136 -13.650 1.00 30.94 363 SER A N 1
ATOM 2780 C CA . SER A 1 363 ? -22.454 23.968 -14.424 1.00 30.94 363 SER A CA 1
ATOM 2781 C C . SER A 1 363 ? -23.510 23.259 -13.577 1.00 30.94 363 SER A C 1
ATOM 2783 O O . SER A 1 363 ? -23.423 22.079 -13.256 1.00 30.94 363 SER A O 1
ATOM 2785 N N . LEU A 1 364 ? -24.506 24.051 -13.178 1.00 35.84 364 LEU A N 1
ATOM 2786 C CA . LEU A 1 364 ? -25.852 23.588 -12.877 1.00 35.84 364 LEU A CA 1
ATOM 2787 C C . LEU A 1 364 ? -26.385 22.853 -14.109 1.00 35.84 364 LEU A C 1
ATOM 2789 O O . LEU A 1 364 ? -26.375 23.419 -15.202 1.00 35.84 364 LEU A O 1
ATOM 2793 N N . SER A 1 365 ? -26.928 21.655 -13.923 1.00 33.19 365 SER A N 1
ATOM 2794 C CA . SER A 1 365 ? -28.010 21.134 -14.760 1.00 33.19 365 SER A CA 1
ATOM 2795 C C . SER A 1 365 ? -28.809 20.101 -13.977 1.00 33.19 365 SER A C 1
ATOM 2797 O O . SER A 1 365 ? -28.363 19.001 -13.677 1.00 33.19 365 SER A O 1
ATOM 2799 N N . SER A 1 366 ? -30.003 20.548 -13.620 1.00 38.44 366 SER A N 1
ATOM 2800 C CA . SER A 1 366 ? -31.172 19.818 -13.152 1.00 38.44 366 SER A CA 1
ATOM 2801 C C . SER A 1 366 ? -31.649 18.743 -14.133 1.00 38.44 366 SER A C 1
ATOM 2803 O O . SER A 1 366 ? -31.728 19.019 -15.329 1.00 38.44 366 SER A O 1
ATOM 2805 N N . SER A 1 367 ? -32.049 17.580 -13.609 1.00 34.69 367 SER A N 1
ATOM 2806 C CA . SER A 1 367 ? -33.041 16.590 -14.108 1.00 34.69 367 SER A CA 1
ATOM 2807 C C . SER A 1 367 ? -32.614 15.210 -13.578 1.00 34.69 367 SER A C 1
ATOM 2809 O O . SER A 1 367 ? -31.427 14.931 -13.537 1.00 34.69 367 SER A O 1
ATOM 2811 N N . SER A 1 368 ? -33.436 14.292 -13.079 1.00 37.12 368 SER A N 1
ATOM 2812 C CA . SER A 1 368 ? -34.882 14.120 -12.999 1.00 37.12 368 SER A CA 1
ATOM 2813 C C . SER A 1 368 ? -35.151 13.309 -11.723 1.00 37.12 368 SER A C 1
ATOM 2815 O O . SER A 1 368 ? -34.440 12.342 -11.450 1.00 37.12 368 SER A O 1
ATOM 2817 N N . LEU A 1 369 ? -36.140 13.719 -10.926 1.00 42.97 369 LEU A N 1
ATOM 2818 C CA . LEU A 1 369 ? -36.688 12.903 -9.845 1.00 42.97 369 LEU A CA 1
ATOM 2819 C C . LEU A 1 369 ? -37.584 11.819 -10.455 1.00 42.97 369 LEU A C 1
ATOM 2821 O O . LEU A 1 369 ? -38.694 12.129 -10.884 1.00 42.97 369 LEU A O 1
ATOM 2825 N N . ASP A 1 370 ? -37.155 10.560 -10.410 1.00 36.31 370 ASP A N 1
ATOM 2826 C CA . ASP A 1 370 ? -38.015 9.417 -10.727 1.00 36.31 370 ASP A CA 1
ATOM 2827 C C . ASP A 1 370 ? -38.610 8.799 -9.446 1.00 36.31 370 ASP A C 1
ATOM 2829 O O . ASP A 1 370 ? -38.025 7.958 -8.770 1.00 36.31 370 ASP A O 1
ATOM 2833 N N . THR A 1 371 ? -39.778 9.334 -9.074 1.00 50.28 371 THR A N 1
ATOM 2834 C CA . THR A 1 371 ? -41.070 8.640 -8.832 1.00 50.28 371 THR A CA 1
ATOM 2835 C C . THR A 1 371 ? -41.205 7.343 -8.006 1.00 50.28 371 THR A C 1
ATOM 2837 O O . THR A 1 371 ? -42.329 6.863 -7.884 1.00 50.28 371 THR A O 1
ATOM 2840 N N . SER A 1 372 ? -40.189 6.792 -7.340 1.00 47.06 372 SER A N 1
ATOM 2841 C CA . SER A 1 372 ? -40.370 5.543 -6.561 1.00 47.06 372 SER A CA 1
ATOM 2842 C C . SER A 1 372 ? -40.701 5.715 -5.068 1.00 47.06 372 SER A C 1
ATOM 2844 O O . SER A 1 372 ? -41.153 4.759 -4.442 1.00 47.06 372 SER A O 1
ATOM 2846 N N . ASN A 1 373 ? -40.554 6.916 -4.491 1.00 46.16 373 ASN A N 1
ATOM 2847 C CA . ASN A 1 373 ? -40.712 7.124 -3.037 1.00 46.16 373 ASN A CA 1
ATOM 2848 C C . ASN A 1 373 ? -42.071 7.701 -2.592 1.00 46.16 373 ASN A C 1
ATOM 2850 O O . ASN A 1 373 ? -42.389 7.691 -1.400 1.00 46.16 373 ASN A O 1
ATOM 2854 N N . THR A 1 374 ? -42.908 8.194 -3.506 1.00 49.22 374 THR A N 1
ATOM 2855 C CA . THR A 1 374 ? -44.210 8.788 -3.144 1.00 49.22 374 THR A CA 1
ATOM 2856 C C . THR A 1 374 ? -45.306 7.747 -2.916 1.00 49.22 374 THR A C 1
ATOM 2858 O O . THR A 1 374 ? -46.177 7.969 -2.074 1.00 49.22 374 THR A O 1
ATOM 2861 N N . THR A 1 375 ? -45.244 6.590 -3.579 1.00 53.44 375 THR A N 1
ATOM 2862 C CA . THR A 1 375 ? -46.231 5.505 -3.426 1.00 53.44 375 THR A CA 1
ATOM 2863 C C . THR A 1 375 ? -46.081 4.772 -2.094 1.00 53.44 375 THR A C 1
ATOM 2865 O O . THR A 1 375 ? -47.068 4.432 -1.454 1.00 53.44 375 THR A O 1
ATOM 2868 N N . THR A 1 376 ? -44.853 4.573 -1.616 1.00 52.62 376 THR A N 1
ATOM 2869 C CA . THR A 1 376 ? -44.588 3.910 -0.329 1.00 52.62 376 THR A CA 1
ATOM 2870 C C . THR A 1 376 ? -44.964 4.796 0.854 1.00 52.62 376 THR A C 1
ATOM 2872 O O . THR A 1 376 ? -45.481 4.304 1.852 1.00 52.62 376 THR A O 1
ATOM 2875 N N . THR A 1 377 ? -44.780 6.113 0.727 1.00 51.03 377 THR A N 1
ATOM 2876 C CA . THR A 1 377 ? -45.109 7.059 1.802 1.00 51.03 377 THR A CA 1
ATOM 2877 C C . THR A 1 377 ? -46.625 7.236 1.967 1.00 51.03 377 THR A C 1
ATOM 2879 O O . THR A 1 377 ? -47.095 7.336 3.094 1.00 51.03 377 THR A O 1
ATOM 2882 N N . THR A 1 378 ? -47.407 7.177 0.879 1.00 55.00 378 THR A N 1
ATOM 2883 C CA . THR A 1 378 ? -48.884 7.241 0.941 1.00 55.00 378 THR A CA 1
ATOM 2884 C C . THR A 1 378 ? -49.529 5.951 1.456 1.00 55.00 378 THR A C 1
ATOM 2886 O O . THR A 1 378 ? -50.536 6.006 2.159 1.00 55.00 378 THR A O 1
ATOM 2889 N N . VAL A 1 379 ? -48.937 4.785 1.173 1.00 58.50 379 VAL A N 1
ATOM 2890 C CA . VAL A 1 379 ? -49.412 3.506 1.731 1.00 58.50 379 VAL A CA 1
ATOM 2891 C C . VAL A 1 379 ? -49.158 3.434 3.239 1.00 58.50 379 VAL A C 1
ATOM 2893 O O . VAL A 1 379 ? -50.011 2.952 3.976 1.00 58.50 379 VAL A O 1
ATOM 2896 N N . ILE A 1 380 ? -48.030 3.965 3.721 1.00 58.03 380 ILE A N 1
ATOM 2897 C CA . ILE A 1 380 ? -47.719 3.972 5.158 1.00 58.03 380 ILE A CA 1
ATOM 2898 C C . ILE A 1 380 ? -48.628 4.946 5.921 1.00 58.03 380 ILE A C 1
ATOM 2900 O O . ILE A 1 380 ? -49.079 4.605 7.010 1.00 58.03 380 ILE A O 1
ATOM 2904 N N . THR A 1 381 ? -48.970 6.113 5.363 1.00 63.59 381 THR A N 1
ATOM 2905 C CA . THR A 1 381 ? -49.907 7.039 6.028 1.00 63.59 381 THR A CA 1
ATOM 2906 C C . THR A 1 381 ? -51.334 6.492 6.096 1.00 63.59 381 THR A C 1
ATOM 2908 O O . THR A 1 381 ? -51.959 6.610 7.144 1.00 63.59 381 THR A O 1
ATOM 2911 N N . ASN A 1 382 ? -51.826 5.815 5.051 1.00 57.25 382 ASN A N 1
ATOM 2912 C CA . ASN A 1 382 ? -53.179 5.240 5.071 1.00 57.25 382 ASN A CA 1
ATOM 2913 C C . ASN A 1 382 ? -53.308 4.052 6.036 1.00 57.25 382 ASN A C 1
ATOM 2915 O O . ASN A 1 382 ? -54.341 3.901 6.678 1.00 57.25 382 ASN A O 1
ATOM 2919 N N . VAL A 1 383 ? -52.259 3.234 6.183 1.00 62.25 383 VAL A N 1
ATOM 2920 C CA . VAL A 1 383 ? -52.261 2.124 7.153 1.00 62.25 383 VAL A CA 1
ATOM 2921 C C . VAL A 1 383 ? -52.232 2.642 8.594 1.00 62.25 383 VAL A C 1
ATOM 2923 O O . VAL A 1 383 ? -52.813 2.011 9.469 1.00 62.25 383 VAL A O 1
ATOM 2926 N N . ILE A 1 384 ? -51.607 3.798 8.847 1.00 59.91 384 ILE A N 1
ATOM 2927 C CA . ILE A 1 384 ? -51.572 4.403 10.185 1.00 59.91 384 ILE A CA 1
ATOM 2928 C C . ILE A 1 384 ? -52.933 5.016 10.557 1.00 59.91 384 ILE A C 1
ATOM 2930 O O . ILE A 1 384 ? -53.366 4.838 11.695 1.00 59.91 384 ILE A O 1
ATOM 2934 N N . GLU A 1 385 ? -53.639 5.668 9.625 1.00 58.75 385 GLU A N 1
ATOM 2935 C CA . GLU A 1 385 ? -54.980 6.219 9.896 1.00 58.75 385 GLU A CA 1
ATOM 2936 C C . GLU A 1 385 ? -56.045 5.123 10.096 1.00 58.75 385 GLU A C 1
ATOM 2938 O O . GLU A 1 385 ? -56.881 5.247 10.987 1.00 58.75 385 GLU A O 1
ATOM 2943 N N . GLU A 1 386 ? -55.969 3.996 9.380 1.00 58.44 386 GLU A N 1
ATOM 2944 C CA . GLU A 1 386 ? -56.955 2.906 9.506 1.00 58.44 386 GLU A CA 1
ATOM 2945 C C . GLU A 1 386 ? -56.795 2.077 10.802 1.00 58.44 386 GLU A C 1
ATOM 2947 O O . GLU A 1 386 ? -57.736 1.427 11.256 1.00 58.44 386 GLU A O 1
ATOM 2952 N N . THR A 1 387 ? -55.626 2.134 11.455 1.00 56.03 387 THR A N 1
ATOM 2953 C CA . THR A 1 387 ? -55.388 1.496 12.768 1.00 56.03 387 THR A CA 1
ATOM 2954 C C . THR A 1 387 ? -55.765 2.348 13.982 1.00 56.03 387 THR A C 1
ATOM 2956 O O . THR A 1 387 ? -55.713 1.842 15.100 1.00 56.03 387 THR A O 1
ATOM 2959 N N . ILE A 1 388 ? -56.131 3.620 13.797 1.00 56.28 388 ILE A N 1
ATOM 2960 C CA . ILE A 1 388 ? -56.504 4.524 14.901 1.00 56.28 388 ILE A CA 1
ATOM 2961 C C . ILE A 1 388 ? -58.038 4.642 15.060 1.00 56.28 388 ILE A C 1
ATOM 2963 O O . ILE A 1 388 ? -58.505 5.109 16.095 1.00 56.28 388 ILE A O 1
ATOM 2967 N N . GLU A 1 389 ? -58.834 4.149 14.102 1.00 52.22 389 GLU A N 1
ATOM 2968 C CA . GLU A 1 389 ? -60.307 4.264 14.105 1.00 52.22 389 GLU A CA 1
ATOM 2969 C C . GLU A 1 389 ? -61.103 2.951 14.305 1.00 52.22 389 GLU A C 1
ATOM 2971 O O . GLU A 1 389 ? -62.316 2.951 14.097 1.00 52.22 389 GLU A O 1
ATOM 2976 N N . ASN A 1 390 ? -60.490 1.853 14.776 1.00 44.16 390 ASN A N 1
ATOM 2977 C CA . ASN A 1 390 ? -61.213 0.622 15.168 1.00 44.16 390 ASN A CA 1
ATOM 2978 C C . ASN A 1 390 ? -60.988 0.203 16.622 1.00 44.16 390 ASN A C 1
ATOM 2980 O O . ASN A 1 390 ? -59.812 0.158 17.050 1.00 44.16 390 ASN A O 1
#

pLDDT: mean 78.86, std 24.07, range [29.31, 98.38]